Protein AF-A0A534ZPG2-F1 (afdb_monomer_lite)

Secondary structure (DSSP, 8-state):
-HHHHHHHHHHHTTT---------TTTT-SS--HHHHHHHHHTT--EEE--SB-TT-HHHHHHHHHTT-EEEEE--SPP-SS----SEEE-TT-TT---S-----HHHHHHHHHHHHHHHTT---TTHHHHHHHHHHHTT--SSHHHHHHHHHHHHHHTT---HHHHHHHHHH-S-TTS--HHHIIIIIHHHHHHHHHHS-THHHHHHHH---HHHHHHHHHHHHHHHHHHHHHHHHHHHHHHHHHTT--SSS-EEEE-TTS-HHHHHHHHHHHHHHHSS-EEEEEEETTEEEEEEE--TTB-HHHHHHHTGGG-SEEEE-SSEEEEEEEGGGHHHHHHHHHT--SSBSS--GGG---TT----SEEEEGGG-SHHHHHHHHTTPSPBTTBPPPEEEEETEEEEEEEEESTT--EEEEEEEEPP------PPP---------PPP--------TT-PPP----S-----PPPP-----------PPPPP----------------------------------------PPPPPPTTHHHHHHHHHHHHHHHHHHHTT-TTGGGTTTTT-EEE---PPPPPP----PPPPP------------------------------------

Structure (mmCIF, N/CA/C/O backbone):
data_AF-A0A534ZPG2-F1
#
_entry.id   AF-A0A534ZPG2-F1
#
loop_
_atom_site.group_PDB
_atom_site.id
_atom_site.type_symbol
_atom_site.label_atom_id
_atom_site.label_alt_id
_atom_site.label_comp_id
_atom_site.label_asym_id
_atom_site.label_entity_id
_atom_site.label_seq_id
_atom_site.pdbx_PDB_ins_code
_atom_site.Cartn_x
_atom_site.Cartn_y
_atom_site.Cartn_z
_atom_site.occupancy
_atom_site.B_iso_or_equiv
_atom_site.auth_seq_id
_atom_site.auth_comp_id
_atom_site.auth_asym_id
_atom_site.auth_atom_id
_atom_site.pdbx_PDB_model_num
ATOM 1 N N . ILE A 1 1 ? -1.906 -1.433 7.456 1.00 93.69 1 ILE A N 1
ATOM 2 C CA . ILE A 1 1 ? -1.401 -0.231 8.183 1.00 93.69 1 ILE A CA 1
ATOM 3 C C . ILE A 1 1 ? -2.391 0.930 8.070 1.00 93.69 1 ILE A C 1
ATOM 5 O O . ILE A 1 1 ? -3.123 1.125 9.028 1.00 93.69 1 ILE A O 1
ATOM 9 N N . SER A 1 2 ? -2.507 1.652 6.943 1.00 96.56 2 SER A N 1
ATOM 10 C CA . SER A 1 2 ? -3.367 2.856 6.864 1.00 96.56 2 SER A CA 1
ATOM 11 C C . SER A 1 2 ? -4.840 2.614 7.227 1.00 96.56 2 SER A C 1
ATOM 13 O O . SER A 1 2 ? -5.428 3.430 7.926 1.00 96.56 2 SER A O 1
ATOM 15 N N . ALA A 1 3 ? -5.417 1.471 6.837 1.00 97.44 3 ALA A N 1
ATOM 16 C CA . ALA A 1 3 ? -6.763 1.063 7.255 1.00 97.44 3 ALA A CA 1
ATOM 17 C C . ALA A 1 3 ? -6.914 0.964 8.790 1.00 97.44 3 ALA A C 1
ATOM 19 O O . ALA A 1 3 ? -7.888 1.457 9.351 1.00 97.44 3 ALA A O 1
ATOM 20 N N . ILE A 1 4 ? -5.909 0.405 9.474 1.00 96.62 4 ILE A N 1
ATOM 21 C CA . ILE A 1 4 ? -5.868 0.300 10.941 1.00 96.62 4 ILE A CA 1
ATOM 22 C C . ILE A 1 4 ? -5.745 1.698 11.558 1.00 96.62 4 ILE A C 1
ATOM 24 O O . ILE A 1 4 ? -6.474 2.015 12.486 1.00 96.62 4 ILE A O 1
ATOM 28 N N . ALA A 1 5 ? -4.893 2.571 11.009 1.00 96.94 5 ALA A N 1
ATOM 29 C CA . ALA A 1 5 ? -4.758 3.950 11.484 1.00 96.94 5 ALA A CA 1
ATOM 30 C C . ALA A 1 5 ? -6.076 4.747 11.370 1.00 96.94 5 ALA A C 1
ATOM 32 O O . ALA A 1 5 ? -6.434 5.466 12.300 1.00 96.94 5 ALA A O 1
ATOM 33 N N . VAL A 1 6 ? -6.835 4.569 10.281 1.00 98.06 6 VAL A N 1
ATOM 34 C CA . VAL A 1 6 ? -8.185 5.145 10.123 1.00 98.06 6 VAL A CA 1
ATOM 35 C C . VAL A 1 6 ? -9.146 4.623 11.197 1.00 98.06 6 VAL A C 1
ATOM 37 O O . VAL A 1 6 ? -9.846 5.422 11.821 1.00 98.06 6 VAL A O 1
ATOM 40 N N . TRP A 1 7 ? -9.157 3.313 11.465 1.00 97.75 7 TRP A N 1
ATOM 41 C CA . TRP A 1 7 ? -9.976 2.739 12.538 1.00 97.75 7 TRP A CA 1
ATOM 42 C C . TRP A 1 7 ? -9.555 3.219 13.932 1.00 97.75 7 TRP A C 1
ATOM 44 O O . TRP A 1 7 ? -10.423 3.556 14.729 1.00 97.75 7 TRP A O 1
ATOM 54 N N . VAL A 1 8 ? -8.256 3.331 14.219 1.00 96.69 8 VAL A N 1
ATOM 55 C CA . VAL A 1 8 ? -7.733 3.847 15.498 1.00 96.69 8 VAL A CA 1
ATOM 56 C C . VAL A 1 8 ? -8.167 5.296 15.723 1.00 96.69 8 VAL A C 1
ATOM 58 O O . VAL A 1 8 ? -8.682 5.615 16.791 1.00 96.69 8 VAL A O 1
ATOM 61 N N . ILE A 1 9 ? -8.025 6.173 14.722 1.00 95.62 9 ILE A N 1
ATOM 62 C CA . ILE A 1 9 ? -8.464 7.576 14.824 1.00 95.62 9 ILE A CA 1
ATOM 63 C C . ILE A 1 9 ? -9.993 7.646 14.997 1.00 95.62 9 ILE A C 1
ATOM 65 O O . ILE A 1 9 ? -10.483 8.375 15.861 1.00 95.62 9 ILE A O 1
ATOM 69 N N . GLY A 1 10 ? -10.752 6.851 14.233 1.00 96.62 10 GLY A N 1
ATOM 70 C CA . GLY A 1 10 ? -12.214 6.838 14.300 1.00 96.62 10 GLY A CA 1
ATOM 71 C C . GLY A 1 10 ? -12.787 6.268 15.603 1.00 96.62 10 GLY A C 1
ATOM 72 O O . GLY A 1 10 ? -13.759 6.806 16.127 1.00 96.62 10 GLY A O 1
ATOM 73 N N . LEU A 1 11 ? -12.182 5.219 16.164 1.00 96.12 11 LEU A N 1
ATOM 74 C CA . LEU A 1 11 ? -12.591 4.638 17.447 1.00 96.12 11 LEU A CA 1
ATOM 75 C C . LEU A 1 11 ? -12.190 5.541 18.622 1.00 96.12 11 LEU A C 1
ATOM 77 O O . LEU A 1 11 ? -13.009 5.759 19.517 1.00 96.12 11 LEU A O 1
ATOM 81 N N . ARG A 1 12 ? -11.017 6.189 18.570 1.00 95.31 12 ARG A N 1
ATOM 82 C CA . ARG A 1 12 ? -10.616 7.192 19.575 1.00 95.31 12 ARG A CA 1
ATOM 83 C C . ARG A 1 12 ? -11.566 8.390 19.600 1.00 95.31 12 ARG A C 1
ATOM 85 O O . ARG A 1 12 ? -11.920 8.859 20.677 1.00 95.31 12 ARG A O 1
ATOM 92 N N . ALA A 1 13 ? -12.071 8.825 18.443 1.00 94.25 13 ALA A N 1
ATOM 93 C CA . ALA A 1 13 ? -13.117 9.850 18.360 1.00 94.25 13 ALA A CA 1
ATOM 94 C C . ALA A 1 13 ? -14.479 9.411 18.950 1.00 94.25 13 ALA A C 1
ATOM 96 O O . ALA A 1 13 ? -15.313 10.264 19.248 1.00 94.25 13 ALA A O 1
ATOM 97 N N . LEU A 1 14 ? -14.700 8.106 19.157 1.00 94.69 14 LEU A N 1
ATOM 98 C CA . LEU A 1 14 ? -15.854 7.526 19.863 1.00 94.69 14 LEU A CA 1
ATOM 99 C C . LEU A 1 14 ? -15.582 7.263 21.359 1.00 94.69 14 LEU A C 1
ATOM 101 O O . LEU A 1 14 ? -16.461 6.739 22.040 1.00 94.69 14 LEU A O 1
ATOM 105 N N . GLY A 1 15 ? -14.395 7.610 21.872 1.00 95.06 15 GLY A N 1
ATOM 106 C CA . GLY A 1 15 ? -13.986 7.343 23.256 1.00 95.06 15 GLY A CA 1
ATOM 107 C C . GLY A 1 15 ? -13.446 5.929 23.506 1.00 95.06 15 GLY A C 1
ATOM 108 O O . GLY A 1 15 ? -13.372 5.509 24.656 1.00 95.06 15 GLY A O 1
ATOM 109 N N . VAL A 1 16 ? -13.074 5.190 22.455 1.00 94.50 16 VAL A N 1
ATOM 110 C CA . VAL A 1 16 ? -12.505 3.835 22.541 1.00 94.50 16 VAL A CA 1
ATOM 111 C C . VAL A 1 16 ? -11.058 3.866 22.055 1.00 94.50 16 VAL A C 1
ATOM 113 O O . VAL A 1 16 ? -10.821 4.224 20.904 1.00 94.50 16 VAL A O 1
ATOM 116 N N . ASP A 1 17 ? -10.088 3.457 22.876 1.00 92.62 17 ASP A N 1
ATOM 117 C CA . ASP A 1 17 ? -8.743 3.157 22.369 1.00 92.62 17 ASP A CA 1
ATOM 118 C C . ASP A 1 17 ? -8.656 1.667 21.995 1.00 92.62 17 ASP A C 1
ATOM 120 O O . ASP A 1 17 ? -8.783 0.823 22.883 1.00 92.62 17 ASP A O 1
ATOM 124 N N . PRO A 1 18 ? -8.528 1.305 20.704 1.00 94.75 18 PRO A N 1
ATOM 125 C CA . PRO A 1 18 ? -8.506 -0.092 20.299 1.00 94.75 18 PRO A CA 1
ATOM 126 C C . PRO A 1 18 ? -7.115 -0.720 20.437 1.00 94.75 18 PRO A C 1
ATOM 128 O O . PRO A 1 18 ? -6.093 -0.136 20.053 1.00 94.75 18 PRO A O 1
ATOM 131 N N . GLU A 1 19 ? -7.111 -1.981 20.869 1.00 93.75 19 GLU A N 1
ATOM 132 C CA . GLU A 1 19 ? -5.990 -2.894 20.660 1.00 93.75 19 GLU A CA 1
ATOM 133 C C . GLU A 1 19 ? -5.600 -2.949 19.176 1.00 93.75 19 GLU A C 1
ATOM 135 O O . GLU A 1 19 ? -6.444 -2.901 18.275 1.00 93.75 19 GLU A O 1
ATOM 140 N N . ARG A 1 20 ? -4.294 -3.047 18.922 1.00 91.69 20 ARG A N 1
ATOM 141 C CA . ARG A 1 20 ? -3.704 -3.051 17.580 1.00 91.69 20 ARG A CA 1
ATOM 142 C C . ARG A 1 20 ? -2.900 -4.322 17.379 1.00 91.69 20 ARG A C 1
ATOM 144 O O . ARG A 1 20 ? -2.123 -4.719 18.244 1.00 91.69 20 ARG A O 1
ATOM 151 N N . TYR A 1 21 ? -3.061 -4.922 16.206 1.00 90.25 21 TYR A N 1
ATOM 152 C CA . TYR A 1 21 ? -2.253 -6.049 15.770 1.00 90.25 21 TYR A CA 1
ATOM 153 C C . TYR A 1 21 ? -1.881 -5.880 14.300 1.00 90.25 21 TYR A C 1
ATOM 155 O O . TYR A 1 21 ? -2.739 -5.601 13.459 1.00 90.25 21 TYR A O 1
ATOM 163 N N . VAL A 1 22 ? -0.597 -6.046 13.986 1.00 88.62 22 VAL A N 1
ATOM 164 C CA . VAL A 1 22 ? -0.088 -6.058 12.614 1.00 88.62 22 VAL A CA 1
ATOM 165 C C . VAL A 1 22 ? 0.769 -7.314 12.466 1.00 88.62 22 VAL A C 1
ATOM 167 O O . VAL A 1 22 ? 1.882 -7.325 12.989 1.00 88.62 22 VAL A O 1
ATOM 170 N N . PRO A 1 23 ? 0.275 -8.375 11.799 1.00 82.88 23 PRO A N 1
ATOM 171 C CA . PRO A 1 23 ? 0.971 -9.654 11.765 1.00 82.88 23 PRO A CA 1
ATOM 172 C C . PRO A 1 23 ? 2.331 -9.531 11.076 1.00 82.88 23 PRO A C 1
ATOM 174 O O . PRO A 1 23 ? 2.500 -8.847 10.055 1.00 82.88 23 PRO A O 1
ATOM 177 N N . SER A 1 24 ? 3.309 -10.228 11.639 1.00 78.56 24 SER A N 1
ATOM 178 C CA . SER A 1 24 ? 4.664 -10.329 11.128 1.00 78.56 24 SER A CA 1
ATOM 179 C C . SER A 1 24 ? 4.665 -11.032 9.774 1.00 78.56 24 SER A C 1
ATOM 181 O O . SER A 1 24 ? 4.479 -12.246 9.668 1.00 78.56 24 SER A O 1
ATOM 183 N N . ARG A 1 25 ? 4.972 -10.278 8.711 1.00 72.88 25 ARG A N 1
ATOM 184 C CA . ARG A 1 25 ? 5.140 -10.834 7.354 1.00 72.88 25 ARG A CA 1
ATOM 185 C C . ARG A 1 25 ? 6.194 -11.941 7.286 1.00 72.88 25 ARG A C 1
ATOM 187 O O . ARG A 1 25 ? 6.144 -12.773 6.380 1.00 72.88 25 ARG A O 1
ATOM 194 N N . TRP A 1 26 ? 7.105 -11.959 8.254 1.00 68.69 26 TRP A N 1
ATOM 195 C CA . TRP A 1 26 ? 8.177 -12.928 8.426 1.00 68.69 26 TRP A CA 1
ATOM 196 C C . TRP A 1 26 ? 7.659 -14.256 8.976 1.00 68.69 26 TRP A C 1
ATOM 198 O O . TRP A 1 26 ? 7.634 -15.234 8.238 1.00 68.69 26 TRP A O 1
ATOM 208 N N . SER A 1 27 ? 7.215 -14.276 10.231 1.00 69.75 27 SER A N 1
ATOM 209 C CA . SER A 1 27 ? 6.874 -15.492 10.977 1.00 69.75 27 SER A CA 1
ATOM 210 C C . SER A 1 27 ? 5.432 -15.958 10.764 1.00 69.75 27 SER A C 1
ATOM 212 O O . SER A 1 27 ? 5.178 -17.156 10.738 1.00 69.75 27 SER A O 1
ATOM 214 N N . GLU A 1 28 ? 4.491 -15.033 10.575 1.00 73.81 28 GLU A N 1
ATOM 215 C CA . GLU A 1 28 ? 3.058 -15.339 10.461 1.00 73.81 28 GLU A CA 1
ATOM 216 C C . GLU A 1 28 ? 2.577 -15.310 9.004 1.00 73.81 28 GLU A C 1
ATOM 218 O O . GLU A 1 28 ? 1.763 -16.132 8.587 1.00 73.81 28 GLU A O 1
ATOM 223 N N . GLY A 1 29 ? 3.109 -14.381 8.202 1.00 70.88 29 GLY A N 1
ATOM 224 C CA . GLY A 1 29 ? 2.762 -14.219 6.792 1.00 70.88 29 GLY A CA 1
ATOM 225 C C . GLY A 1 29 ? 1.772 -13.082 6.534 1.00 70.88 29 GLY A C 1
ATOM 226 O O . GLY A 1 29 ? 2.047 -11.925 6.844 1.00 70.88 29 GLY A O 1
ATOM 227 N N . TYR A 1 30 ? 0.666 -13.372 5.855 1.00 73.62 30 TYR A N 1
ATOM 228 C CA . TYR A 1 30 ? -0.320 -12.368 5.453 1.00 73.62 30 TYR A CA 1
ATOM 229 C C . TYR A 1 30 ? -1.735 -12.941 5.556 1.00 73.62 30 TYR A C 1
ATOM 231 O O . TYR A 1 30 ? -1.943 -14.114 5.258 1.00 73.62 30 TYR A O 1
ATOM 239 N N . GLY A 1 31 ? -2.685 -12.099 5.966 1.00 83.94 31 GLY A N 1
ATOM 240 C CA . GLY A 1 31 ? -4.020 -12.511 6.394 1.00 83.94 31 GLY A CA 1
ATOM 241 C C . GLY A 1 31 ? -4.202 -12.347 7.902 1.00 83.94 31 GLY A C 1
ATOM 242 O O . GLY A 1 31 ? -3.427 -11.649 8.559 1.00 83.94 31 GLY A O 1
ATOM 243 N N . LEU A 1 32 ? -5.229 -12.997 8.443 1.00 86.94 32 LEU A N 1
ATOM 244 C CA . LEU A 1 32 ? -5.303 -13.316 9.870 1.00 86.94 32 LEU A CA 1
ATOM 245 C C . LEU A 1 32 ? -4.246 -14.371 10.238 1.00 86.94 32 LEU A C 1
ATOM 247 O O . LEU A 1 32 ? -3.867 -15.192 9.405 1.00 86.94 32 LEU A O 1
ATOM 251 N N . SER A 1 33 ? -3.812 -14.377 11.498 1.00 88.25 33 SER A N 1
ATOM 252 C CA . SER A 1 33 ? -2.949 -15.415 12.064 1.00 88.25 33 SER A CA 1
ATOM 253 C C . SER A 1 33 ? -3.600 -16.030 13.302 1.00 88.25 33 SER A C 1
ATOM 255 O O . SER A 1 33 ? -4.227 -15.333 14.102 1.00 88.25 33 SER A O 1
ATOM 257 N N . ARG A 1 34 ? -3.429 -17.346 13.482 1.00 90.12 34 ARG A N 1
ATOM 258 C CA . ARG A 1 34 ? -3.854 -18.061 14.696 1.00 90.12 34 ARG A CA 1
ATOM 259 C C . ARG A 1 34 ? -3.263 -17.400 15.948 1.00 90.12 34 ARG A C 1
ATOM 261 O O . ARG A 1 34 ? -4.007 -17.029 16.846 1.00 90.12 34 ARG A O 1
ATOM 268 N N . THR A 1 35 ? -1.948 -17.191 15.958 1.00 89.88 35 THR A N 1
ATOM 269 C CA . THR A 1 35 ? -1.212 -16.608 17.089 1.00 89.88 35 THR A CA 1
ATOM 270 C C . THR A 1 35 ? -1.695 -15.198 17.431 1.00 89.88 35 THR A C 1
ATOM 272 O O . THR A 1 35 ? -1.848 -14.878 18.605 1.00 89.88 35 THR A O 1
ATOM 275 N N . GLY A 1 36 ? -2.003 -14.364 16.432 1.00 91.12 36 GLY A N 1
ATOM 276 C CA . GLY A 1 36 ? -2.567 -13.035 16.665 1.00 91.12 36 GLY A CA 1
ATOM 277 C C . GLY A 1 36 ? -3.961 -13.078 17.286 1.00 91.12 36 GLY A C 1
ATOM 278 O O . GLY A 1 36 ? -4.241 -12.318 18.209 1.00 91.12 36 GLY A O 1
ATOM 279 N N . LEU A 1 37 ? -4.819 -13.999 16.841 1.00 94.88 37 LEU A N 1
ATOM 280 C CA . LEU A 1 37 ? -6.151 -14.204 17.420 1.00 94.88 37 LEU A CA 1
ATOM 281 C C . LEU A 1 37 ? -6.079 -14.738 18.858 1.00 94.88 37 LEU A C 1
ATOM 283 O O . LEU A 1 37 ? -6.793 -14.241 19.725 1.00 94.88 37 LEU A O 1
ATOM 287 N N . GLU A 1 38 ? -5.186 -15.692 19.127 1.00 94.62 38 GLU A N 1
ATOM 288 C CA . GLU A 1 38 ? -4.931 -16.235 20.468 1.00 94.62 38 GLU A CA 1
ATOM 289 C C . GLU A 1 38 ? -4.421 -15.135 21.423 1.00 94.62 38 GLU A C 1
ATOM 291 O O . GLU A 1 38 ? -4.944 -14.993 22.528 1.00 94.62 38 GLU A O 1
ATOM 296 N N . VAL A 1 39 ? -3.493 -14.279 20.975 1.00 93.62 39 VAL A N 1
ATOM 297 C CA . VAL A 1 39 ? -3.005 -13.116 21.743 1.00 93.62 39 VAL A CA 1
ATOM 298 C C . VAL A 1 39 ? -4.102 -12.068 21.975 1.00 93.62 39 VAL A C 1
ATOM 300 O O . VAL A 1 39 ? -4.203 -11.527 23.075 1.00 93.62 39 VAL A O 1
ATOM 303 N N . LEU A 1 40 ? -4.946 -11.773 20.981 1.00 94.81 40 LEU A N 1
ATOM 304 C CA . LEU A 1 40 ? -6.052 -10.817 21.133 1.00 94.81 40 LEU A CA 1
ATOM 305 C C . LEU A 1 40 ? -7.114 -11.330 22.121 1.00 94.81 40 LEU A C 1
ATOM 307 O O . LEU A 1 40 ? -7.566 -10.566 22.976 1.00 94.81 40 LEU A O 1
ATOM 311 N N . ALA A 1 41 ? -7.458 -12.621 22.067 1.00 95.56 41 ALA A N 1
ATOM 312 C CA . ALA A 1 41 ? -8.364 -13.251 23.029 1.00 95.56 41 ALA A CA 1
ATOM 313 C C . ALA A 1 41 ? -7.797 -13.215 24.461 1.00 95.56 41 ALA A C 1
ATOM 315 O O . ALA A 1 41 ? -8.507 -12.841 25.394 1.00 95.56 41 ALA A O 1
ATOM 316 N N . GLN A 1 42 ? -6.501 -13.502 24.640 1.00 95.75 42 GLN A N 1
ATOM 317 C CA . GLN A 1 42 ? -5.814 -13.395 25.938 1.00 95.75 42 GLN A CA 1
ATOM 318 C C . GLN A 1 42 ? -5.810 -11.964 26.507 1.00 95.75 42 GLN A C 1
ATOM 320 O O . GLN A 1 42 ? -5.840 -11.791 27.723 1.00 95.75 42 GLN A O 1
ATOM 325 N N . ARG A 1 43 ? -5.828 -10.932 25.650 1.00 95.12 43 ARG A N 1
ATOM 326 C CA . ARG A 1 43 ? -5.976 -9.516 26.049 1.00 95.12 43 ARG A CA 1
ATOM 327 C C . ARG A 1 43 ? -7.425 -9.100 26.348 1.00 95.12 43 ARG A C 1
ATOM 329 O O . ARG A 1 43 ? -7.675 -7.927 26.612 1.00 95.12 43 ARG A O 1
ATOM 336 N N . GLY A 1 44 ? -8.391 -10.020 26.293 1.00 95.06 44 GLY A N 1
ATOM 337 C CA . GLY A 1 44 ? -9.806 -9.723 26.540 1.00 95.06 44 GLY A CA 1
ATOM 338 C C . GLY A 1 44 ? -10.502 -8.960 25.405 1.00 95.06 44 GLY A C 1
ATOM 339 O O . GLY A 1 44 ? -11.579 -8.394 25.613 1.00 95.06 44 GLY A O 1
ATOM 340 N N . VAL A 1 45 ? -9.919 -8.936 24.199 1.00 96.62 45 VAL A N 1
ATOM 341 C CA . VAL A 1 45 ? -10.608 -8.425 23.006 1.00 96.62 45 VAL A CA 1
ATOM 342 C C . VAL A 1 45 ? -11.815 -9.319 22.719 1.00 96.62 45 VAL A C 1
ATOM 344 O O . VAL A 1 45 ? -11.726 -10.536 22.816 1.00 96.62 45 VAL A O 1
ATOM 347 N N . ARG A 1 46 ? -12.956 -8.714 22.365 1.00 96.31 46 ARG A N 1
ATOM 348 C CA . ARG A 1 46 ? -14.203 -9.437 22.034 1.00 96.31 46 ARG A CA 1
ATOM 349 C C . ARG A 1 46 ? -14.657 -9.267 20.585 1.00 96.31 46 ARG A C 1
ATOM 351 O O . ARG A 1 46 ? -15.472 -10.047 20.112 1.00 96.31 46 ARG A O 1
ATOM 358 N N . LEU A 1 47 ? -14.138 -8.254 19.891 1.00 97.44 47 LEU A N 1
ATOM 359 C CA . LEU A 1 47 ? -14.467 -7.935 18.505 1.00 97.44 47 LEU A CA 1
ATOM 360 C C . LEU A 1 47 ? -13.186 -7.603 17.738 1.00 97.44 47 LEU A C 1
ATOM 362 O O . LEU A 1 47 ? -12.492 -6.645 18.074 1.00 97.44 47 LEU A O 1
ATOM 366 N N . VAL A 1 48 ? -12.908 -8.368 16.687 1.00 97.56 48 VAL A N 1
ATOM 367 C CA . VAL A 1 48 ? -11.813 -8.131 15.744 1.00 97.56 48 VAL A CA 1
ATOM 368 C C . VAL A 1 48 ? -12.378 -7.499 14.475 1.00 97.56 48 VAL A C 1
ATOM 370 O O . VAL A 1 48 ? -13.262 -8.066 13.837 1.00 97.56 48 VAL A O 1
ATOM 373 N N . ILE A 1 49 ? -11.850 -6.342 14.074 1.00 97.56 49 ILE A N 1
ATOM 374 C CA . ILE A 1 49 ? -12.128 -5.744 12.761 1.00 97.56 49 ILE A CA 1
ATOM 375 C C . ILE A 1 49 ? -10.902 -5.990 11.881 1.00 97.56 49 ILE A C 1
ATOM 377 O O . ILE A 1 49 ? -9.850 -5.385 12.101 1.00 97.56 49 ILE A O 1
ATOM 381 N N . THR A 1 50 ? -11.009 -6.887 10.898 1.00 96.88 50 THR A N 1
ATOM 382 C CA . THR A 1 50 ? -9.912 -7.094 9.943 1.00 96.88 50 THR A CA 1
ATOM 383 C C . THR A 1 50 ? -9.763 -5.858 9.064 1.00 96.88 50 THR A C 1
ATOM 385 O O . THR A 1 50 ? -10.722 -5.122 8.821 1.00 96.88 50 THR A O 1
ATOM 388 N N . CYS A 1 51 ? -8.542 -5.603 8.613 1.00 95.19 51 CYS A N 1
ATOM 389 C CA . CYS A 1 51 ? -8.196 -4.398 7.881 1.00 95.19 51 CYS A CA 1
ATOM 390 C C . CYS A 1 51 ? -7.273 -4.780 6.732 1.00 95.19 51 CYS A C 1
ATOM 392 O O . CYS A 1 51 ? -6.123 -5.130 7.003 1.00 95.19 51 CYS A O 1
ATOM 394 N N . ASP A 1 52 ? -7.728 -4.627 5.483 1.00 93.81 52 ASP A N 1
ATOM 395 C CA . ASP A 1 52 ? -6.885 -4.890 4.298 1.00 93.81 52 ASP A CA 1
ATOM 396 C C . ASP A 1 52 ? -6.539 -6.396 4.157 1.00 93.81 52 ASP A C 1
ATOM 398 O O . ASP A 1 52 ? -5.486 -6.747 3.621 1.00 93.81 52 ASP A O 1
ATOM 402 N N . CYS A 1 53 ? -7.378 -7.276 4.732 1.00 91.75 53 CYS A N 1
ATOM 403 C CA . CYS A 1 53 ? -7.274 -8.741 4.702 1.00 91.75 53 CYS A CA 1
ATOM 404 C C . CYS A 1 53 ? -8.538 -9.430 5.264 1.00 91.75 53 CYS A C 1
ATOM 406 O O . CYS A 1 53 ? -9.361 -8.793 5.925 1.00 91.75 53 CYS A O 1
ATOM 408 N N . GLY A 1 54 ? -8.642 -10.754 5.098 1.00 91.50 54 GLY A N 1
ATOM 409 C CA . GLY A 1 54 ? -9.615 -11.616 5.779 1.00 91.50 54 GLY A CA 1
ATOM 410 C C . GLY A 1 54 ? -10.605 -12.360 4.874 1.00 91.50 54 GLY A C 1
ATOM 411 O O . GLY A 1 54 ? -11.135 -13.380 5.308 1.00 91.50 54 GLY A O 1
ATOM 412 N N . ILE A 1 55 ? -10.830 -11.937 3.623 1.00 92.81 55 ILE A N 1
ATOM 413 C CA . ILE A 1 55 ? -11.870 -12.521 2.745 1.00 92.81 55 ILE A CA 1
ATOM 414 C C . ILE A 1 55 ? -11.620 -13.993 2.376 1.00 92.81 55 ILE A C 1
ATOM 416 O O . ILE A 1 55 ? -12.560 -14.729 2.088 1.00 92.81 55 ILE A O 1
ATOM 420 N N . ALA A 1 56 ? -10.359 -14.432 2.423 1.00 88.19 56 ALA A N 1
ATOM 421 C CA . ALA A 1 56 ? -9.941 -15.816 2.191 1.00 88.19 56 ALA A CA 1
ATOM 422 C C . ALA A 1 56 ? -9.630 -16.599 3.487 1.00 88.19 56 ALA A C 1
ATOM 424 O O . ALA A 1 56 ? -9.418 -17.809 3.433 1.00 88.19 56 ALA A O 1
ATOM 425 N N . ASN A 1 57 ? -9.615 -15.942 4.655 1.00 91.25 57 ASN A N 1
ATOM 426 C CA . ASN A 1 57 ? -9.211 -16.528 5.941 1.00 91.25 57 ASN A CA 1
ATOM 427 C C . ASN A 1 57 ? -10.353 -17.310 6.621 1.00 91.25 57 ASN A C 1
ATOM 429 O O . ASN A 1 57 ? -10.723 -17.044 7.765 1.00 91.25 57 ASN A O 1
ATOM 433 N N . VAL A 1 58 ? -10.955 -18.264 5.904 1.00 93.06 58 VAL A N 1
ATOM 434 C CA . VAL A 1 58 ? -12.096 -19.054 6.406 1.00 93.06 58 VAL A CA 1
ATOM 435 C C . VAL A 1 58 ? -11.721 -19.810 7.687 1.00 93.06 58 VAL A C 1
ATOM 437 O O . VAL A 1 58 ? -12.445 -19.730 8.678 1.00 93.06 58 VAL A O 1
ATOM 440 N N . THR A 1 59 ? -10.566 -20.479 7.692 1.00 92.94 59 THR A N 1
ATOM 441 C CA . THR A 1 59 ? -10.072 -21.261 8.835 1.00 92.94 59 THR A CA 1
ATOM 442 C C . THR A 1 59 ? -9.771 -20.381 10.046 1.00 92.94 59 THR A C 1
ATOM 444 O O . THR A 1 59 ? -10.168 -20.709 11.161 1.00 92.94 59 THR A O 1
ATOM 447 N N . GLU A 1 60 ? -9.107 -19.239 9.851 1.00 94.56 60 GLU A N 1
ATOM 448 C CA . GLU A 1 60 ? -8.727 -18.358 10.959 1.00 94.56 60 GLU A CA 1
ATOM 449 C C . GLU A 1 60 ? -9.941 -17.637 11.557 1.00 94.56 60 GLU A C 1
ATOM 451 O O . GLU A 1 60 ? -9.970 -17.402 12.762 1.00 94.56 60 GLU A O 1
ATOM 456 N N . VAL A 1 61 ? -10.982 -17.348 10.767 1.00 96.38 61 VAL A N 1
ATOM 457 C CA . VAL A 1 61 ? -12.244 -16.809 11.303 1.00 96.38 61 VAL A CA 1
ATOM 458 C C . VAL A 1 61 ? -13.006 -17.853 12.126 1.00 96.38 61 VAL A C 1
ATOM 460 O O . VAL A 1 61 ? -13.567 -17.497 13.160 1.00 96.38 61 VAL A O 1
ATOM 463 N N . GLU A 1 62 ? -12.995 -19.136 11.755 1.00 95.88 62 GLU A N 1
ATOM 464 C CA . GLU A 1 62 ? -13.572 -20.188 12.613 1.00 95.88 62 GLU A CA 1
ATOM 465 C C . GLU A 1 62 ? -12.743 -20.398 13.897 1.00 95.88 62 GLU A C 1
ATOM 467 O O . GLU A 1 62 ? -13.318 -20.576 14.972 1.00 95.88 62 GLU A O 1
ATOM 472 N N . ILE A 1 63 ? -11.408 -20.276 13.833 1.00 95.69 63 ILE A N 1
ATOM 473 C CA . ILE A 1 63 ? -10.538 -20.255 15.028 1.00 95.69 63 ILE A CA 1
ATOM 474 C C . ILE A 1 63 ? -10.884 -19.063 15.932 1.00 95.69 63 ILE A C 1
ATOM 476 O O . ILE A 1 63 ? -11.034 -19.240 17.138 1.00 95.69 63 ILE A O 1
ATOM 480 N N . ALA A 1 64 ? -11.072 -17.864 15.371 1.00 96.38 64 ALA A N 1
ATOM 481 C CA . ALA A 1 64 ? -11.470 -16.680 16.132 1.00 96.38 64 ALA A CA 1
ATOM 482 C C . ALA A 1 64 ? -12.794 -16.908 16.884 1.00 96.38 64 ALA A C 1
ATOM 484 O O . ALA A 1 64 ? -12.886 -16.632 18.079 1.00 96.38 64 ALA A O 1
ATOM 485 N N . ARG A 1 65 ? -13.791 -17.494 16.211 1.00 95.25 65 ARG A N 1
ATOM 486 C CA . ARG A 1 65 ? -15.089 -17.844 16.811 1.00 95.25 65 ARG A CA 1
ATOM 487 C C . ARG A 1 65 ? -14.952 -18.877 17.930 1.00 95.25 65 ARG A C 1
ATOM 489 O O . ARG A 1 65 ? -15.605 -18.733 18.960 1.00 95.25 65 ARG A O 1
ATOM 496 N N . ALA A 1 66 ? -14.092 -19.883 17.761 1.00 96.38 66 ALA A N 1
ATOM 497 C CA . ALA A 1 66 ? -13.801 -20.878 18.797 1.00 96.38 66 ALA A CA 1
ATOM 498 C C . ALA A 1 66 ? -13.098 -20.273 20.031 1.00 96.38 66 ALA A C 1
ATOM 500 O O . ALA A 1 66 ? -13.282 -20.766 21.141 1.00 96.38 66 ALA A O 1
ATOM 501 N N . LEU A 1 67 ? -12.353 -19.176 19.853 1.00 96.75 67 LEU A N 1
ATOM 502 C CA . LEU A 1 67 ? -11.762 -18.363 20.926 1.00 96.75 67 LEU A CA 1
ATOM 503 C C . LEU A 1 67 ? -12.748 -17.347 21.544 1.00 96.75 67 LEU A C 1
ATOM 505 O O . LEU A 1 67 ? -12.352 -16.549 22.390 1.00 96.75 67 LEU A O 1
ATOM 509 N N . GLY A 1 68 ? -14.021 -17.343 21.128 1.00 96.12 68 GLY A N 1
ATOM 510 C CA . GLY A 1 68 ? -15.043 -16.412 21.622 1.00 96.12 68 GLY A CA 1
ATOM 511 C C . GLY A 1 68 ? -14.987 -15.004 21.014 1.00 96.12 68 GLY A C 1
ATOM 512 O O . GLY A 1 68 ? -15.642 -14.098 21.529 1.00 96.12 68 GLY A O 1
ATOM 513 N N . LEU A 1 69 ? -14.228 -14.802 19.932 1.00 97.81 69 LEU A N 1
ATOM 514 C CA . LEU A 1 69 ? -14.118 -13.518 19.239 1.00 97.81 69 LEU A CA 1
ATOM 515 C C . LEU A 1 69 ? -15.232 -13.353 18.197 1.00 97.81 69 LEU A C 1
ATOM 517 O O . LEU A 1 69 ? -15.393 -14.182 17.297 1.00 97.81 69 LEU A O 1
ATOM 521 N N . GLU A 1 70 ? -15.936 -12.223 18.240 1.00 98.19 70 GLU A N 1
ATOM 522 C CA . GLU A 1 70 ? -16.646 -11.722 17.065 1.00 98.19 70 GLU A CA 1
ATOM 523 C C . GLU A 1 70 ? -15.646 -11.200 16.025 1.00 98.19 70 GLU A C 1
ATOM 525 O O . GLU A 1 70 ? -14.609 -10.625 16.367 1.00 98.19 70 GLU A O 1
ATOM 530 N N . VAL A 1 71 ? -15.971 -11.350 14.738 1.00 98.06 71 VAL A N 1
ATOM 531 C CA . VAL A 1 71 ? -15.125 -10.865 13.638 1.00 98.06 71 VAL A CA 1
ATOM 532 C C . VAL A 1 71 ? -15.957 -10.067 12.644 1.00 98.06 71 VAL A C 1
ATOM 534 O O . VAL A 1 71 ? -16.978 -10.544 12.157 1.00 98.06 71 VAL A O 1
ATOM 537 N N . ILE A 1 72 ? -15.490 -8.876 12.282 1.00 98.19 72 ILE A N 1
ATOM 538 C CA . ILE A 1 72 ? -15.948 -8.131 11.109 1.00 98.19 72 ILE A CA 1
ATOM 539 C C . ILE A 1 72 ? -14.798 -8.132 10.106 1.00 98.19 72 ILE A C 1
ATOM 541 O O . ILE A 1 72 ? -13.751 -7.542 10.361 1.00 98.19 72 ILE A O 1
ATOM 545 N N . VAL A 1 73 ? -14.988 -8.789 8.963 1.00 97.88 73 VAL A N 1
ATOM 546 C CA . VAL A 1 73 ? -14.018 -8.748 7.866 1.00 97.88 73 VAL A CA 1
ATOM 547 C C . VAL A 1 73 ? -14.202 -7.446 7.084 1.00 97.88 73 VAL A C 1
ATOM 549 O O . VAL A 1 73 ? -15.320 -7.164 6.648 1.00 97.88 73 VAL A O 1
ATOM 552 N N . THR A 1 74 ? -13.134 -6.662 6.894 1.00 97.06 74 THR A N 1
ATOM 553 C CA . THR A 1 74 ? -13.114 -5.526 5.952 1.00 97.06 74 THR A CA 1
ATOM 554 C C . THR A 1 74 ? -11.933 -5.657 4.988 1.00 97.06 74 THR A C 1
ATOM 556 O O . THR A 1 74 ? -10.764 -5.562 5.376 1.00 97.06 74 THR A O 1
ATOM 559 N N . ASP A 1 75 ? -12.253 -5.945 3.726 1.00 95.12 75 ASP A N 1
ATOM 560 C CA . ASP A 1 75 ? -11.299 -6.400 2.711 1.00 95.12 75 ASP A CA 1
ATOM 561 C C . ASP A 1 75 ? -11.742 -5.975 1.294 1.00 95.12 75 ASP A C 1
ATOM 563 O O . ASP A 1 75 ? -12.829 -5.428 1.107 1.00 95.12 75 ASP A O 1
ATOM 567 N N . HIS A 1 76 ? -10.874 -6.160 0.306 1.00 93.75 76 HIS A N 1
ATOM 568 C CA . HIS A 1 76 ? -11.128 -5.856 -1.107 1.00 93.75 76 HIS A CA 1
ATOM 569 C C . HIS A 1 76 ? -10.387 -6.807 -2.064 1.00 93.75 76 HIS A C 1
ATOM 571 O O . HIS A 1 76 ? -10.166 -6.491 -3.235 1.00 93.75 76 HIS A O 1
ATOM 577 N N . HIS A 1 77 ? -9.959 -7.965 -1.568 1.00 90.44 77 HIS A N 1
ATOM 578 C CA . HIS A 1 77 ? -9.361 -9.002 -2.400 1.00 90.44 77 HIS A CA 1
ATOM 579 C C . HIS A 1 77 ? -10.456 -9.840 -3.075 1.00 90.44 77 HIS A C 1
ATOM 581 O O . HIS A 1 77 ? -11.623 -9.806 -2.694 1.00 90.44 77 HIS A O 1
ATOM 587 N N . LEU A 1 78 ? -10.101 -10.613 -4.104 1.00 86.19 78 LEU A N 1
ATOM 588 C CA . LEU A 1 78 ? -11.074 -11.502 -4.743 1.00 86.19 78 LEU A CA 1
ATOM 589 C C . LEU A 1 78 ? -11.521 -12.593 -3.747 1.00 86.19 78 LEU A C 1
ATOM 591 O O . LEU A 1 78 ? -10.657 -13.305 -3.227 1.00 86.19 78 LEU A O 1
ATOM 595 N N . PRO A 1 79 ? -12.834 -12.760 -3.483 1.00 88.69 79 PRO A N 1
ATOM 596 C CA . PRO A 1 79 ? -13.311 -13.771 -2.551 1.00 88.69 79 PRO A CA 1
ATOM 597 C C . PRO A 1 79 ? -12.995 -15.197 -3.008 1.00 88.69 79 PRO A C 1
ATOM 599 O O . PRO A 1 79 ? -13.011 -15.505 -4.201 1.00 88.69 79 PRO A O 1
ATOM 602 N N . GLY A 1 8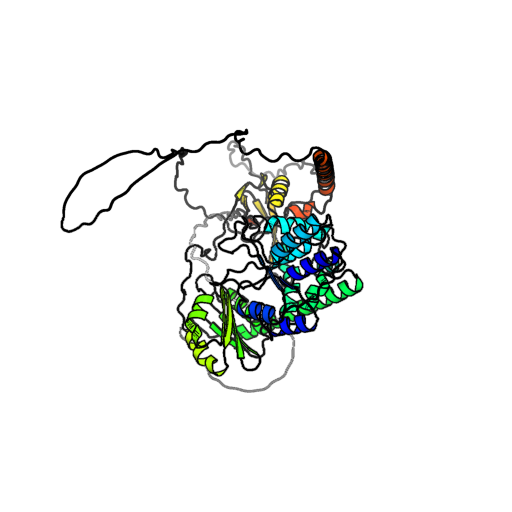0 ? -12.766 -16.084 -2.038 1.00 85.31 80 GLY A N 1
ATOM 603 C CA . GLY A 1 80 ? -12.685 -17.522 -2.286 1.00 85.31 80 GLY A CA 1
ATOM 604 C C . GLY A 1 80 ? -14.048 -18.146 -2.636 1.00 85.31 80 GLY A C 1
ATOM 605 O O . GLY A 1 80 ? -15.082 -17.479 -2.563 1.00 85.31 80 GLY A O 1
ATOM 606 N N . PRO A 1 81 ? -14.085 -19.455 -2.959 1.00 84.94 81 PRO A N 1
ATOM 607 C CA . PRO A 1 81 ? -15.332 -20.177 -3.243 1.00 84.94 81 PRO A CA 1
ATOM 608 C C . PRO A 1 81 ? -16.267 -20.288 -2.025 1.00 84.94 81 PRO A C 1
ATOM 610 O O . PRO A 1 81 ? -17.445 -20.596 -2.178 1.00 84.94 81 PRO A O 1
ATOM 613 N N . MET A 1 82 ? -15.753 -20.032 -0.818 1.00 89.62 82 MET A N 1
ATOM 614 C CA . MET A 1 82 ? -16.517 -19.901 0.420 1.00 89.62 82 MET A CA 1
ATOM 615 C C . MET A 1 82 ? -16.129 -18.592 1.108 1.00 89.62 82 MET A C 1
ATOM 617 O O . MET A 1 82 ? -14.948 -18.252 1.163 1.00 89.62 82 MET A O 1
ATOM 621 N N . LEU A 1 83 ? -17.116 -17.882 1.660 1.00 94.19 83 LEU A N 1
ATOM 622 C CA . LEU A 1 83 ? -16.882 -16.715 2.512 1.00 94.19 83 LEU A CA 1
ATOM 623 C C . LEU A 1 83 ? -16.632 -17.153 3.970 1.00 94.19 83 LEU A C 1
ATOM 625 O O . LEU A 1 83 ? -17.239 -18.129 4.420 1.00 94.19 83 LEU A O 1
ATOM 629 N N . PRO A 1 84 ? -15.793 -16.432 4.737 1.00 95.06 84 PRO A N 1
ATOM 630 C CA . PRO A 1 84 ? -15.590 -16.698 6.159 1.00 95.06 84 PRO A CA 1
ATOM 631 C C . PRO A 1 84 ? -16.877 -16.452 6.962 1.00 95.06 84 PRO A C 1
ATOM 633 O O . PRO A 1 84 ? -17.603 -15.490 6.700 1.00 95.06 84 PRO A O 1
ATOM 636 N N . ARG A 1 85 ? -17.139 -17.267 7.996 1.00 94.88 85 ARG A N 1
ATOM 637 C CA . ARG A 1 85 ? -18.335 -17.156 8.864 1.00 94.88 85 ARG A CA 1
ATOM 638 C C . ARG A 1 85 ? -18.249 -16.023 9.904 1.00 94.88 85 ARG A C 1
ATOM 640 O O . ARG A 1 85 ? -18.604 -16.190 11.071 1.00 94.88 85 ARG A O 1
ATOM 647 N N . ALA A 1 86 ? -17.754 -14.864 9.488 1.00 96.69 86 ALA A N 1
ATOM 648 C CA . ALA A 1 86 ? -17.635 -13.663 10.308 1.00 96.69 86 ALA A CA 1
ATOM 649 C C . ALA A 1 86 ? -19.018 -13.096 10.705 1.00 96.69 86 ALA A C 1
ATOM 651 O O . ALA A 1 86 ? -20.012 -13.338 10.021 1.00 96.69 86 ALA A O 1
ATOM 652 N N . THR A 1 87 ? -19.078 -12.293 11.774 1.00 97.81 87 THR A N 1
ATOM 653 C CA . THR A 1 87 ? -20.270 -11.514 12.170 1.00 97.81 87 THR A CA 1
ATOM 654 C C . THR A 1 87 ? -20.726 -10.587 11.036 1.00 97.81 87 THR A C 1
ATOM 656 O O . THR A 1 87 ? -21.921 -10.410 10.808 1.00 97.81 87 THR A O 1
ATOM 659 N N . ALA A 1 88 ? -19.774 -10.026 10.284 1.00 97.06 88 ALA A N 1
ATOM 660 C CA . ALA A 1 88 ? -20.028 -9.373 9.004 1.00 97.06 88 ALA A CA 1
ATOM 661 C C . ALA A 1 88 ? -18.828 -9.519 8.057 1.00 97.06 88 ALA A C 1
ATOM 663 O O . ALA A 1 88 ? -17.685 -9.616 8.499 1.00 97.06 88 ALA A O 1
ATOM 664 N N . VAL A 1 89 ? -19.090 -9.480 6.748 1.00 97.19 89 VAL A N 1
ATOM 665 C CA . VAL A 1 89 ? -18.066 -9.466 5.690 1.00 97.19 89 VAL A CA 1
ATOM 666 C C . VAL A 1 89 ? -18.328 -8.273 4.778 1.00 97.19 89 VAL A C 1
ATOM 668 O O . VAL A 1 89 ? -19.282 -8.289 3.997 1.00 97.19 89 VAL A O 1
ATOM 671 N N . VAL A 1 90 ? -17.514 -7.227 4.887 1.00 96.44 90 VAL A N 1
ATOM 672 C CA . VAL A 1 90 ? -17.597 -6.026 4.052 1.00 96.44 90 VAL A CA 1
ATOM 673 C C . VAL A 1 90 ? -16.490 -6.086 3.009 1.00 96.44 90 VAL A C 1
ATOM 675 O O . VAL A 1 90 ? -15.329 -5.847 3.323 1.00 96.44 90 VAL A O 1
ATOM 678 N N . ASP A 1 91 ? -16.871 -6.408 1.776 1.00 96.06 91 ASP A N 1
ATOM 679 C CA . ASP A 1 91 ? -15.961 -6.508 0.636 1.00 96.06 91 ASP A CA 1
ATOM 680 C C . ASP A 1 91 ? -16.703 -6.100 -0.659 1.00 96.06 91 ASP A C 1
ATOM 682 O O . ASP A 1 91 ? -17.829 -6.574 -0.880 1.00 96.06 91 ASP A O 1
ATOM 686 N N . PRO A 1 92 ? -16.150 -5.209 -1.511 1.00 94.50 92 PRO A N 1
ATOM 687 C CA . PRO A 1 92 ? -16.785 -4.813 -2.768 1.00 94.50 92 PRO A CA 1
ATOM 688 C C . PRO A 1 92 ? -16.940 -5.952 -3.783 1.00 94.50 92 PRO A C 1
ATOM 690 O O . PRO A 1 92 ? -17.882 -5.927 -4.572 1.00 94.50 92 PRO A O 1
ATOM 693 N N . HIS A 1 93 ? -16.054 -6.946 -3.798 1.00 93.62 93 HIS A N 1
ATOM 694 C CA . HIS A 1 93 ? -15.997 -8.015 -4.800 1.00 93.62 93 HIS A CA 1
ATOM 695 C C . HIS A 1 93 ? -16.894 -9.220 -4.484 1.00 93.62 93 HIS A C 1
ATOM 697 O O . HIS A 1 93 ? -17.027 -10.115 -5.319 1.00 93.62 93 HIS A O 1
ATOM 703 N N . ARG A 1 94 ? -17.579 -9.223 -3.332 1.00 94.12 94 ARG A N 1
ATOM 704 C CA . ARG A 1 94 ? -18.685 -10.152 -3.039 1.00 94.12 94 ARG A CA 1
ATOM 705 C C . ARG A 1 94 ? -19.699 -10.206 -4.192 1.00 94.12 94 ARG A C 1
ATOM 707 O O . ARG A 1 94 ? -20.185 -9.171 -4.656 1.00 94.12 94 ARG A O 1
ATOM 714 N N . ALA A 1 95 ? -20.068 -11.420 -4.603 1.00 91.25 95 ALA A N 1
ATOM 715 C CA . ALA A 1 95 ? -20.990 -11.660 -5.718 1.00 91.25 95 ALA A CA 1
ATOM 716 C C . ALA A 1 95 ? -22.406 -11.096 -5.481 1.00 91.25 95 ALA A C 1
ATOM 718 O O . ALA A 1 95 ? -23.066 -10.673 -6.426 1.00 91.25 95 ALA A O 1
ATOM 719 N N . ASP A 1 96 ? -22.852 -11.048 -4.224 1.00 92.81 96 ASP A N 1
ATOM 720 C CA . ASP A 1 96 ? -24.145 -10.498 -3.802 1.00 92.81 96 ASP A CA 1
ATOM 721 C C . ASP A 1 96 ? -24.088 -9.004 -3.427 1.00 92.81 96 ASP A C 1
ATOM 723 O O . ASP A 1 96 ? -25.107 -8.388 -3.112 1.00 92.81 96 ASP A O 1
ATOM 727 N N . CYS A 1 97 ? -22.904 -8.387 -3.471 1.00 93.81 97 CYS A N 1
ATOM 728 C CA . CYS A 1 97 ? -22.742 -6.975 -3.164 1.00 93.81 97 CYS A CA 1
ATOM 729 C C . CYS A 1 97 ? -23.315 -6.111 -4.297 1.00 93.81 97 CYS A C 1
ATOM 731 O O . CYS A 1 97 ? -22.887 -6.205 -5.447 1.00 93.81 97 CYS A O 1
ATOM 733 N N . ALA A 1 98 ? -24.248 -5.217 -3.964 1.00 94.12 98 ALA A N 1
ATOM 734 C CA . ALA A 1 98 ? -24.840 -4.250 -4.894 1.00 94.12 98 ALA A CA 1
ATOM 735 C C . ALA A 1 98 ? -24.074 -2.909 -4.962 1.00 94.12 98 ALA A C 1
ATOM 737 O O . ALA A 1 98 ? -24.551 -1.950 -5.570 1.00 94.12 98 ALA A O 1
ATOM 738 N N . TYR A 1 99 ? -22.906 -2.805 -4.317 1.00 93.69 99 TYR A N 1
ATOM 739 C CA . TYR A 1 99 ? -22.156 -1.552 -4.241 1.00 93.69 99 TYR A CA 1
ATOM 740 C C . TYR A 1 99 ? -21.573 -1.160 -5.621 1.00 93.69 99 TYR A C 1
ATOM 742 O O . TYR A 1 99 ? -21.068 -2.033 -6.340 1.00 93.69 99 TYR A O 1
ATOM 750 N N . PRO A 1 100 ? -21.667 0.122 -6.036 1.00 91.19 100 PRO A N 1
ATOM 751 C CA . PRO A 1 100 ? -21.379 0.521 -7.416 1.00 91.19 100 PRO A CA 1
ATOM 752 C C . PRO A 1 100 ? -19.890 0.726 -7.713 1.00 91.19 100 PRO A C 1
ATOM 754 O O . PRO A 1 100 ? -19.505 0.659 -8.876 1.00 91.19 100 PRO A O 1
ATOM 757 N N . ASP A 1 101 ? -19.064 0.986 -6.697 1.00 92.00 101 ASP A N 1
ATOM 758 C CA . ASP A 1 101 ? -17.625 1.207 -6.857 1.00 92.00 101 ASP A CA 1
ATOM 759 C C . ASP A 1 101 ? -16.848 0.008 -6.303 1.00 92.00 101 ASP A C 1
ATOM 761 O O . ASP A 1 101 ? -16.876 -0.263 -5.103 1.00 92.00 101 ASP A O 1
ATOM 765 N N . ARG A 1 102 ? -16.203 -0.747 -7.194 1.00 91.81 102 ARG A N 1
ATOM 766 C CA . ARG A 1 102 ? -15.439 -1.953 -6.843 1.00 91.81 102 ARG A CA 1
ATOM 767 C C . ARG A 1 102 ? -13.956 -1.654 -6.600 1.00 91.81 102 ARG A C 1
ATOM 769 O O . ARG A 1 102 ? -13.243 -2.549 -6.182 1.00 91.81 102 ARG A O 1
ATOM 776 N N . ASP A 1 103 ? -13.508 -0.415 -6.808 1.00 91.25 103 ASP A N 1
ATOM 777 C CA . ASP A 1 103 ? -12.090 -0.035 -6.828 1.00 91.25 103 ASP A CA 1
ATOM 778 C C . ASP A 1 103 ? -11.622 0.580 -5.486 1.00 91.25 103 ASP A C 1
ATOM 780 O O . ASP A 1 103 ? -10.631 1.318 -5.432 1.00 91.25 103 ASP A O 1
ATOM 784 N N . LEU A 1 104 ? -12.351 0.321 -4.390 1.00 95.00 104 LEU A N 1
ATOM 785 C CA . LEU A 1 104 ? -12.006 0.759 -3.033 1.00 95.00 104 LEU A CA 1
ATOM 786 C C . LEU A 1 104 ? -11.013 -0.204 -2.374 1.00 95.00 104 LEU A C 1
ATOM 788 O O . LEU A 1 104 ? -11.331 -1.365 -2.145 1.00 95.00 104 LEU A O 1
ATOM 792 N N . THR A 1 105 ? -9.852 0.314 -1.975 1.00 96.38 105 THR A N 1
ATOM 793 C CA . THR A 1 105 ? -8.850 -0.426 -1.183 1.00 96.38 105 THR A CA 1
ATOM 794 C C . THR A 1 105 ? -9.305 -0.608 0.266 1.00 96.38 105 THR A C 1
ATOM 796 O O . THR A 1 105 ? -10.193 0.119 0.721 1.00 96.38 105 THR A O 1
ATOM 799 N N . GLY A 1 106 ? -8.667 -1.481 1.053 1.00 96.56 106 GLY A N 1
ATOM 800 C CA . GLY A 1 106 ? -9.025 -1.671 2.468 1.00 96.56 106 GLY A CA 1
ATOM 801 C C . GLY A 1 106 ? -8.912 -0.384 3.300 1.00 96.56 106 GLY A C 1
ATOM 802 O O . GLY A 1 106 ? -9.717 -0.140 4.200 1.00 96.56 106 GLY A O 1
ATOM 803 N N . ALA A 1 107 ? -7.992 0.520 2.941 1.00 97.94 107 ALA A N 1
ATOM 804 C CA . ALA A 1 107 ? -7.915 1.868 3.517 1.00 97.94 107 ALA A CA 1
ATOM 805 C C . ALA A 1 107 ? -9.094 2.778 3.110 1.00 97.94 107 ALA A C 1
ATOM 807 O O . ALA A 1 107 ? -9.578 3.561 3.929 1.00 97.94 107 ALA A O 1
ATOM 808 N N . GLY A 1 108 ? -9.584 2.658 1.871 1.00 97.69 108 GLY A N 1
ATOM 809 C CA . GLY A 1 108 ? -10.802 3.329 1.411 1.00 97.69 108 GLY A CA 1
ATOM 810 C C . GLY A 1 108 ? -12.064 2.774 2.079 1.00 97.69 108 GLY A C 1
ATOM 811 O O . GLY A 1 108 ? -12.940 3.541 2.478 1.00 97.69 108 GLY A O 1
ATOM 812 N N . LEU A 1 109 ? -12.131 1.457 2.286 1.00 97.44 109 LEU A N 1
ATOM 813 C CA . LEU A 1 109 ? -13.215 0.784 3.001 1.00 97.44 109 LEU A CA 1
ATOM 814 C C . LEU A 1 109 ? -13.278 1.211 4.472 1.00 97.44 109 LEU A C 1
ATOM 816 O O . LEU A 1 109 ? -14.331 1.655 4.933 1.00 97.44 109 LEU A O 1
ATOM 820 N N . ALA A 1 110 ? -12.145 1.166 5.181 1.00 98.19 110 ALA A N 1
ATOM 821 C CA . ALA A 1 110 ? -12.031 1.658 6.553 1.00 98.19 110 ALA A CA 1
ATOM 822 C C . ALA A 1 110 ? -12.477 3.125 6.659 1.00 98.19 110 ALA A C 1
ATOM 824 O O . ALA A 1 110 ? -13.253 3.471 7.549 1.00 98.19 110 ALA A O 1
ATOM 825 N N . TYR A 1 111 ? -12.075 3.977 5.706 1.00 98.31 111 TYR A N 1
ATOM 826 C CA . TYR A 1 111 ? -12.522 5.370 5.645 1.00 98.31 111 TYR A CA 1
ATOM 827 C C . TYR A 1 111 ? -14.038 5.488 5.510 1.00 98.31 111 TYR A C 1
ATOM 829 O O . TYR A 1 111 ? -14.664 6.217 6.280 1.00 98.31 111 TYR A O 1
ATOM 837 N N . LYS A 1 112 ? -14.651 4.757 4.573 1.00 97.19 112 LYS A N 1
ATOM 838 C CA . LYS A 1 112 ? -16.103 4.779 4.345 1.00 97.19 112 LYS A CA 1
ATOM 839 C C . LYS A 1 112 ? -16.880 4.296 5.575 1.00 97.19 112 LYS A C 1
ATOM 841 O O . LYS A 1 112 ? -17.875 4.924 5.939 1.00 97.19 112 LYS A O 1
ATOM 846 N N . LEU A 1 113 ? -16.414 3.232 6.230 1.00 97.19 113 LEU A N 1
ATOM 847 C CA . LEU A 1 113 ? -17.045 2.646 7.416 1.00 97.19 113 LEU A CA 1
ATOM 848 C C . LEU A 1 113 ? -16.903 3.544 8.654 1.00 97.19 113 LEU A C 1
ATOM 850 O O . LEU A 1 113 ? -17.914 3.869 9.280 1.00 97.19 113 LEU A O 1
ATOM 854 N N . ALA A 1 114 ? -15.694 4.024 8.963 1.00 97.81 114 ALA A N 1
ATOM 855 C CA . ALA A 1 114 ? -15.457 4.960 10.064 1.00 97.81 114 ALA A CA 1
ATOM 856 C C . ALA A 1 114 ? -16.218 6.284 9.857 1.00 97.81 114 ALA A C 1
ATOM 858 O O . ALA A 1 114 ? -16.915 6.745 10.764 1.00 97.81 114 ALA A O 1
ATOM 859 N N . THR A 1 115 ? -16.194 6.842 8.639 1.00 97.56 115 THR A N 1
ATOM 860 C CA . THR A 1 115 ? -16.988 8.028 8.263 1.00 97.56 115 THR A CA 1
ATOM 861 C C . THR A 1 115 ? -18.479 7.810 8.517 1.00 97.56 115 THR A C 1
ATOM 863 O O . THR A 1 115 ? -19.136 8.683 9.086 1.00 97.56 115 THR A O 1
ATOM 866 N N . ALA A 1 116 ? -19.033 6.654 8.132 1.00 97.00 116 ALA A N 1
ATOM 867 C CA . ALA A 1 116 ? -20.446 6.346 8.345 1.00 97.00 116 ALA A CA 1
ATOM 868 C C . ALA A 1 116 ? -20.795 6.185 9.836 1.00 97.00 116 ALA A C 1
ATOM 870 O O . ALA A 1 116 ? -21.815 6.715 10.285 1.00 97.00 116 ALA A O 1
ATOM 871 N N . LEU A 1 117 ? -19.946 5.503 10.610 1.00 96.44 117 LEU A N 1
ATOM 872 C CA . LEU A 1 117 ? -20.125 5.283 12.047 1.00 96.44 117 LEU A CA 1
ATOM 873 C C . LEU A 1 117 ? -20.120 6.605 12.833 1.00 96.44 117 LEU A C 1
ATOM 875 O O . LEU A 1 117 ? -21.051 6.874 13.596 1.00 96.44 117 LEU A O 1
ATOM 879 N N . LEU A 1 118 ? -19.124 7.458 12.590 1.00 97.62 118 LEU A N 1
ATOM 880 C CA . LEU A 1 118 ? -18.994 8.781 13.209 1.00 97.62 118 LEU A CA 1
ATOM 881 C C . LEU A 1 118 ? -20.128 9.721 12.791 1.00 97.62 118 LEU A C 1
ATOM 883 O O . LEU A 1 118 ? -20.751 10.350 13.646 1.00 97.62 118 LEU A O 1
ATOM 887 N N . SER A 1 119 ? -20.481 9.748 11.499 1.00 96.94 119 SER A N 1
ATOM 888 C CA . SER A 1 119 ? -21.599 10.564 10.998 1.00 96.94 119 SER A CA 1
ATOM 889 C C . SER A 1 119 ? -22.932 10.186 11.652 1.00 96.94 119 SER A C 1
ATOM 891 O O . SER A 1 119 ? -23.732 11.066 11.963 1.00 96.94 119 SER A O 1
ATOM 893 N N . ARG A 1 120 ? -23.170 8.890 11.915 1.00 97.00 120 ARG A N 1
ATOM 894 C CA . ARG A 1 120 ? -24.358 8.406 12.647 1.00 97.00 120 ARG A CA 1
ATOM 895 C C . ARG A 1 120 ? -24.375 8.810 14.125 1.00 97.00 120 ARG A C 1
ATOM 897 O O . ARG A 1 120 ? -25.445 8.807 14.725 1.00 97.00 120 ARG A O 1
ATOM 904 N N . ARG A 1 121 ? -23.224 9.160 14.704 1.00 96.31 121 ARG A N 1
ATOM 905 C CA . ARG A 1 121 ? -23.084 9.704 16.067 1.00 96.31 121 ARG A CA 1
ATOM 906 C C . ARG A 1 121 ? -22.993 11.237 16.100 1.00 96.31 121 ARG A C 1
ATOM 908 O O . ARG A 1 121 ? -22.895 11.803 17.180 1.00 96.31 121 ARG A O 1
ATOM 915 N N . GLY A 1 122 ? -23.035 11.910 14.944 1.00 96.62 122 GLY A N 1
ATOM 916 C CA . GLY A 1 122 ? -22.882 13.367 14.838 1.00 96.62 122 GLY A CA 1
ATOM 917 C C . GLY A 1 122 ? -21.450 13.875 15.049 1.00 96.62 122 GLY A C 1
ATOM 918 O O . GLY A 1 122 ? -21.256 15.074 15.236 1.00 96.62 122 GLY A O 1
ATOM 919 N N . LEU A 1 123 ? -20.458 12.981 15.029 1.00 96.56 123 LEU A N 1
ATOM 920 C CA . LEU A 1 123 ? -19.055 13.284 15.309 1.00 96.56 123 LEU A CA 1
ATOM 921 C C . LEU A 1 123 ? -18.302 13.764 14.059 1.00 96.56 123 LEU A C 1
ATOM 923 O O . LEU A 1 123 ? -18.736 13.562 12.923 1.00 96.56 123 LEU A O 1
ATOM 927 N N . SER A 1 124 ? -17.150 14.403 14.282 1.00 92.81 124 SER A N 1
ATOM 928 C CA . SER A 1 124 ? -16.246 14.819 13.204 1.00 92.81 124 SER A CA 1
ATOM 929 C C . SER A 1 124 ? -15.652 13.609 12.479 1.00 92.81 124 SER A C 1
ATOM 931 O O . SER A 1 124 ? -15.370 12.588 13.098 1.00 92.81 124 SER A O 1
ATOM 933 N N . VAL A 1 125 ? -15.426 13.757 11.172 1.00 93.38 125 VAL A N 1
ATOM 934 C CA . VAL A 1 125 ? -14.767 12.766 10.294 1.00 93.38 125 VAL A CA 1
ATOM 935 C C . VAL A 1 125 ? -13.449 13.290 9.708 1.00 93.38 125 VAL A C 1
ATOM 937 O O . VAL A 1 125 ? -12.931 12.733 8.744 1.00 93.38 125 VAL A O 1
ATOM 940 N N . ALA A 1 126 ? -12.933 14.387 10.273 1.00 89.69 126 ALA A N 1
ATOM 941 C CA . ALA A 1 126 ? -11.621 14.933 9.940 1.00 89.69 126 ALA A CA 1
ATOM 942 C C . ALA A 1 126 ? -10.491 13.948 10.292 1.00 89.69 126 ALA A C 1
ATOM 944 O O . ALA A 1 126 ? -10.691 13.026 11.082 1.00 89.69 126 ALA A O 1
ATOM 945 N N . ASP A 1 127 ? -9.309 14.178 9.720 1.00 89.19 127 ASP A N 1
ATOM 946 C CA . ASP A 1 127 ? -8.079 13.378 9.858 1.00 89.19 127 ASP A CA 1
ATOM 947 C C . ASP A 1 127 ? -8.134 11.957 9.258 1.00 89.19 127 ASP A C 1
ATOM 949 O O . ASP A 1 127 ? -7.100 11.292 9.153 1.00 89.19 127 ASP A O 1
ATOM 953 N N . LEU A 1 128 ? -9.304 11.474 8.826 1.00 96.88 128 LEU A N 1
ATOM 954 C CA . LEU A 1 128 ? -9.450 10.139 8.240 1.00 96.88 128 LEU A CA 1
ATOM 955 C C . LEU A 1 128 ? -9.092 10.097 6.746 1.00 96.88 128 LEU A C 1
ATOM 957 O O . LEU A 1 128 ? -8.582 9.082 6.265 1.00 96.88 128 LEU A O 1
ATOM 961 N N . ALA A 1 129 ? -9.367 11.166 5.993 1.00 97.81 129 ALA A N 1
ATOM 962 C CA . ALA A 1 129 ? -9.229 11.174 4.536 1.00 97.81 129 ALA A CA 1
ATOM 963 C C . ALA A 1 129 ? -7.757 11.185 4.099 1.00 97.81 129 ALA A C 1
ATOM 965 O O . ALA A 1 129 ? -7.399 10.524 3.125 1.00 97.81 129 ALA A O 1
ATOM 966 N N . GLY A 1 130 ? -6.889 11.891 4.826 1.00 97.38 130 GLY A N 1
ATOM 967 C CA . GLY A 1 130 ? -5.452 11.950 4.570 1.00 97.38 130 GLY A CA 1
ATOM 968 C C . GLY A 1 130 ? -4.768 10.595 4.746 1.00 97.38 130 GLY A C 1
ATOM 969 O O . GLY A 1 130 ? -4.009 10.158 3.878 1.00 97.38 130 GLY A O 1
ATOM 970 N N . VAL A 1 131 ? -5.097 9.884 5.828 1.00 97.69 131 VAL A N 1
ATOM 971 C CA . VAL A 1 131 ? -4.586 8.528 6.092 1.00 97.69 131 VAL A CA 1
ATOM 972 C C . VAL A 1 131 ? -5.119 7.533 5.053 1.00 97.69 131 VAL A C 1
ATOM 974 O O . VAL A 1 131 ? -4.356 6.716 4.526 1.00 97.69 131 VAL A O 1
ATOM 977 N N . ALA A 1 132 ? -6.401 7.640 4.692 1.00 98.38 132 ALA A N 1
ATOM 978 C CA . ALA A 1 132 ? -7.014 6.828 3.645 1.00 98.38 132 ALA A CA 1
ATOM 979 C C . ALA A 1 132 ? -6.337 7.036 2.282 1.00 98.38 132 ALA A C 1
ATOM 981 O O . ALA A 1 132 ? -5.929 6.067 1.647 1.00 98.38 132 ALA A O 1
ATOM 982 N N . ALA A 1 133 ? -6.120 8.292 1.876 1.00 98.19 133 ALA A N 1
ATOM 983 C CA . ALA A 1 133 ? -5.458 8.653 0.624 1.00 98.19 133 ALA A CA 1
ATOM 984 C C . ALA A 1 133 ? -4.033 8.090 0.509 1.00 98.19 133 ALA A C 1
ATOM 986 O O . ALA A 1 133 ? -3.641 7.646 -0.572 1.00 98.19 133 ALA A O 1
ATOM 987 N N . ILE A 1 134 ? -3.271 8.063 1.611 1.00 97.81 134 ILE A N 1
ATOM 988 C CA . ILE A 1 134 ? -1.957 7.404 1.659 1.00 97.81 134 ILE A CA 1
ATOM 989 C C . ILE A 1 134 ? -2.098 5.913 1.328 1.00 97.81 134 ILE A C 1
ATOM 991 O O . ILE A 1 134 ? -1.334 5.411 0.509 1.00 97.81 134 ILE A O 1
ATOM 995 N N . GLY A 1 135 ? -3.080 5.217 1.914 1.00 96.94 135 GLY A N 1
ATOM 996 C CA . GLY A 1 135 ? -3.350 3.804 1.624 1.00 96.94 135 GLY A CA 1
ATOM 997 C C . GLY A 1 135 ? -3.801 3.560 0.180 1.00 96.94 135 GLY A C 1
ATOM 998 O O . GLY A 1 135 ? -3.199 2.759 -0.524 1.00 96.94 135 GLY A O 1
ATOM 999 N N . THR A 1 136 ? -4.804 4.302 -0.294 1.00 97.50 136 THR A N 1
ATOM 1000 C CA . THR A 1 136 ? -5.357 4.186 -1.656 1.00 97.50 136 THR A CA 1
ATOM 1001 C C . THR A 1 136 ? -4.317 4.466 -2.752 1.00 97.50 136 THR A C 1
ATOM 1003 O O . THR A 1 136 ? -4.354 3.836 -3.806 1.00 97.50 136 THR A O 1
ATOM 1006 N N . ILE A 1 137 ? -3.346 5.358 -2.512 1.00 96.31 137 ILE A N 1
ATOM 1007 C CA . ILE A 1 137 ? -2.205 5.561 -3.422 1.00 96.31 137 ILE A CA 1
ATOM 1008 C C . ILE A 1 137 ? -1.116 4.487 -3.255 1.00 96.31 137 ILE A C 1
ATOM 1010 O O . ILE A 1 137 ? -0.517 4.084 -4.253 1.00 96.31 137 ILE A O 1
ATOM 1014 N N . ALA A 1 138 ? -0.841 4.022 -2.031 1.00 93.75 138 ALA A N 1
ATOM 1015 C CA . ALA A 1 138 ? 0.157 2.978 -1.772 1.00 93.75 138 ALA A CA 1
ATOM 1016 C C . ALA A 1 138 ? -0.176 1.649 -2.467 1.00 93.75 138 ALA A C 1
ATOM 1018 O O . ALA A 1 138 ? 0.737 0.939 -2.889 1.00 93.75 138 ALA A O 1
ATOM 1019 N N . ASP A 1 139 ? -1.469 1.358 -2.584 1.00 91.81 139 ASP A N 1
ATOM 1020 C CA . ASP A 1 139 ? -2.040 0.142 -3.163 1.00 91.81 139 ASP A CA 1
ATOM 1021 C C . ASP A 1 139 ? -2.385 0.277 -4.666 1.00 91.81 139 ASP A C 1
ATOM 1023 O O . ASP A 1 139 ? -2.971 -0.605 -5.279 1.00 91.81 139 ASP A O 1
ATOM 1027 N N . LEU A 1 140 ? -1.974 1.384 -5.304 1.00 89.38 140 LEU A N 1
ATOM 1028 C CA . LEU A 1 140 ? -2.112 1.613 -6.752 1.00 89.38 140 LEU A CA 1
ATOM 1029 C C . LEU A 1 140 ? -3.563 1.555 -7.277 1.00 89.38 140 LEU A C 1
ATOM 1031 O O . LEU A 1 140 ? -3.796 1.178 -8.428 1.00 89.38 140 LEU A O 1
ATOM 1035 N N . ALA A 1 141 ? -4.531 1.987 -6.467 1.00 91.81 141 ALA A N 1
ATOM 1036 C CA . ALA A 1 141 ? -5.937 2.004 -6.856 1.00 91.81 141 ALA A CA 1
ATOM 1037 C C . ALA A 1 141 ? -6.195 2.836 -8.132 1.00 91.81 141 ALA A C 1
ATOM 1039 O O . ALA A 1 141 ? -5.537 3.865 -8.355 1.00 91.81 141 ALA A O 1
ATOM 1040 N N . PRO A 1 142 ? -7.202 2.466 -8.944 1.00 90.75 142 PRO A N 1
ATOM 1041 C CA . PRO A 1 142 ? -7.729 3.320 -9.999 1.00 90.75 142 PRO A CA 1
ATOM 1042 C C . PRO A 1 142 ? -8.094 4.725 -9.488 1.00 90.75 142 PRO A C 1
ATOM 1044 O O . PRO A 1 142 ? -8.901 4.908 -8.579 1.00 90.75 142 PRO A O 1
ATOM 1047 N N . MET A 1 143 ? -7.519 5.760 -10.107 1.00 95.25 143 MET A N 1
ATOM 1048 C CA . MET A 1 143 ? -7.816 7.182 -9.864 1.00 95.25 143 MET A CA 1
ATOM 1049 C C . MET A 1 143 ? -9.089 7.628 -10.608 1.00 95.25 143 MET A C 1
ATOM 1051 O O . MET A 1 143 ? -9.178 8.700 -11.226 1.00 95.25 143 MET A O 1
ATOM 1055 N N . THR A 1 144 ? -10.104 6.781 -10.476 1.00 93.88 144 THR A N 1
ATOM 1056 C CA . THR A 1 144 ? -11.497 6.893 -10.911 1.00 93.88 144 THR A CA 1
ATOM 1057 C C . THR A 1 144 ? -12.423 6.836 -9.686 1.00 93.88 144 THR A C 1
ATOM 1059 O O . THR A 1 144 ? -11.956 6.703 -8.554 1.00 93.88 144 THR A O 1
ATOM 1062 N N . GLY A 1 145 ? -13.731 7.017 -9.899 1.00 95.25 145 GLY A N 1
ATOM 1063 C CA . GLY A 1 145 ? -14.752 6.757 -8.876 1.00 95.25 145 GLY A CA 1
ATOM 1064 C C . GLY A 1 145 ? -14.528 7.443 -7.520 1.00 95.25 145 GLY A C 1
ATOM 1065 O O . GLY A 1 145 ? -14.138 8.614 -7.436 1.00 95.25 145 GLY A O 1
ATOM 1066 N N . GLU A 1 146 ? -14.797 6.696 -6.455 1.00 96.62 146 GLU A N 1
ATOM 1067 C CA . GLU A 1 146 ? -14.620 7.098 -5.065 1.00 96.62 146 GLU A CA 1
ATOM 1068 C C . GLU A 1 146 ? -13.154 7.098 -4.633 1.00 96.62 146 GLU A C 1
ATOM 1070 O O . GLU A 1 146 ? -12.760 8.014 -3.914 1.00 96.62 146 GLU A O 1
ATOM 1075 N N . SER A 1 147 ? -12.319 6.169 -5.110 1.00 96.62 147 SER A N 1
ATOM 1076 C CA . SER A 1 147 ? -10.880 6.148 -4.791 1.00 96.62 147 SER A CA 1
ATOM 1077 C C . SER A 1 147 ? -10.184 7.455 -5.194 1.00 96.62 147 SER A C 1
ATOM 1079 O O . SER A 1 147 ? -9.433 8.038 -4.407 1.00 96.62 147 SER A O 1
ATOM 1081 N N . ARG A 1 148 ? -10.540 8.034 -6.349 1.00 96.88 148 ARG A N 1
ATOM 1082 C CA . ARG A 1 148 ? -10.119 9.393 -6.736 1.00 96.88 148 ARG A CA 1
ATOM 1083 C C . ARG A 1 148 ? -10.629 10.480 -5.787 1.00 96.88 148 ARG A C 1
ATOM 1085 O O . ARG A 1 148 ? -9.913 11.445 -5.516 1.00 96.88 148 ARG A O 1
ATOM 1092 N N . ALA A 1 149 ? -11.879 10.374 -5.338 1.00 96.81 149 ALA A N 1
ATOM 1093 C CA . ALA A 1 149 ? -12.508 11.362 -4.465 1.00 96.81 149 ALA A CA 1
ATOM 1094 C C . ALA A 1 149 ? -11.888 11.349 -3.058 1.00 96.81 149 ALA A C 1
ATOM 1096 O O . ALA A 1 149 ? -11.603 12.419 -2.521 1.00 96.81 149 ALA A O 1
ATOM 1097 N N . ILE A 1 150 ? -11.609 10.158 -2.518 1.00 98.00 150 ILE A N 1
ATOM 1098 C CA . ILE A 1 150 ? -10.887 9.933 -1.259 1.00 98.00 150 ILE A CA 1
ATOM 1099 C C . ILE A 1 150 ? -9.479 10.517 -1.361 1.00 98.00 150 ILE A C 1
ATOM 1101 O O . ILE A 1 150 ? -9.120 11.353 -0.538 1.00 98.00 150 ILE A O 1
ATOM 1105 N N . VAL A 1 151 ? -8.709 10.173 -2.404 1.00 98.00 151 VAL A N 1
ATOM 1106 C CA . VAL A 1 151 ? -7.359 10.732 -2.585 1.00 98.00 151 VAL A CA 1
ATOM 1107 C C . VAL A 1 151 ? -7.396 12.251 -2.699 1.00 98.00 151 VAL A C 1
ATOM 1109 O O . VAL A 1 151 ? -6.591 12.928 -2.068 1.00 98.00 151 VAL A O 1
ATOM 1112 N N . ARG A 1 152 ? -8.340 12.819 -3.456 1.00 96.94 152 ARG A N 1
ATOM 1113 C CA . ARG A 1 152 ? -8.459 14.275 -3.561 1.00 96.94 152 ARG A CA 1
ATOM 1114 C C . ARG A 1 152 ? -8.767 14.927 -2.207 1.00 96.94 152 ARG A C 1
ATOM 1116 O O . ARG A 1 152 ? -8.089 15.886 -1.851 1.00 96.94 152 ARG A O 1
ATOM 1123 N N . ALA A 1 153 ? -9.759 14.425 -1.472 1.00 97.19 153 ALA A N 1
ATOM 1124 C CA . ALA A 1 153 ? -10.107 14.948 -0.152 1.00 97.19 153 ALA A CA 1
ATOM 1125 C C . ALA A 1 153 ? -8.935 14.810 0.832 1.00 97.19 153 ALA A C 1
ATOM 1127 O O . ALA A 1 153 ? -8.626 15.753 1.550 1.00 97.19 153 ALA A O 1
ATOM 1128 N N . GLY A 1 154 ? -8.226 13.680 0.800 1.00 97.69 154 GLY A N 1
ATOM 1129 C CA . GLY A 1 154 ? -7.057 13.439 1.636 1.00 97.69 154 GLY A CA 1
ATOM 1130 C C . GLY A 1 154 ? -5.838 14.289 1.286 1.00 97.69 154 GLY A C 1
ATOM 1131 O O . GLY A 1 154 ? -5.090 14.637 2.187 1.00 97.69 154 GLY A O 1
ATOM 1132 N N . LEU A 1 155 ? -5.638 14.692 0.026 1.00 96.69 155 LEU A N 1
ATOM 1133 C CA . LEU A 1 155 ? -4.609 15.685 -0.323 1.00 96.69 155 LEU A CA 1
ATOM 1134 C C . LEU A 1 155 ? -4.980 17.088 0.189 1.00 96.69 155 LEU A C 1
ATOM 1136 O O . LEU A 1 155 ? -4.114 17.792 0.704 1.00 96.69 155 LEU A O 1
ATOM 1140 N N . GLU A 1 156 ? -6.258 17.475 0.080 1.00 95.31 156 GLU A N 1
ATOM 1141 C CA . GLU A 1 156 ? -6.779 18.728 0.651 1.00 95.31 156 GLU A CA 1
ATOM 1142 C C . GLU A 1 156 ? -6.683 18.723 2.200 1.00 95.31 156 GLU A C 1
ATOM 1144 O O . GLU A 1 156 ? -6.381 19.756 2.794 1.00 95.31 156 GLU A O 1
ATOM 1149 N N . GLU A 1 157 ? -6.855 17.564 2.851 1.00 96.75 157 GLU A N 1
ATOM 1150 C CA . GLU A 1 157 ? -6.729 17.382 4.307 1.00 96.75 157 GLU A CA 1
ATOM 1151 C C . GLU A 1 157 ? -5.268 17.303 4.790 1.00 96.75 157 GLU A C 1
ATOM 1153 O O . GLU A 1 157 ? -4.911 17.984 5.747 1.00 96.75 157 GLU A O 1
ATOM 1158 N N . LEU A 1 158 ? -4.389 16.548 4.117 1.00 96.81 158 LEU A N 1
ATOM 1159 C CA . LEU A 1 158 ? -2.960 16.438 4.463 1.00 96.81 158 LEU A CA 1
ATOM 1160 C C . LEU A 1 158 ? -2.248 17.794 4.420 1.00 96.81 158 LEU A C 1
ATOM 1162 O O . LEU A 1 158 ? -1.412 18.067 5.276 1.00 96.81 158 LEU A O 1
ATOM 1166 N N . ALA A 1 159 ? -2.606 18.655 3.463 1.00 95.06 159 ALA A N 1
ATOM 1167 C CA . ALA A 1 159 ? -2.094 20.023 3.365 1.00 95.06 159 ALA A CA 1
ATOM 1168 C C . ALA A 1 159 ? -2.496 20.922 4.556 1.00 95.06 159 ALA A C 1
ATOM 1170 O O . ALA A 1 159 ? -1.847 21.936 4.810 1.00 95.06 159 ALA A O 1
ATOM 1171 N N . ALA A 1 160 ? -3.571 20.569 5.270 1.00 95.00 160 ALA A N 1
ATOM 1172 C CA . ALA A 1 160 ? -4.153 21.346 6.364 1.00 95.00 160 ALA A CA 1
ATOM 1173 C C . ALA A 1 160 ? -4.050 20.663 7.745 1.00 95.00 160 ALA A C 1
ATOM 1175 O O . ALA A 1 160 ? -4.439 21.269 8.744 1.00 95.00 160 ALA A O 1
ATOM 1176 N N . SER A 1 161 ? -3.567 19.418 7.818 1.00 92.25 161 SER A N 1
ATOM 1177 C CA . SER A 1 161 ? -3.630 18.612 9.041 1.00 92.25 161 SER A CA 1
ATOM 1178 C C . SER A 1 161 ? -2.674 19.122 10.121 1.00 92.25 161 SER A C 1
ATOM 1180 O O . SER A 1 161 ? -1.495 19.393 9.883 1.00 92.25 161 SER A O 1
ATOM 1182 N N . SER A 1 162 ? -3.191 19.216 11.346 1.00 90.50 162 SER A N 1
ATOM 1183 C CA . SER A 1 162 ? -2.431 19.570 12.544 1.00 90.50 162 SER A CA 1
ATOM 1184 C C . SER A 1 162 ? -1.726 18.372 13.190 1.00 90.50 162 SER A C 1
ATOM 1186 O O . SER A 1 162 ? -0.834 18.594 14.013 1.00 90.50 162 SER A O 1
ATOM 1188 N N . ARG A 1 163 ? -2.081 17.125 12.823 1.00 93.62 163 ARG A N 1
ATOM 1189 C CA . ARG A 1 163 ? -1.554 15.897 13.447 1.00 93.62 163 ARG A CA 1
ATOM 1190 C C . ARG A 1 163 ? -0.034 15.863 13.416 1.00 93.62 163 ARG A C 1
ATOM 1192 O O . ARG A 1 163 ? 0.563 15.933 12.341 1.00 93.62 163 ARG A O 1
ATOM 1199 N N . ALA A 1 164 ? 0.577 15.668 14.581 1.00 97.06 164 ALA A N 1
ATOM 1200 C CA . ALA A 1 164 ? 2.020 15.514 14.716 1.00 97.06 164 ALA A CA 1
ATOM 1201 C C . ALA A 1 164 ? 2.571 14.437 13.770 1.00 97.06 164 ALA A C 1
ATOM 1203 O O . ALA A 1 164 ? 3.438 14.729 12.946 1.00 97.06 164 ALA A O 1
ATOM 1204 N N . GLY A 1 165 ? 1.972 13.242 13.806 1.00 96.94 165 GLY A N 1
ATOM 1205 C CA . GLY A 1 165 ? 2.327 12.105 12.964 1.00 96.94 165 GLY A CA 1
ATOM 1206 C C . GLY A 1 165 ? 2.387 12.399 11.464 1.00 96.94 165 GLY A C 1
ATOM 1207 O O . GLY A 1 165 ? 3.415 12.205 10.809 1.00 96.94 165 GLY A O 1
ATOM 1208 N N . LEU A 1 166 ? 1.293 12.934 10.910 1.00 96.19 166 LEU A N 1
ATOM 1209 C CA . LEU A 1 166 ? 1.210 13.265 9.484 1.00 96.19 166 LEU A CA 1
ATOM 1210 C C . LEU A 1 166 ? 2.154 14.414 9.109 1.00 96.19 166 LEU A C 1
ATOM 1212 O O . LEU A 1 166 ? 2.791 14.351 8.059 1.00 96.19 166 LEU A O 1
ATOM 1216 N N . ARG A 1 167 ? 2.301 15.432 9.967 1.00 96.94 167 ARG A N 1
ATOM 1217 C CA . ARG A 1 167 ? 3.216 16.559 9.729 1.00 96.94 167 ARG A CA 1
ATOM 1218 C C . ARG A 1 167 ? 4.682 16.123 9.718 1.00 96.94 167 ARG A C 1
ATOM 1220 O O . ARG A 1 167 ? 5.409 16.527 8.812 1.00 96.94 167 ARG A O 1
ATOM 1227 N N . ALA A 1 168 ? 5.108 15.284 10.662 1.00 97.56 168 ALA A N 1
ATOM 1228 C CA . ALA A 1 168 ? 6.469 14.747 10.713 1.00 97.56 168 ALA A CA 1
ATOM 1229 C C . ALA A 1 168 ? 6.766 13.855 9.493 1.00 97.56 168 ALA A C 1
ATOM 1231 O O . ALA A 1 168 ? 7.767 14.049 8.796 1.00 97.56 168 ALA A O 1
ATOM 1232 N N . LEU A 1 169 ? 5.836 12.957 9.149 1.00 96.75 169 LEU A N 1
ATOM 1233 C CA . LEU A 1 169 ? 5.922 12.111 7.958 1.00 96.75 169 LEU A CA 1
ATOM 1234 C C . LEU A 1 169 ? 6.016 12.935 6.660 1.00 96.75 169 LEU A C 1
ATOM 1236 O O . LEU A 1 169 ? 6.838 12.621 5.796 1.00 96.75 169 LEU A O 1
ATOM 1240 N N . LEU A 1 170 ? 5.219 14.000 6.519 1.00 96.12 170 LEU A N 1
ATOM 1241 C CA . LEU A 1 170 ? 5.273 14.921 5.377 1.00 96.12 170 LEU A CA 1
ATOM 1242 C C . LEU A 1 170 ? 6.593 15.703 5.324 1.00 96.12 170 LEU A C 1
ATOM 1244 O O . LEU A 1 170 ? 7.165 15.834 4.239 1.00 96.12 170 LEU A O 1
ATOM 1248 N N . ALA A 1 171 ? 7.101 16.173 6.467 1.00 95.44 171 ALA A N 1
ATOM 1249 C CA . ALA A 1 171 ? 8.367 16.900 6.568 1.00 95.44 171 ALA A CA 1
ATOM 1250 C C . ALA A 1 171 ? 9.579 16.039 6.167 1.00 95.44 171 ALA A C 1
ATOM 1252 O O . ALA A 1 171 ? 10.414 16.495 5.390 1.00 95.44 171 ALA A O 1
ATOM 1253 N N . ARG A 1 172 ? 9.646 14.773 6.610 1.00 94.44 172 ARG A N 1
ATOM 1254 C CA . ARG A 1 172 ? 10.702 13.827 6.187 1.00 94.44 172 ARG A CA 1
ATOM 1255 C C . ARG A 1 172 ? 10.532 13.321 4.752 1.00 94.44 172 ARG A C 1
ATOM 1257 O O . ARG A 1 172 ? 11.510 12.954 4.100 1.00 94.44 172 ARG A O 1
ATOM 1264 N N . SER A 1 173 ? 9.302 13.284 4.235 1.00 92.06 173 SER A N 1
ATOM 1265 C CA . SER A 1 173 ? 9.021 12.669 2.930 1.00 92.06 173 SER A CA 1
ATOM 1266 C C . SER A 1 173 ? 8.983 13.628 1.744 1.00 92.06 173 SER A C 1
ATOM 1268 O O . SER A 1 173 ? 9.137 13.166 0.611 1.00 92.06 173 SER A O 1
ATOM 1270 N N . THR A 1 174 ? 8.737 14.923 1.940 1.00 89.81 174 THR A N 1
ATOM 1271 C CA . THR A 1 174 ? 8.371 15.831 0.839 1.00 89.81 174 THR A CA 1
ATOM 1272 C C . THR A 1 174 ? 9.201 17.114 0.844 1.00 89.81 174 THR A C 1
ATOM 1274 O O . THR A 1 174 ? 9.560 17.632 1.894 1.00 89.81 174 THR A O 1
ATOM 1277 N N . SER A 1 175 ? 9.484 17.669 -0.339 1.00 88.25 175 SER A N 1
ATOM 1278 C CA . SER A 1 175 ? 10.177 18.964 -0.452 1.00 88.25 175 SER A CA 1
ATOM 1279 C C . SER A 1 175 ? 9.239 20.177 -0.340 1.00 88.25 175 SER A C 1
ATOM 1281 O O . SER A 1 175 ? 9.671 21.298 -0.595 1.00 88.25 175 SER A O 1
ATOM 1283 N N . ASP A 1 176 ? 7.951 19.951 -0.068 1.00 90.94 176 ASP A N 1
ATOM 1284 C CA . ASP A 1 176 ? 6.910 20.974 0.107 1.00 90.94 176 ASP A CA 1
ATOM 1285 C C . ASP A 1 176 ? 5.744 20.390 0.941 1.00 90.94 176 ASP A C 1
ATOM 1287 O O . ASP A 1 176 ? 4.710 20.016 0.379 1.00 90.94 176 ASP A O 1
ATOM 1291 N N . PRO A 1 177 ? 5.899 20.272 2.277 1.00 91.00 177 PRO A N 1
ATOM 1292 C CA . PRO A 1 177 ? 4.900 19.641 3.149 1.00 91.00 177 PRO A CA 1
ATOM 1293 C C . PRO A 1 177 ? 3.528 20.326 3.158 1.00 91.00 177 PRO A C 1
ATOM 1295 O O . PRO A 1 177 ? 2.543 19.703 3.538 1.00 91.00 177 PRO A O 1
ATOM 1298 N N . ALA A 1 178 ? 3.453 21.591 2.734 1.00 91.81 178 ALA A N 1
ATOM 1299 C CA . ALA A 1 178 ? 2.207 22.352 2.648 1.00 91.81 178 ALA A CA 1
ATOM 1300 C C . ALA A 1 178 ? 1.386 22.038 1.381 1.00 91.81 178 ALA A C 1
ATOM 1302 O O . ALA A 1 178 ? 0.223 22.425 1.295 1.00 91.81 178 ALA A O 1
ATOM 1303 N N . HIS A 1 179 ? 1.970 21.353 0.389 1.00 91.44 179 HIS A N 1
ATOM 1304 C CA . HIS A 1 179 ? 1.310 21.044 -0.886 1.00 91.44 179 HIS A CA 1
ATOM 1305 C C . HIS A 1 179 ? 1.609 19.605 -1.356 1.00 91.44 179 HIS A C 1
ATOM 1307 O O . HIS A 1 179 ? 2.126 19.421 -2.467 1.00 91.44 179 HIS A O 1
ATOM 1313 N N . PRO A 1 180 ? 1.304 18.574 -0.542 1.00 93.69 180 PRO A N 1
ATOM 1314 C CA . PRO A 1 180 ? 1.519 17.183 -0.922 1.00 93.69 180 PRO A CA 1
ATOM 1315 C C . PRO A 1 180 ? 0.757 16.832 -2.201 1.00 93.69 180 PRO A C 1
ATOM 1317 O O . PRO A 1 180 ? -0.383 17.247 -2.409 1.00 93.69 180 PRO A O 1
ATOM 1320 N N . THR A 1 181 ? 1.371 16.019 -3.060 1.00 92.25 181 THR A N 1
ATOM 1321 C CA . THR A 1 181 ? 0.727 15.498 -4.271 1.00 92.25 181 THR A CA 1
ATOM 1322 C C . THR A 1 181 ? 0.616 13.976 -4.226 1.00 92.25 181 THR A C 1
ATOM 1324 O O . THR A 1 181 ? 1.389 13.300 -3.547 1.00 92.25 181 THR A O 1
ATOM 1327 N N . ALA A 1 182 ? -0.282 13.397 -5.030 1.00 92.31 182 ALA A N 1
ATOM 1328 C CA . ALA A 1 182 ? -0.374 11.941 -5.208 1.00 92.31 182 ALA A CA 1
ATOM 1329 C C . ALA A 1 182 ? 0.972 11.294 -5.614 1.00 92.31 182 ALA A C 1
ATOM 1331 O O . ALA A 1 182 ? 1.227 10.131 -5.303 1.00 92.31 182 ALA A O 1
ATOM 1332 N N . ARG A 1 183 ? 1.876 12.057 -6.253 1.00 90.56 183 ARG A N 1
ATOM 1333 C CA . ARG A 1 183 ? 3.241 11.611 -6.552 1.00 90.56 183 ARG A CA 1
ATOM 1334 C C . ARG A 1 183 ? 4.080 11.456 -5.282 1.00 90.56 183 ARG A C 1
ATOM 1336 O O . ARG A 1 183 ? 4.827 10.490 -5.174 1.00 90.56 183 ARG A O 1
ATOM 1343 N N . ASP A 1 184 ? 3.982 12.386 -4.343 1.00 93.75 184 ASP A N 1
ATOM 1344 C CA . ASP A 1 184 ? 4.754 12.347 -3.099 1.00 93.75 184 ASP A CA 1
ATOM 1345 C C . ASP A 1 184 ? 4.249 11.222 -2.190 1.00 93.75 184 ASP A C 1
ATOM 1347 O O . ASP A 1 184 ? 5.053 10.476 -1.626 1.00 93.75 184 ASP A O 1
ATOM 1351 N N . LEU A 1 185 ? 2.925 11.014 -2.164 1.00 95.44 185 LEU A N 1
ATOM 1352 C CA . LEU A 1 185 ? 2.298 9.849 -1.541 1.00 95.44 185 LEU A CA 1
ATOM 1353 C C . LEU A 1 185 ? 2.861 8.542 -2.131 1.00 95.44 185 LEU A C 1
ATOM 1355 O O . LEU A 1 185 ? 3.429 7.742 -1.392 1.00 95.44 185 LEU A O 1
ATOM 1359 N N . GLY A 1 186 ? 2.785 8.346 -3.452 1.00 92.44 186 GLY A N 1
ATOM 1360 C CA . GLY A 1 186 ? 3.165 7.078 -4.094 1.00 92.44 186 GLY A CA 1
ATOM 1361 C C . GLY A 1 186 ? 4.671 6.802 -4.176 1.00 92.44 186 GLY A C 1
ATOM 1362 O O . GLY A 1 186 ? 5.092 5.652 -4.070 1.00 92.44 186 GLY A O 1
ATOM 1363 N N . PHE A 1 187 ? 5.506 7.834 -4.341 1.00 89.69 187 PHE A N 1
ATOM 1364 C CA . PHE A 1 187 ? 6.949 7.673 -4.576 1.00 89.69 187 PHE A CA 1
ATOM 1365 C C . PHE A 1 187 ? 7.841 8.040 -3.378 1.00 89.69 187 PHE A C 1
ATOM 1367 O O . PHE A 1 187 ? 9.040 7.755 -3.433 1.00 89.69 187 PHE A O 1
ATOM 1374 N N . SER A 1 188 ? 7.295 8.624 -2.302 1.00 92.94 188 SER A N 1
ATOM 1375 C CA . SER A 1 188 ? 8.080 9.040 -1.127 1.00 92.94 188 SER A CA 1
ATOM 1376 C C . SER A 1 188 ? 7.492 8.588 0.218 1.00 92.94 188 SER A C 1
ATOM 1378 O O . SER A 1 188 ? 8.234 8.048 1.038 1.00 92.94 188 SER A O 1
ATOM 1380 N N . ILE A 1 189 ? 6.179 8.736 0.439 1.00 95.38 189 ILE A N 1
ATOM 1381 C CA . ILE A 1 189 ? 5.520 8.368 1.709 1.00 95.38 189 ILE A CA 1
ATOM 1382 C C . ILE A 1 189 ? 5.235 6.860 1.774 1.00 95.38 189 ILE A C 1
ATOM 1384 O O . ILE A 1 189 ? 5.730 6.167 2.662 1.00 95.38 189 ILE A O 1
ATOM 1388 N N . ALA A 1 190 ? 4.492 6.316 0.807 1.00 94.50 190 ALA A N 1
ATOM 1389 C CA . ALA A 1 190 ? 4.163 4.892 0.764 1.00 94.50 190 ALA A CA 1
ATOM 1390 C C . ALA A 1 190 ? 5.419 3.992 0.751 1.00 94.50 190 ALA A C 1
ATOM 1392 O O . ALA A 1 190 ? 5.443 3.006 1.485 1.00 94.50 190 ALA A O 1
ATOM 1393 N N . PRO A 1 191 ? 6.522 4.326 0.044 1.00 91.31 191 PRO A N 1
ATOM 1394 C CA . PRO A 1 191 ? 7.771 3.569 0.131 1.00 91.31 191 PRO A CA 1
ATOM 1395 C C . PRO A 1 191 ? 8.490 3.614 1.492 1.00 91.31 191 PRO A C 1
ATOM 1397 O O . PRO A 1 191 ? 9.389 2.790 1.693 1.00 91.31 191 PRO A O 1
ATOM 1400 N N . ARG A 1 192 ? 8.152 4.547 2.394 1.00 93.69 192 ARG A N 1
ATOM 1401 C CA . ARG A 1 192 ? 8.638 4.590 3.788 1.00 93.69 192 ARG A CA 1
ATOM 1402 C C . ARG A 1 192 ? 7.806 3.690 4.689 1.00 93.69 192 ARG A C 1
ATOM 1404 O O . ARG A 1 192 ? 8.353 2.762 5.269 1.00 93.69 192 ARG A O 1
ATOM 1411 N N . ILE A 1 193 ? 6.483 3.859 4.679 1.00 92.44 193 ILE A N 1
ATOM 1412 C CA . ILE A 1 193 ? 5.534 2.972 5.381 1.00 92.44 193 ILE A CA 1
ATOM 1413 C C . ILE A 1 193 ? 5.764 1.503 4.976 1.00 92.44 193 ILE A C 1
ATOM 1415 O O . ILE A 1 193 ? 5.890 0.623 5.823 1.00 92.44 193 ILE A O 1
ATOM 1419 N N . ASN A 1 194 ? 5.941 1.245 3.677 1.00 89.12 194 ASN A N 1
ATOM 1420 C CA . ASN A 1 194 ? 6.245 -0.083 3.141 1.00 89.12 194 ASN A CA 1
ATOM 1421 C C . ASN A 1 194 ? 7.705 -0.535 3.347 1.00 89.12 194 ASN A C 1
ATOM 1423 O O . ASN A 1 194 ? 8.048 -1.620 2.885 1.00 89.12 194 ASN A O 1
ATOM 1427 N N . ALA A 1 195 ? 8.584 0.264 3.966 1.00 86.44 195 ALA A N 1
ATOM 1428 C CA . ALA A 1 195 ? 9.920 -0.175 4.383 1.00 86.44 195 ALA A CA 1
ATOM 1429 C C . ALA A 1 195 ? 9.907 -0.790 5.791 1.00 86.44 195 ALA A C 1
ATOM 1431 O O . ALA A 1 195 ? 10.596 -1.788 5.989 1.00 86.44 195 ALA A O 1
ATOM 1432 N N . ALA A 1 196 ? 9.083 -0.258 6.706 1.00 84.50 196 ALA A N 1
ATOM 1433 C CA . ALA A 1 196 ? 8.862 -0.820 8.042 1.00 84.50 196 ALA A CA 1
ATOM 1434 C C . ALA A 1 196 ? 8.481 -2.304 7.952 1.00 84.50 196 ALA A C 1
ATOM 1436 O O . ALA A 1 196 ? 9.308 -3.166 8.226 1.00 84.50 196 ALA A O 1
ATOM 1437 N N . GLY A 1 197 ? 7.319 -2.619 7.367 1.00 76.38 197 GLY A N 1
ATOM 1438 C CA . GLY A 1 197 ? 6.881 -3.996 7.080 1.00 76.38 197 GLY A CA 1
ATOM 1439 C C . GLY A 1 197 ? 7.669 -4.741 5.982 1.00 76.38 197 GLY A C 1
ATOM 1440 O O . GLY A 1 197 ? 7.085 -5.562 5.270 1.00 76.38 197 GLY A O 1
ATOM 1441 N N . ARG A 1 198 ? 8.957 -4.418 5.783 1.00 77.25 198 ARG A N 1
ATOM 1442 C CA . ARG A 1 198 ? 9.899 -5.083 4.863 1.00 77.25 198 ARG A CA 1
ATOM 1443 C C . ARG A 1 198 ? 11.305 -5.312 5.413 1.00 77.25 198 ARG A C 1
ATOM 1445 O O . ARG A 1 198 ? 11.979 -6.148 4.825 1.00 77.25 198 ARG A O 1
ATOM 1452 N N . ILE A 1 199 ? 11.763 -4.600 6.448 1.00 74.50 199 ILE A N 1
ATOM 1453 C CA . ILE A 1 199 ? 13.026 -4.909 7.162 1.00 74.50 199 ILE A CA 1
ATOM 1454 C C . ILE A 1 199 ? 12.979 -4.615 8.680 1.00 74.50 199 ILE A C 1
ATOM 1456 O O . ILE A 1 199 ? 14.006 -4.721 9.337 1.00 74.50 199 ILE A O 1
ATOM 1460 N N . ALA A 1 200 ? 11.833 -4.202 9.226 1.00 74.69 200 ALA A N 1
ATOM 1461 C CA . ALA A 1 200 ? 11.667 -3.791 10.621 1.00 74.69 200 ALA A CA 1
ATOM 1462 C C . ALA A 1 200 ? 10.262 -4.180 11.132 1.00 74.69 200 ALA A C 1
ATOM 1464 O O . ALA A 1 200 ? 9.544 -4.954 10.486 1.00 74.69 200 ALA A O 1
ATOM 1465 N N . GLU A 1 201 ? 9.854 -3.640 12.279 1.00 79.12 201 GLU A N 1
ATOM 1466 C CA . GLU A 1 201 ? 8.500 -3.810 12.803 1.00 79.12 201 GLU A CA 1
ATOM 1467 C C . GLU A 1 201 ? 7.490 -2.929 12.059 1.00 79.12 201 GLU A C 1
ATOM 1469 O O . GLU A 1 201 ? 7.720 -1.748 11.800 1.00 79.12 201 GLU A O 1
ATOM 1474 N N . ALA A 1 202 ? 6.333 -3.498 11.714 1.00 79.81 202 ALA A N 1
ATOM 1475 C CA . ALA A 1 202 ? 5.289 -2.776 10.989 1.00 79.81 202 ALA A CA 1
ATOM 1476 C C . ALA A 1 202 ? 4.521 -1.764 11.868 1.00 79.81 202 ALA A C 1
ATOM 1478 O O . ALA A 1 202 ? 3.911 -0.836 11.328 1.00 79.81 202 ALA A O 1
ATOM 1479 N N . GLU A 1 203 ? 4.578 -1.917 13.196 1.00 86.75 203 GLU A N 1
ATOM 1480 C CA . GLU A 1 203 ? 3.913 -1.040 14.168 1.00 86.75 203 GLU A CA 1
ATOM 1481 C C . GLU A 1 203 ? 4.526 0.371 14.195 1.00 86.75 203 GLU A C 1
ATOM 1483 O O . GLU A 1 203 ? 3.780 1.334 14.337 1.00 86.75 203 GLU A O 1
ATOM 1488 N N . LEU A 1 204 ? 5.831 0.530 13.920 1.00 91.81 204 LEU A N 1
ATOM 1489 C CA . LEU A 1 204 ? 6.517 1.831 13.783 1.00 91.81 204 LEU A CA 1
ATOM 1490 C C . LEU A 1 204 ? 5.752 2.801 12.860 1.00 91.81 204 LEU A C 1
ATOM 1492 O O . LEU A 1 204 ? 5.516 3.967 13.182 1.00 91.81 204 LEU A O 1
ATOM 1496 N N . ALA A 1 205 ? 5.312 2.298 11.703 1.00 93.75 205 ALA A N 1
ATOM 1497 C CA . ALA A 1 205 ? 4.565 3.088 10.731 1.00 93.75 205 ALA A CA 1
ATOM 1498 C C . ALA A 1 205 ? 3.079 3.268 11.101 1.00 93.75 205 ALA A C 1
ATOM 1500 O O . ALA A 1 205 ? 2.441 4.181 10.577 1.00 93.75 205 ALA A O 1
ATOM 1501 N N . LEU A 1 206 ? 2.516 2.429 11.981 1.00 94.81 206 LEU A N 1
ATOM 1502 C CA . LEU A 1 206 ? 1.172 2.630 12.532 1.00 94.81 206 LEU A CA 1
ATOM 1503 C C . LEU A 1 206 ? 1.194 3.700 13.631 1.00 94.81 206 LEU A C 1
ATOM 1505 O O . LEU A 1 206 ? 0.433 4.662 13.533 1.00 94.81 206 LEU A O 1
ATOM 1509 N N . GLN A 1 207 ? 2.108 3.581 14.600 1.00 94.94 207 GLN A N 1
ATOM 1510 C CA . GLN A 1 207 ? 2.364 4.565 15.658 1.00 94.94 207 GLN A CA 1
ATOM 1511 C C . GLN A 1 207 ? 2.548 5.966 15.069 1.00 94.94 207 GLN A C 1
ATOM 1513 O O . GLN A 1 207 ? 1.821 6.886 15.445 1.00 94.94 207 GLN A O 1
ATOM 1518 N N . LEU A 1 208 ? 3.413 6.111 14.055 1.00 96.69 208 LEU A N 1
ATOM 1519 C CA . LEU A 1 208 ? 3.629 7.398 13.390 1.00 96.69 208 LEU A CA 1
ATOM 1520 C C . LEU A 1 208 ? 2.343 7.983 12.788 1.00 96.69 208 LEU A C 1
ATOM 1522 O O . LEU A 1 208 ? 2.137 9.186 12.871 1.00 96.69 208 LEU A O 1
ATOM 1526 N N . LEU A 1 209 ? 1.463 7.182 12.180 1.00 96.00 209 LEU A N 1
ATOM 1527 C CA . LEU A 1 209 ? 0.227 7.705 11.580 1.00 96.00 209 LEU A CA 1
ATOM 1528 C C . LEU A 1 209 ? -0.816 8.128 12.628 1.00 96.00 209 LEU A C 1
ATOM 1530 O O . LEU A 1 209 ? -1.615 9.030 12.359 1.00 96.00 209 LEU A O 1
ATOM 1534 N N . VAL A 1 210 ? -0.826 7.496 13.807 1.00 95.25 210 VAL A N 1
ATOM 1535 C CA . VAL A 1 210 ? -1.825 7.762 14.857 1.00 95.25 210 VAL A CA 1
ATOM 1536 C C . VAL A 1 210 ? -1.348 8.740 15.934 1.00 95.25 210 VAL A C 1
ATOM 1538 O O . VAL A 1 210 ? -2.202 9.296 16.627 1.00 95.25 210 VAL A O 1
ATOM 1541 N N . SER A 1 211 ? -0.041 8.997 16.057 1.00 95.62 211 SER A N 1
ATOM 1542 C CA . SER A 1 211 ? 0.522 9.873 17.093 1.00 95.62 211 SER A CA 1
ATOM 1543 C C . SER A 1 211 ? 0.050 11.332 16.995 1.00 95.62 211 SER A C 1
ATOM 1545 O O . SER A 1 211 ? -0.084 11.918 15.912 1.00 95.62 211 SER A O 1
ATOM 1547 N N . ASN A 1 212 ? -0.187 11.911 18.175 1.00 94.00 212 ASN A N 1
ATOM 1548 C CA . ASN A 1 212 ? -0.542 13.314 18.389 1.00 94.00 212 ASN A CA 1
ATOM 1549 C C . ASN A 1 212 ? 0.614 14.132 19.002 1.00 94.00 212 ASN A C 1
ATOM 1551 O O . ASN A 1 212 ? 0.511 15.357 19.018 1.00 94.00 212 ASN A O 1
ATOM 1555 N N . ASP A 1 213 ? 1.680 13.490 19.492 1.00 97.25 213 ASP A N 1
ATOM 1556 C CA . ASP A 1 213 ? 2.827 14.154 20.124 1.00 97.25 213 ASP A CA 1
ATOM 1557 C C . ASP A 1 213 ? 3.864 14.579 19.061 1.00 97.25 213 ASP A C 1
ATOM 1559 O O . ASP A 1 213 ? 4.340 13.723 18.311 1.00 97.25 213 ASP A O 1
ATOM 1563 N N . PRO A 1 214 ? 4.224 15.876 18.954 1.00 97.38 214 PRO A N 1
ATOM 1564 C CA . PRO A 1 214 ? 5.276 16.353 18.058 1.00 97.38 214 PRO A CA 1
ATOM 1565 C C . PRO A 1 214 ? 6.643 15.681 18.242 1.00 97.38 214 PRO A C 1
ATOM 1567 O O . PRO A 1 214 ? 7.332 15.476 17.241 1.00 97.38 214 PRO A O 1
ATOM 1570 N N . GLU A 1 215 ? 7.043 15.352 19.473 1.00 97.62 215 GLU A N 1
ATOM 1571 C CA . GLU A 1 215 ? 8.378 14.813 19.758 1.00 97.62 215 GLU A CA 1
ATOM 1572 C C . GLU A 1 215 ? 8.456 13.326 19.402 1.00 97.62 215 GLU A C 1
ATOM 1574 O O . GLU A 1 215 ? 9.313 12.924 18.605 1.00 97.62 215 GLU A O 1
ATOM 1579 N N . GLU A 1 216 ? 7.497 12.521 19.878 1.00 97.44 216 GLU A N 1
ATOM 1580 C CA . GLU A 1 216 ? 7.327 11.134 19.444 1.00 97.44 216 GLU A CA 1
ATOM 1581 C C . GLU A 1 216 ? 7.198 11.033 17.915 1.00 97.44 216 GLU A C 1
ATOM 1583 O O . GLU A 1 216 ? 7.921 10.258 17.287 1.00 97.44 216 GLU A O 1
ATOM 1588 N N . ALA A 1 217 ? 6.341 11.845 17.287 1.00 97.88 217 ALA A N 1
ATOM 1589 C CA . ALA A 1 217 ? 6.148 11.808 15.840 1.00 97.88 217 ALA A CA 1
ATOM 1590 C C . ALA A 1 217 ? 7.418 12.165 15.052 1.00 97.88 217 ALA A C 1
ATOM 1592 O O . ALA A 1 217 ? 7.660 11.565 14.004 1.00 97.88 217 ALA A O 1
ATOM 1593 N N . SER A 1 218 ? 8.240 13.108 15.532 1.00 97.81 218 SER A N 1
ATOM 1594 C CA . SER A 1 218 ? 9.523 13.416 14.887 1.00 97.81 218 SER A CA 1
ATOM 1595 C C . SER A 1 218 ? 10.475 12.223 14.974 1.00 97.81 218 SER A C 1
ATOM 1597 O O . SER A 1 218 ? 11.008 11.796 13.950 1.00 97.81 218 SER A O 1
ATOM 1599 N N . ARG A 1 219 ? 10.619 11.625 16.166 1.00 97.69 219 ARG A N 1
ATOM 1600 C CA . ARG A 1 219 ? 11.452 10.432 16.396 1.00 97.69 219 ARG A CA 1
ATOM 1601 C C . ARG A 1 219 ? 11.026 9.259 15.506 1.00 97.69 219 ARG A C 1
ATOM 1603 O O . ARG A 1 219 ? 11.859 8.697 14.799 1.00 97.69 219 ARG A O 1
ATOM 1610 N N . LEU A 1 220 ? 9.732 8.936 15.482 1.00 97.12 220 LEU A N 1
ATOM 1611 C CA . LEU A 1 220 ? 9.174 7.853 14.662 1.00 97.12 220 LEU A CA 1
ATOM 1612 C C . LEU A 1 220 ? 9.327 8.128 13.151 1.00 97.12 220 LEU A C 1
ATOM 1614 O O . LEU A 1 220 ? 9.522 7.196 12.370 1.00 97.12 220 LEU A O 1
ATOM 1618 N N . ALA A 1 221 ? 9.254 9.391 12.710 1.00 96.81 221 ALA A N 1
ATOM 1619 C CA . ALA A 1 221 ? 9.453 9.759 11.306 1.00 96.81 221 ALA A CA 1
ATOM 1620 C C . ALA A 1 221 ? 10.925 9.676 10.872 1.00 96.81 221 ALA A C 1
ATOM 1622 O O . ALA A 1 221 ? 11.199 9.261 9.742 1.00 96.81 221 ALA A O 1
ATOM 1623 N N . ASP A 1 222 ? 11.856 10.041 11.754 1.00 96.50 222 ASP A N 1
ATOM 1624 C CA . ASP A 1 222 ? 13.298 9.917 11.529 1.00 96.50 222 ASP A CA 1
ATOM 1625 C C . ASP A 1 222 ? 13.722 8.442 11.472 1.00 96.50 222 ASP A C 1
ATOM 1627 O O . ASP A 1 222 ? 14.435 8.038 10.551 1.00 96.50 222 ASP A O 1
ATOM 1631 N N . GLU A 1 223 ? 13.214 7.618 12.390 1.00 95.62 223 GLU A N 1
ATOM 1632 C CA . GLU A 1 223 ? 13.433 6.168 12.418 1.00 95.62 223 GLU A CA 1
ATOM 1633 C C . GLU A 1 223 ? 12.875 5.483 11.158 1.00 95.62 223 GLU A C 1
ATOM 1635 O O . GLU A 1 223 ? 13.580 4.722 10.489 1.00 95.62 223 GLU A O 1
ATOM 1640 N N . LEU A 1 224 ? 11.643 5.819 10.752 1.00 95.12 224 LEU A N 1
ATOM 1641 C CA . LEU A 1 224 ? 11.027 5.293 9.530 1.00 95.12 224 LEU A CA 1
ATOM 1642 C C . LEU A 1 224 ? 11.788 5.708 8.253 1.00 95.12 224 LEU A C 1
ATOM 1644 O O . LEU A 1 224 ? 11.824 4.955 7.273 1.00 95.12 224 LEU A O 1
ATOM 1648 N N . ASP A 1 225 ? 12.413 6.889 8.247 1.00 95.19 225 ASP A N 1
ATOM 1649 C CA . ASP A 1 225 ? 13.287 7.343 7.163 1.00 95.19 225 ASP A CA 1
ATOM 1650 C C . ASP A 1 225 ? 14.627 6.585 7.156 1.00 95.19 225 ASP A C 1
ATOM 1652 O O . ASP A 1 225 ? 15.063 6.135 6.095 1.00 95.19 225 ASP A O 1
ATOM 1656 N N . ALA A 1 226 ? 15.233 6.338 8.322 1.00 94.44 226 ALA A N 1
ATOM 1657 C CA . ALA A 1 226 ? 16.434 5.508 8.462 1.00 94.44 226 ALA A CA 1
ATOM 1658 C C . ALA A 1 226 ? 16.194 4.066 7.975 1.00 94.44 226 ALA A C 1
ATOM 1660 O O . ALA A 1 226 ? 16.944 3.559 7.137 1.00 94.44 226 ALA A O 1
ATOM 1661 N N . VAL A 1 227 ? 15.094 3.435 8.402 1.00 92.69 227 VAL A N 1
ATOM 1662 C CA . VAL A 1 227 ? 14.633 2.123 7.911 1.00 92.69 227 VAL A CA 1
ATOM 1663 C C . VAL A 1 227 ? 14.451 2.139 6.387 1.00 92.69 227 VAL A C 1
ATOM 1665 O O . VAL A 1 227 ? 14.845 1.208 5.682 1.00 92.69 227 VAL A O 1
ATOM 1668 N N . HIS A 1 228 ? 13.900 3.218 5.833 1.00 93.00 228 HIS A N 1
ATOM 1669 C CA . HIS A 1 228 ? 13.718 3.372 4.392 1.00 93.00 228 HIS A CA 1
ATOM 1670 C C . HIS A 1 228 ? 15.032 3.528 3.608 1.00 93.00 228 HIS A C 1
ATOM 1672 O O . HIS A 1 228 ? 15.159 2.944 2.524 1.00 93.00 228 HIS A O 1
ATOM 1678 N N . VAL A 1 229 ? 16.008 4.271 4.140 1.00 92.88 229 VAL A N 1
ATOM 1679 C CA . VAL A 1 229 ? 17.361 4.390 3.572 1.00 92.88 229 VAL A CA 1
ATOM 1680 C C . VAL A 1 229 ? 18.077 3.043 3.638 1.00 92.88 229 VAL A C 1
ATOM 1682 O O . VAL A 1 229 ? 18.471 2.524 2.592 1.00 92.88 229 VAL A O 1
ATOM 1685 N N . ARG A 1 230 ? 18.127 2.400 4.811 1.00 92.12 230 ARG A N 1
ATOM 1686 C CA . ARG A 1 230 ? 18.782 1.097 4.990 1.00 92.12 230 ARG A CA 1
ATOM 1687 C C . ARG A 1 230 ? 18.196 0.024 4.073 1.00 92.12 230 ARG A C 1
ATOM 1689 O O . ARG A 1 230 ? 18.923 -0.726 3.425 1.00 92.12 230 ARG A O 1
ATOM 1696 N N . ARG A 1 231 ? 16.870 0.001 3.920 1.00 92.56 231 ARG A N 1
ATOM 1697 C CA . ARG A 1 231 ? 16.187 -0.887 2.969 1.00 92.56 231 ARG A CA 1
ATOM 1698 C C . ARG A 1 231 ? 16.617 -0.617 1.525 1.00 92.56 231 ARG A C 1
ATOM 1700 O O . ARG A 1 231 ? 16.760 -1.565 0.754 1.00 92.56 231 ARG A O 1
ATOM 1707 N N . ARG A 1 232 ? 16.811 0.647 1.123 1.00 90.62 232 ARG A N 1
ATOM 1708 C CA . ARG A 1 232 ? 17.289 1.005 -0.228 1.00 90.62 232 ARG A CA 1
ATOM 1709 C C . ARG A 1 232 ? 18.723 0.542 -0.480 1.00 90.62 232 ARG A C 1
ATOM 1711 O O . ARG A 1 232 ? 18.956 0.033 -1.572 1.00 90.62 232 ARG A O 1
ATOM 1718 N N . GLU A 1 233 ? 19.619 0.681 0.498 1.00 93.06 233 GLU A N 1
ATOM 1719 C CA . GLU A 1 233 ? 21.004 0.181 0.438 1.00 93.06 233 GLU A CA 1
ATOM 1720 C C . GLU A 1 233 ? 21.031 -1.331 0.211 1.00 93.06 233 GLU A C 1
ATOM 1722 O O . GLU A 1 233 ? 21.582 -1.791 -0.784 1.00 93.06 233 GLU A O 1
ATOM 1727 N N . LEU A 1 234 ? 20.341 -2.093 1.068 1.00 91.62 234 LEU A N 1
ATOM 1728 C CA . LEU A 1 234 ? 20.278 -3.556 0.983 1.00 91.62 234 LEU A CA 1
ATOM 1729 C C . LEU A 1 234 ? 19.656 -4.032 -0.343 1.00 91.62 234 LEU A C 1
ATOM 1731 O O . LEU A 1 234 ? 20.150 -4.972 -0.954 1.00 91.62 234 LEU A O 1
ATOM 1735 N N . THR A 1 235 ? 18.623 -3.340 -0.850 1.00 91.50 235 THR A N 1
ATOM 1736 C CA . THR A 1 235 ? 18.056 -3.620 -2.193 1.00 91.50 235 THR A CA 1
ATOM 1737 C C . THR A 1 235 ? 18.995 -3.188 -3.338 1.00 91.50 235 THR A C 1
ATOM 1739 O O . THR A 1 235 ? 18.733 -3.494 -4.500 1.00 91.50 235 THR A O 1
ATOM 1742 N N . GLY A 1 236 ? 20.027 -2.392 -3.056 1.00 92.31 236 GLY A N 1
ATOM 1743 C CA . GLY A 1 236 ? 21.093 -2.034 -3.990 1.00 92.31 236 GLY A CA 1
ATOM 1744 C C . GLY A 1 236 ? 22.109 -3.164 -4.093 1.00 92.31 236 GLY A C 1
ATOM 1745 O O . GLY A 1 236 ? 22.227 -3.763 -5.156 1.00 92.31 236 GLY A O 1
ATOM 1746 N N . THR A 1 237 ? 22.760 -3.509 -2.979 1.00 94.25 237 THR A N 1
ATOM 1747 C CA . THR A 1 237 ? 23.770 -4.580 -2.916 1.00 94.25 237 THR A CA 1
ATOM 1748 C C . THR A 1 237 ? 23.221 -5.908 -3.443 1.00 94.25 237 THR A C 1
ATOM 1750 O O . THR A 1 237 ? 23.770 -6.462 -4.392 1.00 94.25 237 THR A O 1
ATOM 1753 N N . ALA A 1 238 ? 22.053 -6.336 -2.947 1.00 93.75 238 ALA A N 1
ATOM 1754 C CA . ALA A 1 238 ? 21.402 -7.574 -3.380 1.00 93.75 238 ALA A CA 1
ATOM 1755 C C . ALA A 1 238 ? 21.018 -7.590 -4.874 1.00 93.75 238 ALA A C 1
ATOM 1757 O O . ALA A 1 238 ? 20.838 -8.655 -5.452 1.00 93.75 238 ALA A O 1
ATOM 1758 N N . LEU A 1 239 ? 20.878 -6.429 -5.531 1.00 93.75 239 LEU A N 1
ATOM 1759 C CA . LEU A 1 239 ? 20.604 -6.372 -6.971 1.00 93.75 239 LEU A CA 1
ATOM 1760 C C . LEU A 1 239 ? 21.872 -6.560 -7.810 1.00 93.75 239 LEU A C 1
ATOM 1762 O O . LEU A 1 239 ? 21.798 -7.177 -8.868 1.00 93.75 239 LEU A O 1
ATOM 1766 N N . GLU A 1 240 ? 23.013 -6.039 -7.361 1.00 93.75 240 GLU A N 1
ATOM 1767 C CA . GLU A 1 240 ? 24.293 -6.253 -8.047 1.00 93.75 240 GLU A CA 1
ATOM 1768 C C . GLU A 1 240 ? 24.781 -7.699 -7.849 1.00 93.75 240 GLU A C 1
ATOM 1770 O O . GLU A 1 240 ? 25.207 -8.341 -8.806 1.00 93.75 240 GLU A O 1
ATOM 1775 N N . GLU A 1 241 ? 24.582 -8.266 -6.655 1.00 94.50 241 GLU A N 1
ATOM 1776 C CA . GLU A 1 241 ? 24.755 -9.703 -6.395 1.00 94.50 241 GLU A CA 1
ATOM 1777 C C . GLU A 1 241 ? 23.821 -10.559 -7.275 1.00 94.50 241 GLU A C 1
ATOM 1779 O O . GLU A 1 241 ? 24.271 -11.499 -7.927 1.00 94.50 241 GLU A O 1
ATOM 1784 N N . ALA A 1 242 ? 22.530 -10.210 -7.375 1.00 94.00 242 ALA A N 1
ATOM 1785 C CA . ALA A 1 242 ? 21.583 -10.920 -8.242 1.00 94.00 242 ALA A CA 1
ATOM 1786 C C . ALA A 1 242 ? 21.935 -10.836 -9.733 1.00 94.00 242 ALA A C 1
ATOM 1788 O O . ALA A 1 242 ? 21.650 -11.774 -10.473 1.00 94.00 242 ALA A O 1
ATOM 1789 N N . ARG A 1 243 ? 22.554 -9.737 -10.185 1.00 92.44 243 ARG A N 1
ATOM 1790 C CA . ARG A 1 243 ? 23.082 -9.620 -11.552 1.00 92.44 243 ARG A CA 1
ATOM 1791 C C . ARG A 1 243 ? 24.263 -10.556 -11.773 1.00 92.44 243 ARG A C 1
ATOM 1793 O O . ARG A 1 243 ? 24.271 -11.238 -12.786 1.00 92.44 243 ARG A O 1
ATOM 1800 N N . ALA A 1 244 ? 25.203 -10.633 -10.831 1.00 92.25 244 ALA A N 1
ATOM 1801 C CA . ALA A 1 244 ? 26.332 -11.560 -10.922 1.00 92.25 244 ALA A CA 1
ATOM 1802 C C . ALA A 1 244 ? 25.877 -13.033 -10.941 1.00 92.25 244 ALA A C 1
ATOM 1804 O O . ALA A 1 244 ? 26.419 -13.829 -11.698 1.00 92.25 244 ALA A O 1
ATOM 1805 N N . LEU A 1 245 ? 24.836 -13.384 -10.173 1.00 91.25 245 LEU A N 1
ATOM 1806 C CA . LEU A 1 245 ? 24.222 -14.720 -10.203 1.00 91.25 245 LEU A CA 1
ATOM 1807 C C . LEU A 1 245 ? 23.408 -14.999 -11.482 1.00 91.25 245 LEU A C 1
ATOM 1809 O O . LEU A 1 245 ? 23.198 -16.160 -11.827 1.00 91.25 245 LEU A O 1
ATOM 1813 N N . ALA A 1 246 ? 22.923 -13.959 -12.165 1.00 90.62 246 ALA A N 1
ATOM 1814 C CA . ALA A 1 246 ? 22.174 -14.063 -13.418 1.00 90.62 246 ALA A CA 1
ATOM 1815 C C . ALA A 1 246 ? 23.062 -14.021 -14.674 1.00 90.62 246 ALA A C 1
ATOM 1817 O O . ALA A 1 246 ? 22.580 -14.341 -15.763 1.00 90.62 246 ALA A O 1
ATOM 1818 N N . ASP A 1 247 ? 24.325 -13.608 -14.551 1.00 86.88 247 ASP A N 1
ATOM 1819 C CA . ASP A 1 247 ? 25.246 -13.543 -15.683 1.00 86.88 247 ASP A CA 1
ATOM 1820 C C . ASP A 1 247 ? 25.538 -14.952 -16.230 1.00 86.88 247 ASP A C 1
ATOM 1822 O O . ASP A 1 247 ? 25.492 -15.952 -15.512 1.00 86.88 247 ASP A O 1
ATOM 1826 N N . GLY A 1 248 ? 25.734 -15.054 -17.542 1.00 76.75 248 GLY A N 1
ATOM 1827 C CA . GLY A 1 248 ? 25.803 -16.329 -18.264 1.00 76.75 248 GLY A CA 1
ATOM 1828 C C . GLY A 1 248 ? 24.489 -17.133 -18.363 1.00 76.75 248 GLY A C 1
ATOM 1829 O O . GLY A 1 248 ? 24.412 -18.035 -19.199 1.00 76.75 248 GLY A O 1
ATOM 1830 N N . GLN A 1 249 ? 23.430 -16.824 -17.597 1.00 81.94 249 GLN A N 1
ATOM 1831 C CA . GLN A 1 249 ? 22.163 -17.578 -17.629 1.00 81.94 249 GLN A CA 1
ATOM 1832 C C . GLN A 1 249 ? 21.264 -17.192 -18.820 1.00 81.94 249 GLN A C 1
ATOM 1834 O O . GLN A 1 249 ? 20.301 -16.429 -18.696 1.00 81.94 249 GLN A O 1
ATOM 1839 N N . ALA A 1 250 ? 21.570 -17.746 -19.993 1.00 73.44 250 ALA A N 1
ATOM 1840 C CA . ALA A 1 250 ? 20.844 -17.515 -21.244 1.00 73.44 250 ALA A CA 1
ATOM 1841 C C . ALA A 1 250 ? 19.355 -17.955 -21.229 1.00 73.44 250 ALA A C 1
ATOM 1843 O O . ALA A 1 250 ? 18.889 -18.669 -20.338 1.00 73.44 250 ALA A O 1
ATOM 1844 N N . GLY A 1 251 ? 18.610 -17.541 -22.263 1.00 80.00 251 GLY A N 1
ATOM 1845 C CA . GLY A 1 251 ? 17.217 -17.935 -22.521 1.00 80.00 251 GLY A CA 1
ATOM 1846 C C . GLY A 1 251 ? 16.151 -16.955 -22.010 1.00 80.00 251 GLY A C 1
ATOM 1847 O O . GLY A 1 251 ? 16.430 -16.065 -21.210 1.00 80.00 251 GLY A O 1
ATOM 1848 N N . ASP A 1 252 ? 14.910 -17.136 -22.476 1.00 79.12 252 ASP A N 1
ATOM 1849 C CA . ASP A 1 252 ? 13.791 -16.205 -22.227 1.00 79.12 252 ASP A CA 1
ATOM 1850 C C . ASP A 1 252 ? 12.788 -16.675 -21.155 1.00 79.12 252 ASP A C 1
ATOM 1852 O O . ASP A 1 252 ? 11.937 -15.888 -20.726 1.00 79.12 252 ASP A O 1
ATOM 1856 N N . GLY A 1 253 ? 12.868 -17.946 -20.738 1.00 85.94 253 GLY A N 1
ATOM 1857 C CA . GLY A 1 253 ? 12.019 -18.560 -19.705 1.00 85.94 253 GLY A CA 1
ATOM 1858 C C . GLY A 1 253 ? 12.350 -18.089 -18.280 1.00 85.94 253 GLY A C 1
ATOM 1859 O O . GLY A 1 253 ? 13.186 -17.195 -18.105 1.00 85.94 253 GLY A O 1
ATOM 1860 N N . PRO A 1 254 ? 11.720 -18.653 -17.236 1.00 94.12 254 PRO A N 1
ATOM 1861 C CA . PRO A 1 254 ? 11.933 -18.199 -15.865 1.00 94.12 254 PRO A CA 1
ATOM 1862 C C . PRO A 1 254 ? 13.374 -18.362 -15.371 1.00 94.12 254 PRO A C 1
ATOM 1864 O O . PRO A 1 254 ? 13.964 -19.434 -15.452 1.00 94.12 254 PRO A O 1
ATOM 1867 N N . LEU A 1 255 ? 13.933 -17.281 -14.831 1.00 94.75 255 LEU A N 1
ATOM 1868 C CA . LEU A 1 255 ? 15.203 -17.278 -14.112 1.00 94.75 255 LEU A CA 1
ATOM 1869 C C . LEU A 1 255 ? 14.937 -17.531 -12.623 1.00 94.75 255 LEU A C 1
ATOM 1871 O O . LEU A 1 255 ? 14.178 -16.782 -12.008 1.00 94.75 255 LEU A O 1
ATOM 1875 N N . MET A 1 256 ? 15.578 -18.542 -12.037 1.00 95.00 256 MET A N 1
ATOM 1876 C CA . MET A 1 256 ? 15.464 -18.858 -10.611 1.00 95.00 256 MET A CA 1
ATOM 1877 C C . MET A 1 256 ? 16.788 -18.598 -9.892 1.00 95.00 256 MET A C 1
ATOM 1879 O O . MET A 1 256 ? 17.786 -19.256 -10.166 1.00 95.00 256 MET A O 1
ATOM 1883 N N . LEU A 1 257 ? 16.786 -17.650 -8.953 1.00 94.88 257 LEU A N 1
ATOM 1884 C CA . LEU A 1 257 ? 17.937 -17.318 -8.109 1.00 94.88 257 LEU A CA 1
ATOM 1885 C C . LEU A 1 257 ? 17.658 -17.690 -6.648 1.00 94.88 257 LEU A C 1
ATOM 1887 O O . LEU A 1 257 ? 16.559 -17.446 -6.145 1.00 94.88 257 LEU A O 1
ATOM 1891 N N . ARG A 1 258 ? 18.671 -18.203 -5.946 1.00 94.31 258 ARG A N 1
ATOM 1892 C CA . ARG A 1 258 ? 18.660 -18.386 -4.488 1.00 94.31 258 ARG A CA 1
ATOM 1893 C C . ARG A 1 258 ? 19.832 -17.640 -3.862 1.00 94.31 258 ARG A C 1
ATOM 1895 O O . ARG A 1 258 ? 20.942 -17.703 -4.382 1.00 94.31 258 ARG A O 1
ATOM 1902 N N . GLN A 1 259 ? 19.572 -16.952 -2.757 1.00 93.56 259 GLN A N 1
ATOM 1903 C CA . GLN A 1 259 ? 20.594 -16.365 -1.896 1.00 93.56 259 GLN A CA 1
ATOM 1904 C C . GLN A 1 259 ? 20.019 -16.216 -0.484 1.00 93.56 259 GLN A C 1
ATOM 1906 O O . GLN A 1 259 ? 19.179 -15.355 -0.223 1.00 93.56 259 GLN A O 1
ATOM 1911 N N . ASP A 1 260 ? 20.478 -17.068 0.428 1.00 91.56 260 ASP A N 1
ATOM 1912 C CA . ASP A 1 260 ? 19.913 -17.188 1.775 1.00 91.56 260 ASP A CA 1
ATOM 1913 C C . ASP A 1 260 ? 20.324 -16.031 2.701 1.00 91.56 260 ASP A C 1
ATOM 1915 O O . ASP A 1 260 ? 19.655 -15.772 3.697 1.00 91.56 260 ASP A O 1
ATOM 1919 N N . ALA A 1 261 ? 21.350 -15.256 2.329 1.00 88.31 261 ALA A N 1
ATOM 1920 C CA . ALA A 1 261 ? 21.706 -14.008 3.007 1.00 88.31 261 ALA A CA 1
ATOM 1921 C C . ALA A 1 261 ? 20.701 -12.853 2.773 1.00 88.31 261 ALA A C 1
ATOM 1923 O O . ALA A 1 261 ? 20.796 -11.810 3.426 1.00 88.31 261 ALA A O 1
ATOM 1924 N N . TRP A 1 262 ? 19.746 -12.983 1.842 1.00 90.12 262 TRP A N 1
ATOM 1925 C CA . TRP A 1 262 ? 18.758 -11.934 1.566 1.00 90.12 262 TRP A CA 1
ATOM 1926 C C . TRP A 1 262 ? 17.501 -12.083 2.420 1.00 90.12 262 TRP A C 1
ATOM 1928 O O . TRP A 1 262 ? 16.792 -13.079 2.346 1.00 90.12 262 TRP A O 1
ATOM 1938 N N . ALA A 1 263 ? 17.137 -11.025 3.148 1.00 84.88 263 ALA A N 1
ATOM 1939 C CA . ALA A 1 263 ? 15.885 -11.005 3.896 1.00 84.88 263 ALA A CA 1
ATOM 1940 C C . ALA A 1 263 ? 14.651 -11.158 2.962 1.00 84.88 263 ALA A C 1
ATOM 1942 O O . ALA A 1 263 ? 14.538 -10.412 1.980 1.00 84.88 263 ALA A O 1
ATOM 1943 N N . PRO A 1 264 ? 13.654 -12.006 3.292 1.00 83.56 264 PRO A N 1
ATOM 1944 C CA . PRO A 1 264 ? 12.418 -12.200 2.511 1.00 83.56 264 PRO A CA 1
ATOM 1945 C C . PRO A 1 264 ? 11.618 -10.939 2.118 1.00 83.56 264 PRO A C 1
ATOM 1947 O O . PRO A 1 264 ? 10.850 -10.954 1.157 1.00 83.56 264 PRO A O 1
ATOM 1950 N N . GLY A 1 265 ? 11.779 -9.810 2.816 1.00 84.31 265 GLY A N 1
ATOM 1951 C CA . GLY A 1 265 ? 11.166 -8.530 2.439 1.00 84.31 265 GLY A CA 1
ATOM 1952 C C . GLY A 1 265 ? 11.840 -7.838 1.242 1.00 84.31 265 GLY A C 1
ATOM 1953 O O . GLY A 1 265 ? 11.238 -6.943 0.628 1.00 84.31 265 GLY A O 1
ATOM 1954 N N . LEU A 1 266 ? 13.058 -8.270 0.890 1.00 89.31 266 LEU A N 1
ATOM 1955 C CA . LEU A 1 266 ? 13.886 -7.777 -0.213 1.00 89.31 266 LEU A CA 1
ATOM 1956 C C . LEU A 1 266 ? 13.752 -8.627 -1.484 1.00 89.31 266 LEU A C 1
ATOM 1958 O O . LEU A 1 266 ? 13.740 -8.044 -2.568 1.00 89.31 266 LEU A O 1
ATOM 1962 N N . ILE A 1 267 ? 13.590 -9.956 -1.387 1.00 91.88 267 ILE A N 1
ATOM 1963 C CA . ILE A 1 267 ? 13.604 -10.861 -2.559 1.00 91.88 267 ILE A CA 1
ATOM 1964 C C . ILE A 1 267 ? 12.609 -10.436 -3.650 1.00 91.88 267 ILE A C 1
ATOM 1966 O O . ILE A 1 267 ? 12.962 -10.354 -4.822 1.00 91.88 267 ILE A O 1
ATOM 1970 N N . GLY A 1 268 ? 11.392 -10.026 -3.271 1.00 91.38 268 GLY A N 1
ATOM 1971 C CA . GLY A 1 268 ? 10.375 -9.540 -4.214 1.00 91.38 268 GLY A CA 1
ATOM 1972 C C . GLY A 1 268 ? 10.651 -8.150 -4.816 1.00 91.38 268 GLY A C 1
ATOM 1973 O O . GLY A 1 268 ? 9.993 -7.772 -5.783 1.00 91.38 268 GLY A O 1
ATOM 1974 N N . LEU A 1 269 ? 11.594 -7.379 -4.258 1.00 91.38 269 LEU A N 1
ATOM 1975 C CA . LEU A 1 269 ? 12.104 -6.133 -4.850 1.00 91.38 269 LEU A CA 1
ATOM 1976 C C . LEU A 1 269 ? 13.254 -6.411 -5.827 1.00 91.38 269 LEU A C 1
ATOM 1978 O O . LEU A 1 269 ? 13.318 -5.771 -6.876 1.00 91.38 269 LEU A O 1
ATOM 1982 N N . VAL A 1 270 ? 14.133 -7.361 -5.490 1.00 95.00 270 VAL A N 1
ATOM 1983 C CA . VAL A 1 270 ? 15.221 -7.833 -6.360 1.00 95.00 270 VAL A CA 1
ATOM 1984 C C . VAL A 1 270 ? 14.633 -8.508 -7.601 1.00 95.00 270 VAL A C 1
ATOM 1986 O O . VAL A 1 270 ? 14.902 -8.056 -8.712 1.00 95.00 270 VAL A O 1
ATOM 1989 N N . ALA A 1 271 ? 13.728 -9.477 -7.416 1.00 94.88 271 ALA A N 1
ATOM 1990 C CA . ALA A 1 271 ? 13.006 -10.162 -8.491 1.00 94.88 271 ALA A CA 1
ATOM 1991 C C . ALA A 1 271 ? 12.316 -9.180 -9.450 1.00 94.88 271 ALA A C 1
ATOM 1993 O O . ALA A 1 271 ? 12.461 -9.297 -10.661 1.00 94.88 271 ALA A O 1
ATOM 1994 N N . GLY A 1 272 ? 11.612 -8.170 -8.920 1.00 93.25 272 GLY A N 1
ATOM 1995 C CA . GLY A 1 272 ? 10.938 -7.156 -9.739 1.00 93.25 272 GLY A CA 1
ATOM 1996 C C . GLY A 1 272 ? 11.908 -6.314 -10.557 1.00 93.25 272 GLY A C 1
ATOM 1997 O O . GLY A 1 272 ? 11.766 -6.222 -11.771 1.00 93.25 272 GLY A O 1
ATOM 1998 N N . ARG A 1 273 ? 12.944 -5.762 -9.915 1.00 93.06 273 ARG A N 1
ATOM 1999 C CA . ARG A 1 273 ? 13.957 -4.960 -10.613 1.00 93.06 273 ARG A CA 1
ATOM 2000 C C . ARG A 1 273 ? 14.716 -5.758 -11.668 1.00 93.06 273 ARG A C 1
ATOM 2002 O O . ARG A 1 273 ? 15.105 -5.163 -12.669 1.00 93.06 273 ARG A O 1
ATOM 2009 N N . LEU A 1 274 ? 14.970 -7.046 -11.438 1.00 93.25 274 LEU A N 1
ATOM 2010 C CA . LEU A 1 274 ? 15.684 -7.894 -12.388 1.00 93.25 274 LEU A CA 1
ATOM 2011 C C . LEU A 1 274 ? 14.766 -8.342 -13.537 1.00 93.25 274 LEU A C 1
ATOM 2013 O O . LEU A 1 274 ? 15.190 -8.285 -14.687 1.00 93.25 274 LEU A O 1
ATOM 2017 N N . ALA A 1 275 ? 13.494 -8.658 -13.266 1.00 92.31 275 ALA A N 1
ATOM 2018 C CA . ALA A 1 275 ? 12.487 -8.922 -14.299 1.00 92.31 275 ALA A CA 1
ATOM 2019 C C . ALA A 1 275 ? 12.246 -7.701 -15.207 1.00 92.31 275 ALA A C 1
ATOM 2021 O O . ALA A 1 275 ? 12.186 -7.853 -16.425 1.00 92.31 275 ALA A O 1
ATOM 2022 N N . ASP A 1 276 ? 12.202 -6.486 -14.643 1.00 89.44 276 ASP A N 1
ATOM 2023 C CA . ASP A 1 276 ? 12.112 -5.225 -15.400 1.00 89.44 276 ASP A CA 1
ATOM 2024 C C . ASP A 1 276 ? 13.340 -4.980 -16.304 1.00 89.44 276 ASP A C 1
ATOM 2026 O O . ASP A 1 276 ? 13.226 -4.336 -17.346 1.00 89.44 276 ASP A O 1
ATOM 2030 N N . GLN A 1 277 ? 14.527 -5.454 -15.900 1.00 88.62 277 GLN A N 1
ATOM 2031 C CA . GLN A 1 277 ? 15.795 -5.230 -16.613 1.00 88.62 277 GLN A CA 1
ATOM 2032 C C . GLN A 1 277 ? 16.080 -6.286 -17.683 1.00 88.62 277 GLN A C 1
ATOM 2034 O O . GLN A 1 277 ? 16.510 -5.938 -18.779 1.00 88.62 277 GLN A O 1
ATOM 2039 N N . LEU A 1 278 ? 15.839 -7.559 -17.364 1.00 88.69 278 LEU A N 1
ATOM 2040 C CA . LEU A 1 278 ? 16.023 -8.692 -18.273 1.00 88.69 278 LEU A CA 1
ATOM 2041 C C . LEU A 1 278 ? 14.790 -8.945 -19.157 1.00 88.69 278 LEU A C 1
ATOM 2043 O O . LEU A 1 278 ? 14.842 -9.784 -20.049 1.00 88.69 278 LEU A O 1
ATOM 2047 N N . ALA A 1 279 ? 13.672 -8.260 -18.890 1.00 89.38 279 ALA A N 1
ATOM 2048 C CA . ALA A 1 279 ? 12.385 -8.438 -19.562 1.00 89.38 279 ALA A CA 1
ATOM 2049 C C . ALA A 1 279 ? 11.909 -9.908 -19.623 1.00 89.38 279 ALA A C 1
ATOM 2051 O O . ALA A 1 279 ? 11.257 -10.304 -20.592 1.00 89.38 279 ALA A O 1
ATOM 2052 N N . ARG A 1 280 ? 12.217 -10.712 -18.592 1.00 90.94 280 ARG A N 1
ATOM 2053 C CA . ARG A 1 280 ? 11.846 -12.136 -18.439 1.00 90.94 280 ARG A CA 1
ATOM 2054 C C . ARG A 1 280 ? 11.331 -12.439 -17.025 1.00 90.94 280 ARG A C 1
ATOM 2056 O O . ARG A 1 280 ? 11.546 -11.619 -16.132 1.00 90.94 280 ARG A O 1
ATOM 2063 N N . PRO A 1 281 ? 10.638 -13.570 -16.792 1.00 94.38 281 PRO A N 1
ATOM 2064 C CA . PRO A 1 281 ? 10.209 -13.955 -15.451 1.00 94.38 281 PRO A CA 1
ATOM 2065 C C . PRO A 1 281 ? 11.423 -14.210 -14.550 1.00 94.38 281 PRO A C 1
ATOM 2067 O O . PRO A 1 281 ? 12.369 -14.877 -14.965 1.00 94.38 281 PRO A O 1
ATOM 2070 N N . VAL A 1 282 ? 11.395 -13.700 -13.319 1.00 96.69 282 VAL A N 1
ATOM 2071 C CA . VAL A 1 282 ? 12.445 -13.906 -12.311 1.00 96.69 282 VAL A CA 1
ATOM 2072 C C . VAL A 1 282 ? 11.810 -14.316 -10.988 1.00 96.69 282 VAL A C 1
ATOM 2074 O O . VAL A 1 282 ? 10.987 -13.581 -10.437 1.00 96.69 282 VAL A O 1
ATOM 2077 N N . GLY A 1 283 ? 12.216 -15.467 -10.460 1.00 96.62 283 GLY A N 1
ATOM 2078 C CA . GLY A 1 283 ? 11.987 -15.884 -9.081 1.00 96.62 283 GLY A CA 1
ATOM 2079 C C . GLY A 1 283 ? 13.252 -15.731 -8.243 1.00 96.62 283 GLY A C 1
ATOM 2080 O O . GLY A 1 283 ? 14.338 -16.109 -8.675 1.00 96.62 283 GLY A O 1
ATOM 2081 N N . VAL A 1 284 ? 13.109 -15.183 -7.037 1.00 96.75 284 VAL A N 1
ATOM 2082 C CA . VAL A 1 284 ? 14.192 -15.080 -6.048 1.00 96.75 284 VAL A CA 1
ATOM 2083 C C . VAL A 1 284 ? 13.770 -15.771 -4.756 1.00 96.75 284 VAL A C 1
ATOM 2085 O O . VAL A 1 284 ? 12.629 -15.587 -4.325 1.00 96.75 284 VAL A O 1
ATOM 2088 N N . VAL A 1 285 ? 14.679 -16.544 -4.156 1.00 95.81 285 VAL A N 1
ATOM 2089 C CA . VAL A 1 285 ? 14.443 -17.420 -2.996 1.00 95.81 285 VAL A CA 1
ATOM 2090 C C . VAL A 1 285 ? 15.517 -17.236 -1.915 1.00 95.81 285 VAL A C 1
ATOM 2092 O O . VAL A 1 285 ? 16.674 -16.965 -2.230 1.00 95.81 285 VAL A O 1
ATOM 2095 N N . CYS A 1 286 ? 15.124 -17.389 -0.651 1.00 94.44 286 CYS A N 1
ATOM 2096 C CA . CYS A 1 286 ? 15.989 -17.366 0.535 1.00 94.44 286 CYS A CA 1
ATOM 2097 C C . CYS A 1 286 ? 15.428 -18.280 1.644 1.00 94.44 286 CYS A C 1
ATOM 2099 O O . CYS A 1 286 ? 14.208 -18.458 1.728 1.00 94.44 286 CYS A O 1
ATOM 2101 N N . ALA A 1 287 ? 16.284 -18.804 2.521 1.00 91.88 287 ALA A N 1
ATOM 2102 C CA . ALA A 1 287 ? 15.883 -19.577 3.702 1.00 91.88 287 ALA A CA 1
ATOM 2103 C C . ALA A 1 287 ? 15.121 -18.758 4.770 1.00 91.88 287 ALA A C 1
ATOM 2105 O O . ALA A 1 287 ? 15.393 -17.575 4.990 1.00 91.88 287 ALA A O 1
ATOM 2106 N N . VAL A 1 288 ? 14.159 -19.400 5.445 1.00 87.25 288 VAL A N 1
ATOM 2107 C CA . VAL A 1 288 ? 13.329 -18.859 6.537 1.00 87.25 288 VAL A CA 1
ATOM 2108 C C . VAL A 1 288 ? 13.009 -19.980 7.535 1.00 87.25 288 VAL A C 1
ATOM 2110 O O . VAL A 1 288 ? 11.955 -20.611 7.465 1.00 87.25 288 VAL A O 1
ATOM 2113 N N . GLY A 1 289 ? 13.925 -20.234 8.472 1.00 85.56 289 GLY A N 1
ATOM 2114 C CA . GLY A 1 289 ? 13.860 -21.439 9.305 1.00 85.56 289 GLY A CA 1
ATOM 2115 C C . GLY A 1 289 ? 14.043 -22.684 8.434 1.00 85.56 289 GLY A C 1
ATOM 2116 O O . GLY A 1 289 ? 14.930 -22.700 7.584 1.00 85.56 289 GLY A O 1
ATOM 2117 N N . ASP A 1 290 ? 13.178 -23.682 8.608 1.00 85.62 290 ASP A N 1
ATOM 2118 C CA . ASP A 1 290 ? 13.242 -24.962 7.884 1.00 85.62 290 ASP A CA 1
ATOM 2119 C C . ASP A 1 290 ? 12.594 -24.923 6.476 1.00 85.62 290 ASP A C 1
ATOM 2121 O O . ASP A 1 290 ? 12.648 -25.903 5.729 1.00 85.62 290 ASP A O 1
ATOM 2125 N N . GLU A 1 291 ? 11.976 -23.796 6.089 1.00 91.88 291 GLU A N 1
ATOM 2126 C CA . GLU A 1 291 ? 11.439 -23.564 4.739 1.00 91.88 291 GLU A CA 1
ATOM 2127 C C . GLU A 1 291 ? 12.337 -22.630 3.915 1.00 91.88 291 GLU A C 1
ATOM 2129 O O . GLU A 1 291 ? 12.883 -21.645 4.413 1.00 91.88 291 GLU A O 1
ATOM 2134 N N . LEU A 1 292 ? 12.376 -22.848 2.601 1.00 94.31 292 LEU A N 1
ATOM 2135 C CA . LEU A 1 292 ? 12.709 -21.798 1.646 1.00 94.31 292 LEU A CA 1
ATOM 2136 C C . LEU A 1 292 ? 11.476 -20.957 1.333 1.00 94.31 292 LEU A C 1
ATOM 2138 O O . LEU A 1 292 ? 10.374 -21.477 1.149 1.00 94.31 292 LEU A O 1
ATOM 2142 N N . ARG A 1 293 ? 11.681 -19.651 1.162 1.00 93.06 293 ARG A N 1
ATOM 2143 C CA . ARG A 1 293 ? 10.633 -18.704 0.785 1.00 93.06 293 ARG A CA 1
ATOM 2144 C C . ARG A 1 293 ? 11.021 -17.925 -0.457 1.00 93.06 293 ARG A C 1
ATOM 2146 O O . ARG A 1 293 ? 12.105 -17.350 -0.532 1.00 93.06 293 ARG A O 1
ATOM 2153 N N . GLY A 1 294 ? 10.117 -17.891 -1.427 1.00 94.38 294 GLY A N 1
ATOM 2154 C CA . GLY A 1 294 ? 10.359 -17.319 -2.742 1.00 94.38 294 GLY A CA 1
ATOM 2155 C C . GLY A 1 294 ? 9.355 -16.255 -3.158 1.00 94.38 294 GLY A C 1
ATOM 2156 O O . GLY A 1 294 ? 8.219 -16.198 -2.682 1.00 94.38 294 GLY A O 1
ATOM 2157 N N . SER A 1 295 ? 9.764 -15.399 -4.094 1.00 95.50 295 SER A N 1
ATOM 2158 C CA . SER A 1 295 ? 8.863 -14.466 -4.766 1.00 95.50 295 SER A CA 1
ATOM 2159 C C . SER A 1 295 ? 9.223 -14.294 -6.238 1.00 95.50 295 SER A C 1
ATOM 2161 O O . SER A 1 295 ? 10.379 -14.056 -6.579 1.00 95.50 295 SER A O 1
ATOM 2163 N N . VAL A 1 296 ? 8.210 -14.388 -7.104 1.00 96.00 296 VAL A N 1
ATOM 2164 C CA . VAL A 1 296 ? 8.342 -14.294 -8.567 1.00 96.00 296 VAL A CA 1
ATOM 2165 C C . VAL A 1 296 ? 7.765 -12.977 -9.069 1.00 96.00 296 VAL A C 1
ATOM 2167 O O . VAL A 1 296 ? 6.723 -12.524 -8.582 1.00 96.00 296 VAL A O 1
ATOM 2170 N N . ARG A 1 297 ? 8.412 -12.360 -10.057 1.00 95.56 297 ARG A N 1
ATOM 2171 C CA . ARG A 1 297 ? 7.871 -11.263 -10.875 1.00 95.56 297 ARG A CA 1
ATOM 2172 C C . ARG A 1 297 ? 8.048 -11.600 -12.347 1.00 95.56 297 ARG A C 1
ATOM 2174 O O . ARG A 1 297 ? 9.053 -12.202 -12.708 1.00 95.56 297 ARG A O 1
ATOM 2181 N N . ALA A 1 298 ? 7.086 -11.228 -13.184 1.00 91.81 298 ALA A N 1
ATOM 2182 C CA . ALA A 1 298 ? 7.163 -11.498 -14.614 1.00 91.81 298 ALA A CA 1
ATOM 2183 C C . ALA A 1 298 ? 6.482 -10.413 -15.465 1.00 91.81 298 ALA A C 1
ATOM 2185 O O . ALA A 1 298 ? 5.619 -9.692 -14.953 1.00 91.81 298 ALA A O 1
ATOM 2186 N N . PRO A 1 299 ? 6.844 -10.298 -16.757 1.00 89.00 299 PRO A N 1
ATOM 2187 C CA . PRO A 1 299 ? 6.131 -9.449 -17.704 1.00 89.00 299 PRO A CA 1
ATOM 2188 C C . PRO A 1 299 ? 4.721 -9.992 -18.012 1.00 89.00 299 PRO A C 1
ATOM 2190 O O . PRO A 1 299 ? 4.351 -11.100 -17.629 1.00 89.00 299 PRO A O 1
ATOM 2193 N N . ALA A 1 300 ? 3.913 -9.201 -18.725 1.00 85.69 300 ALA A N 1
ATOM 2194 C CA . ALA A 1 300 ? 2.492 -9.483 -18.980 1.00 85.69 300 ALA A CA 1
ATOM 2195 C C . ALA A 1 300 ? 2.204 -10.727 -19.858 1.00 85.69 300 ALA A C 1
ATOM 2197 O O . ALA A 1 300 ? 1.043 -11.076 -20.076 1.00 85.69 300 ALA A O 1
ATOM 2198 N N . ASP A 1 301 ? 3.246 -11.380 -20.369 1.00 87.62 301 ASP A N 1
ATOM 2199 C CA . ASP A 1 301 ? 3.210 -12.584 -21.198 1.00 87.62 301 ASP A CA 1
ATOM 2200 C C . ASP A 1 301 ? 3.414 -13.887 -20.395 1.00 87.62 301 ASP A C 1
ATOM 2202 O O . ASP A 1 301 ? 3.420 -14.971 -20.974 1.00 87.62 301 ASP A O 1
ATOM 2206 N N . PHE A 1 302 ? 3.550 -13.816 -19.067 1.00 90.94 302 PHE A N 1
ATOM 2207 C CA . PHE A 1 302 ? 3.767 -14.981 -18.205 1.00 90.94 302 PHE A CA 1
ATOM 2208 C C . PHE A 1 302 ? 2.905 -14.902 -16.935 1.00 90.94 302 PHE A C 1
ATOM 2210 O O . PHE A 1 302 ? 3.158 -14.081 -16.054 1.00 90.94 302 PHE A O 1
ATOM 2217 N N . HIS A 1 303 ? 1.878 -15.753 -16.821 1.00 90.50 303 HIS A N 1
ATOM 2218 C CA . HIS A 1 303 ? 0.913 -15.691 -15.715 1.00 90.50 303 HIS A CA 1
ATOM 2219 C C . HIS A 1 303 ? 1.426 -16.374 -14.427 1.00 90.50 303 HIS A C 1
ATOM 2221 O O . HIS A 1 303 ? 1.163 -17.553 -14.176 1.00 90.50 303 HIS A O 1
ATOM 2227 N N . VAL A 1 304 ? 2.125 -15.615 -13.576 1.00 92.31 304 VAL A N 1
ATOM 2228 C CA . VAL A 1 304 ? 2.869 -16.100 -12.395 1.00 92.31 304 VAL A CA 1
ATOM 2229 C C . VAL A 1 304 ? 2.050 -16.995 -11.461 1.00 92.31 304 VAL A C 1
ATOM 2231 O O . VAL A 1 304 ? 2.531 -18.058 -11.076 1.00 92.31 304 VAL A O 1
ATOM 2234 N N . ALA A 1 305 ? 0.821 -16.614 -11.102 1.00 86.50 305 ALA A N 1
ATOM 2235 C CA . ALA A 1 305 ? -0.010 -17.437 -10.217 1.00 86.50 305 ALA A CA 1
ATOM 2236 C C . ALA A 1 305 ? -0.336 -18.825 -10.804 1.00 86.50 305 ALA A C 1
ATOM 2238 O O . ALA A 1 305 ? -0.387 -19.797 -10.061 1.00 86.50 305 ALA A O 1
ATOM 2239 N N . ALA A 1 306 ? -0.490 -18.936 -12.129 1.00 87.25 306 ALA A N 1
ATOM 2240 C CA . ALA A 1 306 ? -0.759 -20.219 -12.788 1.00 87.25 306 ALA A CA 1
ATOM 2241 C C . ALA A 1 306 ? 0.517 -21.063 -12.921 1.00 87.25 306 ALA A C 1
ATOM 2243 O O . ALA A 1 306 ? 0.471 -22.276 -12.749 1.00 87.25 306 ALA A O 1
ATOM 2244 N N . ALA A 1 307 ? 1.666 -20.418 -13.146 1.00 93.75 307 ALA A N 1
ATOM 2245 C CA . ALA A 1 307 ? 2.969 -21.077 -13.132 1.00 93.75 307 ALA A CA 1
ATOM 2246 C C . ALA A 1 307 ? 3.302 -21.674 -11.748 1.00 93.75 307 ALA A C 1
ATOM 2248 O O . ALA A 1 307 ? 3.821 -22.782 -11.661 1.00 93.75 307 ALA A O 1
ATOM 2249 N N . LEU A 1 308 ? 2.965 -20.971 -10.657 1.00 94.56 308 LEU A N 1
ATOM 2250 C CA . LEU A 1 308 ? 3.105 -21.504 -9.295 1.00 94.56 308 LEU A CA 1
ATOM 2251 C C . LEU A 1 308 ? 2.098 -22.629 -9.001 1.00 94.56 308 LEU A C 1
ATOM 2253 O O . LEU A 1 308 ? 2.435 -23.562 -8.276 1.00 94.56 308 LEU A O 1
ATOM 2257 N N . GLU A 1 309 ? 0.893 -22.571 -9.575 1.00 90.31 309 GLU A N 1
ATOM 2258 C CA . GLU A 1 309 ? -0.111 -23.637 -9.453 1.00 90.31 309 GLU A CA 1
ATOM 2259 C C . GLU A 1 309 ? 0.307 -24.919 -10.191 1.00 90.31 309 GLU A C 1
ATOM 2261 O O . GLU A 1 309 ? 0.128 -26.013 -9.667 1.00 90.31 309 GLU A O 1
ATOM 2266 N N . ALA A 1 310 ? 0.961 -24.813 -11.351 1.00 92.19 310 ALA A N 1
ATOM 2267 C CA . ALA A 1 310 ? 1.525 -25.973 -12.049 1.00 92.19 310 ALA A CA 1
ATOM 2268 C C . ALA A 1 310 ? 2.622 -26.694 -11.238 1.00 92.19 310 ALA A C 1
ATOM 2270 O O . ALA A 1 310 ? 2.816 -27.898 -11.390 1.00 92.19 310 ALA A O 1
ATOM 2271 N N . CYS A 1 311 ? 3.300 -25.983 -10.332 1.00 95.06 311 CYS A N 1
ATOM 2272 C CA . CYS A 1 311 ? 4.271 -26.547 -9.392 1.00 95.06 311 CYS A CA 1
ATOM 2273 C C . CYS A 1 311 ? 3.675 -26.866 -8.002 1.00 95.06 311 CYS A C 1
ATOM 2275 O O . CYS A 1 311 ? 4.432 -27.109 -7.062 1.00 95.06 311 CYS A O 1
ATOM 2277 N N . ALA A 1 312 ? 2.341 -26.876 -7.853 1.00 92.44 312 ALA A N 1
ATOM 2278 C CA . ALA A 1 312 ? 1.631 -26.980 -6.574 1.00 92.44 312 ALA A CA 1
ATOM 2279 C C . ALA A 1 312 ? 2.153 -28.067 -5.621 1.00 92.44 312 ALA A C 1
ATOM 2281 O O . ALA A 1 312 ? 2.309 -27.795 -4.433 1.00 92.44 312 ALA A O 1
ATOM 2282 N N . GLY A 1 313 ? 2.434 -29.272 -6.129 1.00 94.06 313 GLY A N 1
ATOM 2283 C CA . GLY A 1 313 ? 2.863 -30.423 -5.321 1.00 94.06 313 GLY A CA 1
ATOM 2284 C C . GLY A 1 313 ? 4.253 -30.297 -4.684 1.00 94.06 313 GLY A C 1
ATOM 2285 O O . GLY A 1 313 ? 4.590 -31.094 -3.816 1.00 94.06 313 GLY A O 1
ATOM 2286 N N . LEU A 1 314 ? 5.052 -29.301 -5.083 1.00 96.06 314 LEU A N 1
ATOM 2287 C CA . LEU A 1 314 ? 6.372 -29.021 -4.506 1.00 96.06 314 LEU A CA 1
ATOM 2288 C C . LEU A 1 314 ? 6.338 -27.891 -3.462 1.00 96.06 314 LEU A C 1
ATOM 2290 O O . LEU A 1 314 ? 7.337 -27.669 -2.777 1.00 96.06 314 LEU A O 1
ATOM 2294 N N . LEU A 1 315 ? 5.215 -27.173 -3.344 1.00 95.44 315 LEU A N 1
ATOM 2295 C CA . LEU A 1 315 ? 5.085 -25.932 -2.580 1.00 95.44 315 LEU A CA 1
ATOM 2296 C C . LEU A 1 315 ? 4.189 -26.122 -1.351 1.00 95.44 315 LEU A C 1
ATOM 2298 O O . LEU A 1 315 ? 3.015 -26.465 -1.481 1.00 95.44 315 LEU A O 1
ATOM 2302 N N . THR A 1 316 ? 4.707 -25.813 -0.162 1.00 89.00 316 THR A N 1
ATOM 2303 C CA . THR A 1 316 ? 3.939 -25.857 1.096 1.00 89.00 316 THR A CA 1
ATOM 2304 C C . THR A 1 316 ? 2.915 -24.723 1.174 1.00 89.00 316 THR A C 1
ATOM 2306 O O . THR A 1 316 ? 1.825 -24.899 1.716 1.00 89.00 316 THR A O 1
ATOM 2309 N N . LYS A 1 317 ? 3.240 -23.554 0.600 1.00 86.00 317 LYS A N 1
ATOM 2310 C CA . LYS A 1 317 ? 2.347 -22.390 0.459 1.00 86.00 317 LYS A CA 1
ATOM 2311 C C . LYS A 1 317 ? 2.600 -21.711 -0.884 1.00 86.00 317 LYS A C 1
ATOM 2313 O O . LYS A 1 317 ? 3.740 -21.638 -1.336 1.00 86.00 317 LYS A O 1
ATOM 2318 N N . ARG A 1 318 ? 1.562 -21.160 -1.515 1.00 88.38 318 ARG A N 1
ATOM 2319 C CA . ARG A 1 318 ? 1.665 -20.378 -2.761 1.00 88.38 318 ARG A CA 1
ATOM 2320 C C . ARG A 1 318 ? 0.517 -19.380 -2.881 1.00 88.38 318 ARG A C 1
ATOM 2322 O O . ARG A 1 318 ? -0.555 -19.608 -2.332 1.00 88.38 318 ARG A O 1
ATOM 2329 N N . GLY A 1 319 ? 0.738 -18.287 -3.604 1.00 75.88 319 GLY A N 1
ATOM 2330 C CA . GLY A 1 319 ? -0.300 -17.305 -3.914 1.00 75.88 319 GLY A CA 1
ATOM 2331 C C . GLY A 1 319 ? 0.219 -16.153 -4.771 1.00 75.88 319 GLY A C 1
ATOM 2332 O O . GLY A 1 319 ? 1.425 -15.896 -4.833 1.00 75.88 319 GLY A O 1
ATOM 2333 N N . GLY A 1 320 ? -0.683 -15.445 -5.449 1.00 81.38 320 GLY A N 1
ATOM 2334 C CA . GLY A 1 320 ? -0.311 -14.320 -6.300 1.00 81.38 320 GLY A CA 1
ATOM 2335 C C . GLY A 1 320 ? -1.360 -13.940 -7.336 1.00 81.38 320 GLY A C 1
ATOM 2336 O O . GLY A 1 320 ? -2.514 -14.347 -7.274 1.00 81.38 320 GLY A O 1
ATOM 2337 N N . HIS A 1 321 ? -0.901 -13.172 -8.317 1.00 79.44 321 HIS A N 1
ATOM 2338 C CA . HIS A 1 321 ? -1.663 -12.623 -9.432 1.00 79.44 321 HIS A CA 1
ATOM 2339 C C . HIS A 1 321 ? -0.883 -12.845 -10.744 1.00 79.44 321 HIS A C 1
ATOM 2341 O O . HIS A 1 321 ? 0.172 -13.482 -10.751 1.00 79.44 321 HIS A O 1
ATOM 2347 N N . ALA A 1 322 ? -1.358 -12.291 -11.863 1.00 81.94 322 ALA A N 1
ATOM 2348 C CA . ALA A 1 322 ? -0.726 -12.476 -13.173 1.00 81.94 322 ALA A CA 1
ATOM 2349 C C . ALA A 1 322 ? 0.765 -12.074 -13.220 1.00 81.94 322 ALA A C 1
ATOM 2351 O O . ALA A 1 322 ? 1.575 -12.838 -13.724 1.00 81.94 322 ALA A O 1
ATOM 2352 N N . ALA A 1 323 ? 1.143 -10.914 -12.670 1.00 84.56 323 ALA A N 1
ATOM 2353 C CA . ALA A 1 323 ? 2.510 -10.374 -12.778 1.00 84.56 323 ALA A CA 1
ATOM 2354 C C . ALA A 1 323 ? 3.428 -10.677 -11.571 1.00 84.56 323 ALA A C 1
ATOM 2356 O O . ALA A 1 323 ? 4.613 -10.332 -11.583 1.00 84.56 323 ALA A O 1
ATOM 2357 N N . ALA A 1 324 ? 2.892 -11.251 -10.488 1.00 89.69 324 ALA A N 1
ATOM 2358 C CA . ALA A 1 324 ? 3.600 -11.357 -9.213 1.00 89.69 324 ALA A CA 1
ATOM 2359 C C . ALA A 1 324 ? 3.063 -12.481 -8.323 1.00 89.69 324 ALA A C 1
ATOM 2361 O O . ALA A 1 324 ? 1.852 -12.627 -8.186 1.00 89.69 324 ALA A O 1
ATOM 2362 N N . GLY A 1 325 ? 3.953 -13.195 -7.633 1.00 89.25 325 GLY A N 1
ATOM 2363 C CA . GLY A 1 325 ? 3.577 -14.235 -6.674 1.00 89.25 325 GLY A CA 1
ATOM 2364 C C . GLY A 1 325 ? 4.595 -14.440 -5.556 1.00 89.25 325 GLY A C 1
ATOM 2365 O O . GLY A 1 325 ? 5.701 -13.887 -5.580 1.00 89.25 325 GLY A O 1
ATOM 2366 N N . GLY A 1 326 ? 4.205 -15.229 -4.563 1.00 91.88 326 GLY A N 1
ATOM 2367 C CA . GLY A 1 326 ? 5.036 -15.682 -3.452 1.00 91.88 326 GLY A CA 1
ATOM 2368 C C . GLY A 1 326 ? 4.756 -17.147 -3.132 1.00 91.88 326 GLY A C 1
ATOM 2369 O O . GLY A 1 326 ? 3.653 -17.636 -3.378 1.00 91.88 326 GLY A O 1
ATOM 2370 N N . PHE A 1 327 ? 5.761 -17.845 -2.613 1.00 93.31 327 PHE A N 1
ATOM 2371 C CA . PHE A 1 327 ? 5.675 -19.266 -2.287 1.00 93.31 327 PHE A CA 1
ATOM 2372 C C . PHE A 1 327 ? 6.593 -19.649 -1.117 1.00 93.31 327 PHE A C 1
ATOM 2374 O O . PHE A 1 327 ? 7.552 -18.934 -0.822 1.00 93.31 327 PHE A O 1
ATOM 2381 N N . SER A 1 328 ? 6.291 -20.780 -0.483 1.00 93.12 328 SER A N 1
ATOM 2382 C CA . SER A 1 328 ? 7.165 -21.521 0.433 1.00 93.12 328 SER A CA 1
ATOM 2383 C C . SER A 1 328 ? 7.334 -22.956 -0.071 1.00 93.12 328 SER A C 1
ATOM 2385 O O . SER A 1 328 ? 6.431 -23.496 -0.718 1.00 93.12 328 SER A O 1
ATOM 2387 N N . LEU A 1 329 ? 8.464 -23.577 0.256 1.00 95.38 329 LEU A N 1
ATOM 2388 C CA . LEU A 1 329 ? 8.728 -25.003 0.070 1.00 95.38 329 LEU A CA 1
ATOM 2389 C C . LEU A 1 329 ? 9.732 -25.513 1.108 1.00 95.38 329 LEU A C 1
ATOM 2391 O O . LEU A 1 329 ? 10.508 -24.736 1.656 1.00 95.38 329 LEU A O 1
ATOM 2395 N N . LEU A 1 330 ? 9.758 -26.826 1.326 1.00 96.00 330 LEU A N 1
ATOM 2396 C CA . LEU A 1 330 ? 10.836 -27.476 2.073 1.00 96.00 330 LEU A CA 1
ATOM 2397 C C . LEU A 1 330 ? 12.144 -27.427 1.269 1.00 96.00 330 LEU A C 1
ATOM 2399 O O . LEU A 1 330 ? 12.116 -27.557 0.043 1.00 96.00 330 LEU A O 1
ATOM 2403 N N . GLU A 1 331 ? 13.283 -27.320 1.956 1.00 94.50 331 GLU A N 1
ATOM 2404 C CA . GLU A 1 331 ? 14.627 -27.289 1.349 1.00 94.50 331 GLU A CA 1
ATOM 2405 C C . GLU A 1 331 ? 14.855 -28.437 0.345 1.00 94.50 331 GLU A C 1
ATOM 2407 O O . GLU A 1 331 ? 15.319 -28.219 -0.774 1.00 94.50 331 GLU A O 1
ATOM 2412 N N . ALA A 1 332 ? 14.428 -29.655 0.697 1.00 95.94 332 ALA A N 1
ATOM 2413 C CA . ALA A 1 332 ? 14.555 -30.846 -0.148 1.00 95.94 332 ALA A CA 1
ATOM 2414 C C . ALA A 1 332 ? 13.830 -30.738 -1.508 1.00 95.94 332 ALA A C 1
ATOM 2416 O O . ALA A 1 332 ? 14.245 -31.371 -2.479 1.00 95.94 332 ALA A O 1
ATOM 2417 N N . ASN A 1 333 ? 12.780 -29.914 -1.611 1.00 96.44 333 ASN A N 1
ATOM 2418 C CA . ASN A 1 333 ? 12.032 -29.720 -2.856 1.00 96.44 333 ASN A CA 1
ATOM 2419 C C . ASN A 1 333 ? 12.706 -28.711 -3.805 1.00 96.44 333 ASN A C 1
ATOM 2421 O O . ASN A 1 333 ? 12.285 -28.594 -4.959 1.00 96.44 333 ASN A O 1
ATOM 2425 N N . TRP A 1 334 ? 13.732 -27.974 -3.357 1.00 95.50 334 TRP A N 1
ATOM 2426 C CA . TRP A 1 334 ? 14.341 -26.886 -4.131 1.00 95.50 334 TRP A CA 1
ATOM 2427 C C . TRP A 1 334 ? 14.886 -27.302 -5.506 1.00 95.50 334 TRP A C 1
ATOM 2429 O O . TRP A 1 334 ? 14.526 -26.634 -6.478 1.00 95.50 334 TRP A O 1
ATOM 2439 N N . PRO A 1 335 ? 15.669 -28.392 -5.661 1.00 96.06 335 PRO A N 1
ATOM 2440 C CA . PRO A 1 335 ? 16.200 -28.773 -6.971 1.00 96.06 335 PRO A CA 1
ATOM 2441 C C . PRO A 1 335 ? 15.088 -29.132 -7.966 1.00 96.06 335 PRO A C 1
ATOM 2443 O O . PRO A 1 335 ? 15.116 -28.698 -9.118 1.00 96.06 335 PRO A O 1
ATOM 2446 N N . ALA A 1 336 ? 14.069 -29.863 -7.500 1.00 96.69 336 ALA A N 1
ATOM 2447 C CA . ALA A 1 336 ? 12.909 -30.235 -8.305 1.00 96.69 336 ALA A CA 1
ATOM 2448 C C . ALA A 1 336 ? 12.082 -29.006 -8.712 1.00 96.69 336 ALA A C 1
ATOM 2450 O O . ALA A 1 336 ? 11.695 -28.881 -9.874 1.00 96.69 336 ALA A O 1
ATOM 2451 N N . PHE A 1 337 ? 11.850 -28.069 -7.785 1.00 97.00 337 PHE A N 1
ATOM 2452 C CA . PHE A 1 337 ? 11.100 -26.846 -8.069 1.00 97.00 337 PHE A CA 1
ATOM 2453 C C . PHE A 1 337 ? 11.853 -25.919 -9.029 1.00 97.00 337 PHE A C 1
ATOM 2455 O O . PHE A 1 337 ? 11.254 -25.415 -9.976 1.00 97.00 337 PHE A O 1
ATOM 2462 N N . ALA A 1 338 ? 13.158 -25.717 -8.830 1.00 94.62 338 ALA A N 1
ATOM 2463 C CA . ALA A 1 338 ? 13.969 -24.871 -9.701 1.00 94.62 338 ALA A CA 1
ATOM 2464 C C . ALA A 1 338 ? 13.997 -25.404 -11.146 1.00 94.62 338 ALA A C 1
ATOM 2466 O O . ALA A 1 338 ? 13.824 -24.626 -12.085 1.00 94.62 338 ALA A O 1
ATOM 2467 N N . ALA A 1 339 ? 14.129 -26.724 -11.324 1.00 92.69 339 ALA A N 1
ATOM 2468 C CA . ALA A 1 339 ? 14.063 -27.368 -12.636 1.00 92.69 339 ALA A CA 1
ATOM 2469 C C . ALA A 1 339 ? 12.660 -27.274 -13.267 1.00 92.69 339 ALA A C 1
ATOM 2471 O O . ALA A 1 339 ? 12.531 -26.855 -14.419 1.00 92.69 339 ALA A O 1
ATOM 2472 N N . ALA A 1 340 ? 11.604 -27.612 -12.519 1.00 94.19 340 ALA A N 1
ATOM 2473 C CA . ALA A 1 340 ? 10.227 -27.585 -13.017 1.00 94.19 340 ALA A CA 1
ATOM 2474 C C . ALA A 1 340 ? 9.750 -26.164 -13.365 1.00 94.19 340 ALA A C 1
ATOM 2476 O O . ALA A 1 340 ? 9.108 -25.970 -14.393 1.00 94.19 340 ALA A O 1
ATOM 2477 N N . PHE A 1 341 ? 10.086 -25.162 -12.546 1.00 94.88 341 PHE A N 1
ATOM 2478 C CA . PHE A 1 341 ? 9.690 -23.771 -12.776 1.00 94.88 341 PHE A CA 1
ATOM 2479 C C . PHE A 1 341 ? 10.558 -23.083 -13.842 1.00 94.88 341 PHE A C 1
ATOM 2481 O O . PHE A 1 341 ? 10.041 -22.331 -14.665 1.00 94.88 341 PHE A O 1
ATOM 2488 N N . GLY A 1 342 ? 11.869 -23.356 -13.869 1.00 91.94 342 GLY A N 1
ATOM 2489 C CA . GLY A 1 342 ? 12.799 -22.789 -14.855 1.00 91.94 342 GLY A CA 1
ATOM 2490 C C . GLY A 1 342 ? 12.561 -23.267 -16.292 1.00 91.94 342 GLY A C 1
ATOM 2491 O O . GLY A 1 342 ? 12.877 -22.552 -17.240 1.00 91.94 342 GLY A O 1
ATOM 2492 N N . THR A 1 343 ? 11.957 -24.446 -16.464 1.00 90.75 343 THR A N 1
ATOM 2493 C CA . THR A 1 343 ? 11.616 -25.017 -17.780 1.00 90.75 343 THR A CA 1
ATOM 2494 C C . THR A 1 343 ? 10.220 -24.640 -18.286 1.00 90.75 343 THR A C 1
ATOM 2496 O O . THR A 1 343 ? 9.861 -25.019 -19.403 1.00 90.75 343 THR A O 1
ATOM 2499 N N . LEU A 1 344 ? 9.429 -23.871 -17.524 1.00 92.75 344 LEU A N 1
ATOM 2500 C CA . LEU A 1 344 ? 8.096 -23.456 -17.970 1.00 92.75 344 LEU A CA 1
ATOM 2501 C C . LEU A 1 344 ? 8.182 -22.584 -19.238 1.00 92.75 344 LEU A C 1
ATOM 2503 O O . LEU A 1 344 ? 8.985 -21.645 -19.290 1.00 92.75 344 LEU A O 1
ATOM 2507 N N . PRO A 1 345 ? 7.345 -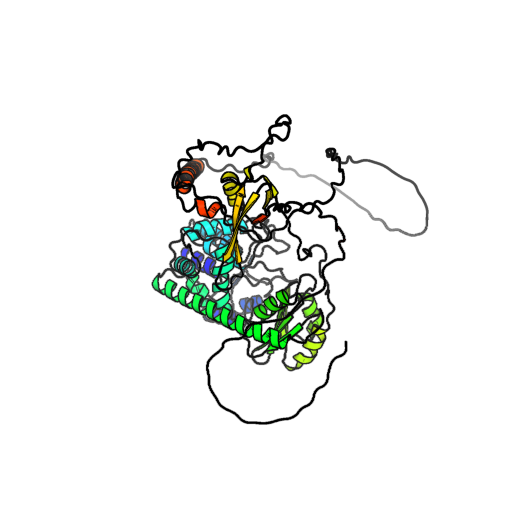22.849 -20.260 1.00 89.81 345 PRO A N 1
ATOM 2508 C CA . PRO A 1 345 ? 7.407 -22.133 -21.525 1.00 89.81 345 PRO A CA 1
ATOM 2509 C C . PRO A 1 345 ? 7.036 -20.662 -21.353 1.00 89.81 345 PRO A C 1
ATOM 2511 O O . PRO A 1 345 ? 6.230 -20.289 -20.500 1.00 89.81 345 PRO A O 1
ATOM 2514 N N . ARG A 1 346 ? 7.575 -19.823 -22.235 1.00 87.12 346 ARG A N 1
ATOM 2515 C CA . ARG A 1 346 ? 7.169 -18.428 -22.379 1.00 87.12 346 ARG A CA 1
ATOM 2516 C C . ARG A 1 346 ? 6.674 -18.196 -23.813 1.00 87.12 346 ARG A C 1
ATOM 2518 O O . ARG A 1 346 ? 7.386 -18.574 -24.741 1.00 87.12 346 ARG A O 1
ATOM 2525 N N . PRO A 1 347 ? 5.500 -17.574 -24.020 1.00 88.19 347 PRO A N 1
ATOM 2526 C CA . PRO A 1 347 ? 4.587 -17.026 -23.012 1.00 88.19 347 PRO A CA 1
ATOM 2527 C C . PRO A 1 347 ? 3.811 -18.114 -22.239 1.00 88.19 347 PRO A C 1
ATOM 2529 O O . PRO A 1 347 ? 3.514 -19.171 -22.791 1.00 88.19 347 PRO A O 1
ATOM 2532 N N . TYR A 1 348 ? 3.466 -17.854 -20.971 1.00 86.00 348 TYR A N 1
ATOM 2533 C CA . TYR A 1 348 ? 2.843 -18.848 -20.079 1.00 86.00 348 TYR A CA 1
ATOM 2534 C C . TYR A 1 348 ? 1.354 -18.558 -19.813 1.00 86.00 348 TYR A C 1
ATOM 2536 O O . TYR A 1 348 ? 1.031 -17.486 -19.285 1.00 86.00 348 TYR A O 1
ATOM 2544 N N . PRO A 1 349 ? 0.429 -19.475 -20.161 1.00 80.44 349 PRO A N 1
ATOM 2545 C CA . PRO A 1 349 ? -1.010 -19.254 -20.036 1.00 80.44 349 PRO A CA 1
ATOM 2546 C C . PRO A 1 349 ? -1.523 -19.305 -18.581 1.00 80.44 349 PRO A C 1
ATOM 2548 O O . PRO A 1 349 ? -0.927 -19.972 -17.741 1.00 80.44 349 PRO A O 1
ATOM 2551 N N . PRO A 1 350 ? -2.659 -18.648 -18.266 1.00 72.19 350 PRO A N 1
ATOM 2552 C CA . PRO A 1 350 ? -3.468 -17.793 -19.136 1.00 72.19 350 PRO A CA 1
ATOM 2553 C C . PRO A 1 350 ? -2.950 -16.341 -19.160 1.00 72.19 350 PRO A C 1
ATOM 2555 O O . PRO A 1 350 ? -3.241 -15.538 -18.274 1.00 72.19 350 PRO A O 1
ATOM 2558 N N . TRP A 1 351 ? -2.222 -15.968 -20.214 1.00 66.44 351 TRP A N 1
ATOM 2559 C CA . TRP A 1 351 ? -1.782 -14.593 -20.470 1.00 66.44 351 TRP A CA 1
ATOM 2560 C C . TRP A 1 351 ? -2.721 -13.921 -21.486 1.00 66.44 351 TRP A C 1
ATOM 2562 O O . TRP A 1 351 ? -3.303 -14.584 -22.346 1.00 66.44 351 TRP A O 1
ATOM 2572 N N . ARG A 1 352 ? -2.910 -12.597 -21.392 1.00 58.22 352 ARG A N 1
ATOM 2573 C CA . ARG A 1 352 ? -3.834 -11.848 -22.267 1.00 58.22 352 ARG A CA 1
ATOM 2574 C C . ARG A 1 352 ? -3.069 -10.998 -23.280 1.00 58.22 352 ARG A C 1
ATOM 2576 O O . ARG A 1 352 ? -2.658 -9.884 -22.972 1.00 58.22 352 ARG A O 1
ATOM 2583 N N . ALA A 1 353 ? -2.982 -11.479 -24.520 1.00 50.00 353 ALA A N 1
ATOM 2584 C CA . ALA A 1 353 ? -2.290 -10.799 -25.623 1.00 50.00 353 ALA A CA 1
ATOM 2585 C C . ALA A 1 353 ? -2.813 -9.383 -25.968 1.00 50.00 353 ALA A C 1
ATOM 2587 O O . ALA A 1 353 ? -2.115 -8.612 -26.622 1.00 50.00 353 ALA A O 1
ATOM 2588 N N . ALA A 1 354 ? -4.026 -9.023 -25.533 1.00 45.81 354 ALA A N 1
ATOM 2589 C CA . ALA A 1 354 ? -4.733 -7.809 -25.952 1.00 45.81 354 ALA A CA 1
ATOM 2590 C C . ALA A 1 354 ? -4.064 -6.471 -25.568 1.00 45.81 354 ALA A C 1
ATOM 2592 O O . ALA A 1 354 ? -4.342 -5.461 -26.213 1.00 45.81 354 ALA A O 1
ATOM 2593 N N . HIS A 1 355 ? -3.204 -6.438 -24.540 1.00 42.69 355 HIS A N 1
ATOM 2594 C CA . HIS A 1 355 ? -2.617 -5.193 -24.012 1.00 42.69 355 HIS A CA 1
ATOM 2595 C C . HIS A 1 355 ? -1.104 -5.266 -23.757 1.00 42.69 355 HIS A C 1
ATOM 2597 O O . HIS A 1 355 ? -0.589 -4.687 -22.802 1.00 42.69 355 HIS A O 1
ATOM 2603 N N . ALA A 1 356 ? -0.364 -5.920 -24.654 1.00 45.75 356 ALA A N 1
ATOM 2604 C CA . ALA A 1 356 ? 1.067 -5.663 -24.770 1.00 45.75 356 ALA A CA 1
ATOM 2605 C C . ALA A 1 356 ? 1.292 -4.251 -25.356 1.00 45.75 356 ALA A C 1
ATOM 2607 O O . ALA A 1 356 ? 1.334 -4.082 -26.577 1.00 45.75 356 ALA A O 1
ATOM 2608 N N . GLU A 1 357 ? 1.431 -3.226 -24.500 1.00 46.25 357 GLU A N 1
ATOM 2609 C CA . GLU A 1 357 ? 1.967 -1.923 -24.923 1.00 46.25 357 GLU A CA 1
ATOM 2610 C C . GLU A 1 357 ? 3.336 -2.154 -25.576 1.00 46.25 357 GLU A C 1
ATOM 2612 O O . GLU A 1 357 ? 4.308 -2.521 -24.913 1.00 46.25 357 GLU A O 1
ATOM 2617 N N . ARG A 1 358 ? 3.423 -1.968 -26.897 1.00 46.31 358 ARG A N 1
ATOM 2618 C CA . ARG A 1 358 ? 4.647 -2.253 -27.649 1.00 46.31 358 ARG A CA 1
ATOM 2619 C C . ARG A 1 358 ? 5.776 -1.352 -27.167 1.00 46.31 358 ARG A C 1
ATOM 2621 O O . ARG A 1 358 ? 5.723 -0.128 -27.320 1.00 46.31 358 ARG A O 1
ATOM 2628 N N . ALA A 1 359 ? 6.817 -1.968 -26.611 1.00 46.25 359 ALA A N 1
ATOM 2629 C CA . ALA A 1 359 ? 7.934 -1.282 -25.976 1.00 46.25 359 ALA A CA 1
ATOM 2630 C C . ALA A 1 359 ? 8.623 -0.285 -26.932 1.00 46.25 359 ALA A C 1
ATOM 2632 O O . ALA A 1 359 ? 9.464 -0.646 -27.751 1.00 46.25 359 ALA A O 1
ATOM 2633 N N . GLY A 1 360 ? 8.272 1.001 -26.818 1.00 52.72 360 GLY A N 1
ATOM 2634 C CA . GLY A 1 360 ? 8.811 2.071 -27.665 1.00 52.72 360 GLY A CA 1
ATOM 2635 C C . GLY A 1 360 ? 7.770 2.941 -28.372 1.00 52.72 360 GLY A C 1
ATOM 2636 O O . GLY A 1 360 ? 8.139 4.023 -28.845 1.00 52.72 360 GLY A O 1
ATOM 2637 N N . GLU A 1 361 ? 6.500 2.530 -28.409 1.00 67.06 361 GLU A N 1
ATOM 2638 C CA . GLU A 1 361 ? 5.392 3.397 -28.822 1.00 67.06 361 GLU A CA 1
ATOM 2639 C C . GLU A 1 361 ? 5.154 4.516 -27.776 1.00 67.06 361 GLU A C 1
ATOM 2641 O O . GLU A 1 361 ? 5.662 4.483 -26.650 1.00 67.06 361 GLU A O 1
ATOM 2646 N N . LEU A 1 362 ? 4.476 5.593 -28.186 1.00 74.75 362 LEU A N 1
ATOM 2647 C CA . LEU A 1 362 ? 4.166 6.743 -27.331 1.00 74.75 362 LEU A CA 1
ATOM 2648 C C . LEU A 1 362 ? 2.799 7.298 -27.728 1.00 74.75 362 LEU A C 1
ATOM 2650 O O . LEU A 1 362 ? 2.688 8.004 -28.731 1.00 74.75 362 LEU A O 1
ATOM 2654 N N . VAL A 1 363 ? 1.786 6.989 -26.923 1.00 79.19 363 VAL A N 1
ATOM 2655 C CA . VAL A 1 363 ? 0.449 7.578 -27.047 1.00 79.19 363 VAL A CA 1
ATOM 2656 C C . VAL A 1 363 ? 0.531 9.086 -26.775 1.00 79.19 363 VAL A C 1
ATOM 2658 O O . VAL A 1 363 ? 1.298 9.536 -25.919 1.00 79.19 363 VAL A O 1
ATOM 2661 N N . ILE A 1 364 ? -0.232 9.863 -27.545 1.00 86.62 364 ILE A N 1
ATOM 2662 C CA . ILE A 1 364 ? -0.370 11.317 -27.430 1.00 86.62 364 ILE A CA 1
ATOM 2663 C C . ILE A 1 364 ? -1.860 11.615 -27.283 1.00 86.62 364 ILE A C 1
ATOM 2665 O O . ILE A 1 364 ? -2.620 11.373 -28.217 1.00 86.62 364 ILE A O 1
ATOM 2669 N N . ASP A 1 365 ? -2.270 12.162 -26.141 1.00 87.44 365 ASP A N 1
ATOM 2670 C CA . ASP A 1 365 ? -3.683 12.438 -25.849 1.00 87.44 365 ASP A CA 1
ATOM 2671 C C . ASP A 1 365 ? -4.209 13.655 -26.624 1.00 87.44 365 ASP A C 1
ATOM 2673 O O . ASP A 1 365 ? -5.388 13.735 -26.964 1.00 87.44 365 ASP A O 1
ATOM 2677 N N . LEU A 1 366 ? -3.333 14.630 -26.904 1.00 89.19 366 LEU A N 1
ATOM 2678 C CA . LEU A 1 366 ? -3.688 15.847 -27.631 1.00 89.19 366 LEU A CA 1
ATOM 2679 C C . LEU A 1 366 ? -2.484 16.460 -28.363 1.00 89.19 366 LEU A C 1
ATOM 2681 O O . LEU A 1 366 ? -1.399 16.641 -27.802 1.00 89.19 366 LEU A O 1
ATOM 2685 N N . VAL A 1 367 ? -2.714 16.855 -29.616 1.00 90.62 367 VAL A N 1
ATOM 2686 C CA . VAL A 1 367 ? -1.802 17.683 -30.417 1.00 90.62 367 VAL A CA 1
ATOM 2687 C C . VAL A 1 367 ? -2.300 19.129 -30.397 1.00 90.62 367 VAL A C 1
ATOM 2689 O O . VAL A 1 367 ? -3.467 19.383 -30.689 1.00 90.62 367 VAL A O 1
ATOM 2692 N N . LEU A 1 368 ? -1.430 20.093 -30.085 1.00 89.56 368 LEU A N 1
ATOM 2693 C CA . LEU A 1 368 ? -1.776 21.519 -30.060 1.00 89.56 368 LEU A CA 1
ATOM 2694 C C . LEU A 1 368 ? -0.674 22.421 -30.650 1.00 89.56 368 LEU A C 1
ATOM 2696 O O . LEU A 1 368 ? 0.511 22.112 -30.533 1.00 89.56 368 LEU A O 1
ATOM 2700 N N . PRO A 1 369 ? -1.022 23.572 -31.254 1.00 89.38 369 PRO A N 1
ATOM 2701 C CA . PRO A 1 369 ? -0.039 24.577 -31.645 1.00 89.38 369 PRO A CA 1
ATOM 2702 C C . PRO A 1 369 ? 0.521 25.304 -30.419 1.00 89.38 369 PRO A C 1
ATOM 2704 O O . PRO A 1 369 ? -0.190 25.540 -29.442 1.00 89.38 369 PRO A O 1
ATOM 2707 N N . SER A 1 370 ? 1.782 25.740 -30.484 1.00 86.44 370 SER A N 1
ATOM 2708 C CA . SER A 1 370 ? 2.458 26.415 -29.363 1.00 86.44 370 SER A CA 1
ATOM 2709 C C . SER A 1 370 ? 1.748 27.668 -28.836 1.00 86.44 370 SER A C 1
ATOM 2711 O O . SER A 1 370 ? 1.962 28.041 -27.683 1.00 86.44 370 SER A O 1
ATOM 2713 N N . SER A 1 371 ? 0.873 28.288 -29.636 1.00 86.12 371 SER A N 1
ATOM 2714 C CA . SER A 1 371 ? -0.008 29.389 -29.235 1.00 86.12 371 SER A CA 1
ATOM 2715 C C . SER A 1 371 ? -0.938 29.027 -28.069 1.00 86.12 371 SER A C 1
ATOM 2717 O O . SER A 1 371 ? -1.110 29.860 -27.181 1.00 86.12 371 SER A O 1
ATOM 2719 N N . ARG A 1 372 ? -1.449 27.785 -28.034 1.00 87.88 372 ARG A N 1
ATOM 2720 C CA . ARG A 1 372 ? -2.326 27.217 -26.986 1.00 87.88 372 ARG A CA 1
ATOM 2721 C C . ARG A 1 372 ? -1.595 26.803 -25.702 1.00 87.88 372 ARG A C 1
ATOM 2723 O O . ARG A 1 372 ? -2.242 26.405 -24.740 1.00 87.88 372 ARG A O 1
ATOM 2730 N N . LEU A 1 373 ? -0.261 26.854 -25.673 1.00 85.69 373 LEU A N 1
ATOM 2731 C CA . LEU A 1 373 ? 0.511 26.556 -24.464 1.00 85.69 373 LEU A CA 1
ATOM 2732 C C . LEU A 1 373 ? 0.501 27.785 -23.541 1.00 85.69 373 LEU A C 1
ATOM 2734 O O . LEU A 1 373 ? 1.409 28.620 -23.607 1.00 85.69 373 LEU A O 1
ATOM 2738 N N . ASP A 1 374 ? -0.559 27.910 -22.743 1.00 84.50 374 ASP A N 1
ATOM 2739 C CA . ASP A 1 374 ? -0.849 29.033 -21.845 1.00 84.50 374 ASP A CA 1
ATOM 2740 C C . ASP A 1 374 ? -1.360 28.573 -20.457 1.00 84.50 374 ASP A C 1
ATOM 2742 O O . ASP A 1 374 ? -1.461 27.378 -20.167 1.00 84.50 374 ASP A O 1
ATOM 2746 N N . TRP A 1 375 ? -1.654 29.531 -19.569 1.00 85.25 375 TRP A N 1
ATOM 2747 C CA . TRP A 1 375 ? -2.130 29.253 -18.208 1.00 85.25 375 TRP A CA 1
ATOM 2748 C C . TRP A 1 375 ? -3.582 28.746 -18.135 1.00 85.25 375 TRP A C 1
ATOM 2750 O O . TRP A 1 375 ? -3.951 28.133 -17.136 1.00 85.25 375 TRP A O 1
ATOM 2760 N N . SER A 1 376 ? -4.405 28.962 -19.168 1.00 90.75 376 SER A N 1
ATOM 2761 C CA . SER A 1 376 ? -5.761 28.401 -19.234 1.00 90.75 376 SER A CA 1
ATOM 2762 C C . SER A 1 376 ? -5.696 26.897 -19.484 1.00 90.75 376 SER A C 1
ATOM 2764 O O . SER A 1 376 ? -6.361 26.136 -18.784 1.00 90.75 376 SER A O 1
ATOM 2766 N N . LEU A 1 377 ? -4.825 26.453 -20.400 1.00 88.19 377 LEU A N 1
ATOM 2767 C CA . LEU A 1 377 ? -4.536 25.029 -20.596 1.00 88.19 377 LEU A CA 1
ATOM 2768 C C . LEU A 1 377 ? -3.998 24.383 -19.308 1.00 88.19 377 LEU A C 1
ATOM 2770 O O . LEU A 1 377 ? -4.443 23.302 -18.934 1.00 88.19 377 LEU A O 1
ATOM 2774 N N . ALA A 1 378 ? -3.094 25.057 -18.594 1.00 85.50 378 ALA A N 1
ATOM 2775 C CA . ALA A 1 378 ? -2.578 24.569 -17.315 1.00 85.50 378 ALA A CA 1
ATOM 2776 C C . ALA A 1 378 ? -3.694 24.356 -16.270 1.00 85.50 378 ALA A C 1
ATOM 2778 O O . ALA A 1 378 ? -3.843 23.255 -15.745 1.00 85.50 378 ALA A O 1
ATOM 2779 N N . ALA A 1 379 ? -4.547 25.362 -16.048 1.00 87.56 379 ALA A N 1
ATOM 2780 C CA . ALA A 1 379 ? -5.680 25.261 -15.124 1.00 87.56 379 ALA A CA 1
ATOM 2781 C C . ALA A 1 379 ? -6.756 24.246 -15.578 1.00 87.56 379 ALA A C 1
ATOM 2783 O O . ALA A 1 379 ? -7.508 23.719 -14.757 1.00 87.56 379 ALA A O 1
ATOM 2784 N N . GLN A 1 380 ? -6.849 23.943 -16.878 1.00 91.88 380 GLN A N 1
ATOM 2785 C CA . GLN A 1 380 ? -7.687 22.850 -17.387 1.00 91.88 380 GLN A CA 1
ATOM 2786 C C . GLN A 1 380 ? -7.097 21.474 -17.052 1.00 91.88 380 GLN A C 1
ATOM 2788 O O . GLN A 1 380 ? -7.850 20.585 -16.661 1.00 91.88 380 GLN A O 1
ATOM 2793 N N . LEU A 1 381 ? -5.774 21.309 -17.146 1.00 89.69 381 LEU A N 1
ATOM 2794 C CA . LEU A 1 381 ? -5.077 20.068 -16.792 1.00 89.69 381 LEU A CA 1
ATOM 2795 C C . LEU A 1 381 ? -5.060 19.820 -15.276 1.00 89.69 381 LEU A C 1
ATOM 2797 O O . LEU A 1 381 ? -5.208 18.681 -14.851 1.00 89.69 381 LEU A O 1
ATOM 2801 N N . GLU A 1 382 ? -4.962 20.856 -14.438 1.00 87.62 382 GLU A N 1
ATOM 2802 C CA . GLU A 1 382 ? -5.052 20.694 -12.975 1.00 87.62 382 GLU A CA 1
ATOM 2803 C C . GLU A 1 382 ? -6.404 20.117 -12.521 1.00 87.62 382 GLU A C 1
ATOM 2805 O O . GLU A 1 382 ? -6.464 19.368 -11.548 1.00 87.62 382 GLU A O 1
ATOM 2810 N N . ARG A 1 383 ? -7.490 20.357 -13.271 1.00 91.38 383 ARG A N 1
ATOM 2811 C CA . ARG A 1 383 ? -8.798 19.720 -13.019 1.00 91.38 383 ARG A CA 1
ATOM 2812 C C . ARG A 1 383 ? -8.798 18.204 -13.259 1.00 91.38 383 ARG A C 1
ATOM 2814 O O . ARG A 1 383 ? -9.744 17.544 -12.836 1.00 91.38 383 ARG A O 1
ATOM 2821 N N . LEU A 1 384 ? -7.774 17.664 -13.925 1.00 91.81 384 LEU A N 1
ATOM 2822 C CA . LEU A 1 384 ? -7.583 16.230 -14.156 1.00 91.81 384 LEU A CA 1
ATOM 2823 C C . LEU A 1 384 ? -6.751 15.551 -13.055 1.00 91.81 384 LEU A C 1
ATOM 2825 O O . LEU A 1 384 ? -6.556 14.339 -13.123 1.00 91.81 384 LEU A O 1
ATOM 2829 N N . LEU A 1 385 ? -6.323 16.272 -12.014 1.00 90.94 385 LEU A N 1
ATOM 2830 C CA . LEU A 1 385 ? -5.699 15.686 -10.822 1.00 90.94 385 LEU A CA 1
ATOM 2831 C C . LEU A 1 385 ? -6.729 14.950 -9.925 1.00 90.94 385 LEU A C 1
ATOM 2833 O O . LEU A 1 385 ? -7.937 15.207 -10.031 1.00 90.94 385 LEU A O 1
ATOM 2837 N N . PRO A 1 386 ? -6.282 14.048 -9.026 1.00 93.00 386 PRO A N 1
ATOM 2838 C CA . PRO A 1 386 ? -4.945 13.442 -8.962 1.00 93.00 386 PRO A CA 1
ATOM 2839 C C . PRO A 1 386 ? -4.707 12.442 -10.110 1.00 93.00 386 PRO A C 1
ATOM 2841 O O . PRO A 1 386 ? -5.629 11.751 -10.535 1.00 93.00 386 PRO A O 1
ATOM 2844 N N . TYR A 1 387 ? -3.468 12.348 -10.604 1.00 89.81 387 TYR A N 1
ATOM 2845 C CA . TYR A 1 387 ? -3.074 11.343 -11.604 1.00 89.81 387 TYR A CA 1
ATOM 2846 C C . TYR A 1 387 ? -2.633 10.024 -10.952 1.00 89.81 387 TYR A C 1
ATOM 2848 O O . TYR A 1 387 ? -2.020 10.037 -9.886 1.00 89.81 387 TYR A O 1
ATOM 2856 N N . GLY A 1 388 ? -2.877 8.906 -11.636 1.00 88.00 388 GLY A N 1
ATOM 2857 C CA . GLY A 1 388 ? -2.486 7.553 -11.229 1.00 88.00 388 GLY A CA 1
ATOM 2858 C C . GLY A 1 388 ? -2.976 6.494 -12.230 1.00 88.00 388 GLY A C 1
ATOM 2859 O O . GLY A 1 388 ? -3.280 6.841 -13.375 1.00 88.00 388 GLY A O 1
ATOM 2860 N N . PRO A 1 389 ? -3.069 5.213 -11.833 1.00 84.31 389 PRO A N 1
ATOM 2861 C CA . PRO A 1 389 ? -3.754 4.174 -12.610 1.00 84.31 389 PRO A CA 1
ATOM 2862 C C . PRO A 1 389 ? -5.179 4.615 -12.983 1.00 84.31 389 PRO A C 1
ATOM 2864 O O . PRO A 1 389 ? -5.799 5.371 -12.243 1.00 84.31 389 PRO A O 1
ATOM 2867 N N . GLY A 1 390 ? -5.690 4.243 -14.159 1.00 86.31 390 GLY A N 1
ATOM 2868 C CA . GLY A 1 390 ? -7.013 4.682 -14.648 1.00 86.31 390 GLY A CA 1
ATOM 2869 C C . GLY A 1 390 ? -7.164 6.181 -14.995 1.00 86.31 390 GLY A C 1
ATOM 2870 O O . GLY A 1 390 ? -8.096 6.544 -15.705 1.00 86.31 390 GLY A O 1
ATOM 2871 N N . ASN A 1 391 ? -6.251 7.058 -14.560 1.00 91.00 391 ASN A N 1
ATOM 2872 C CA . ASN A 1 391 ? -6.237 8.494 -14.872 1.00 91.00 391 ASN A CA 1
ATOM 2873 C C . ASN A 1 391 ? -4.783 8.987 -15.005 1.00 91.00 391 ASN A C 1
ATOM 2875 O O . ASN A 1 391 ? -4.228 9.612 -14.098 1.00 91.00 391 ASN A O 1
ATOM 2879 N N . ALA A 1 392 ? -4.140 8.649 -16.123 1.00 87.19 392 ALA A N 1
ATOM 2880 C CA . ALA A 1 392 ? -2.731 8.955 -16.369 1.00 87.19 392 ALA A CA 1
ATOM 2881 C C . ALA A 1 392 ? -2.461 10.465 -16.568 1.00 87.19 392 ALA A C 1
ATOM 2883 O O . ALA A 1 392 ? -3.345 11.228 -16.943 1.00 87.19 392 ALA A O 1
ATOM 2884 N N . GLU A 1 393 ? -1.210 10.891 -16.346 1.00 87.12 393 GLU A N 1
ATOM 2885 C CA . GLU A 1 393 ? -0.733 12.252 -16.657 1.00 87.12 393 GLU A CA 1
ATOM 2886 C C . GLU A 1 393 ? -0.670 12.465 -18.190 1.00 87.12 393 GLU A C 1
ATOM 2888 O O . GLU A 1 393 ? 0.152 11.793 -18.829 1.00 87.12 393 GLU A O 1
ATOM 2893 N N . PRO A 1 394 ? -1.460 13.395 -18.777 1.00 88.56 394 PRO A N 1
ATOM 2894 C CA . PRO A 1 394 ? -1.571 13.551 -20.227 1.00 88.56 394 PRO A CA 1
ATOM 2895 C C . PRO A 1 394 ? -0.259 13.891 -20.943 1.00 88.56 394 PRO A C 1
ATOM 2897 O O . PRO A 1 394 ? 0.551 14.712 -20.494 1.00 88.56 394 PRO A O 1
ATOM 2900 N N . VAL A 1 395 ? -0.077 13.294 -22.117 1.00 87.38 395 VAL A N 1
ATOM 2901 C CA . VAL A 1 395 ? 1.068 13.466 -23.010 1.00 87.38 395 VAL A CA 1
ATOM 2902 C C . VAL A 1 395 ? 0.673 14.372 -24.176 1.00 87.38 395 VAL A C 1
ATOM 2904 O O . VAL A 1 395 ? -0.194 14.036 -24.980 1.00 87.38 395 VAL A O 1
ATOM 2907 N N . LEU A 1 396 ? 1.330 15.531 -24.293 1.00 87.62 396 LEU A N 1
ATOM 2908 C CA . LEU A 1 396 ? 0.963 16.570 -25.256 1.00 87.62 396 LEU A CA 1
ATOM 2909 C C . LEU A 1 396 ? 2.021 16.733 -26.357 1.00 87.62 396 LEU A C 1
ATOM 2911 O O . LEU A 1 396 ? 3.198 16.999 -26.095 1.00 87.62 396 LEU A O 1
ATOM 2915 N N . ALA A 1 397 ? 1.604 16.671 -27.619 1.00 87.00 397 ALA A N 1
ATOM 2916 C CA . ALA A 1 397 ? 2.448 17.108 -28.729 1.00 87.00 397 ALA A CA 1
ATOM 2917 C C . ALA A 1 397 ? 2.224 18.606 -28.981 1.00 87.00 397 ALA A C 1
ATOM 2919 O O . ALA A 1 397 ? 1.096 19.037 -29.215 1.00 87.00 397 ALA A O 1
ATOM 2920 N N . VAL A 1 398 ? 3.293 19.409 -28.949 1.00 86.75 398 VAL A N 1
ATOM 2921 C CA . VAL A 1 398 ? 3.223 20.864 -29.152 1.00 86.75 398 VAL A CA 1
ATOM 2922 C C . VAL A 1 398 ? 3.975 21.264 -30.420 1.00 86.75 398 VAL A C 1
ATOM 2924 O O . VAL A 1 398 ? 5.209 21.291 -30.463 1.00 86.75 398 VAL A O 1
ATOM 2927 N N . THR A 1 399 ? 3.225 21.599 -31.468 1.00 86.56 399 THR A N 1
ATOM 2928 C CA . THR A 1 399 ? 3.776 22.008 -32.767 1.00 86.56 399 THR A CA 1
ATOM 2929 C C . THR A 1 399 ? 4.205 23.479 -32.759 1.00 86.56 399 THR A C 1
ATOM 2931 O O . THR A 1 399 ? 3.776 24.279 -31.925 1.00 86.56 399 THR A O 1
ATOM 2934 N N . GLY A 1 400 ? 5.111 23.861 -33.665 1.00 81.94 400 GLY A N 1
ATOM 2935 C CA . GLY A 1 400 ? 5.611 25.240 -33.743 1.00 81.94 400 GLY A CA 1
ATOM 2936 C C . GLY A 1 400 ? 6.515 25.663 -32.574 1.00 81.94 400 GLY A C 1
ATOM 2937 O O . GLY A 1 400 ? 6.661 26.854 -32.316 1.00 81.94 400 GLY A O 1
ATOM 2938 N N . MET A 1 401 ? 7.130 24.720 -31.855 1.00 82.25 401 MET A N 1
ATOM 2939 C CA . MET A 1 401 ? 8.168 24.987 -30.847 1.00 82.25 401 MET A CA 1
ATOM 2940 C C . MET A 1 401 ? 9.564 24.763 -31.434 1.00 82.25 401 MET A C 1
ATOM 2942 O O . MET A 1 401 ? 9.764 23.865 -32.242 1.00 82.25 401 MET A O 1
ATOM 2946 N N . ARG A 1 402 ? 10.559 25.551 -31.010 1.00 81.75 402 ARG A N 1
ATOM 2947 C CA . ARG A 1 402 ? 11.970 25.371 -31.397 1.00 81.75 402 ARG A CA 1
ATOM 2948 C C . ARG A 1 402 ? 12.865 25.332 -30.167 1.00 81.75 402 ARG A C 1
ATOM 2950 O O . ARG A 1 402 ? 12.749 26.199 -29.300 1.00 81.75 402 ARG A O 1
ATOM 2957 N N . VAL A 1 403 ? 13.802 24.386 -30.111 1.00 83.81 403 VAL A N 1
ATOM 2958 C CA . VAL A 1 403 ? 14.878 24.404 -29.106 1.00 83.81 403 VAL A CA 1
ATOM 2959 C C . VAL A 1 403 ? 15.730 25.664 -29.310 1.00 83.81 403 VAL A C 1
ATOM 2961 O O . VAL A 1 403 ? 16.128 25.995 -30.426 1.00 83.81 403 VAL A O 1
ATOM 2964 N N . ALA A 1 404 ? 15.958 26.397 -28.223 1.00 84.31 404 ALA A N 1
ATOM 2965 C CA . ALA A 1 404 ? 16.782 27.603 -28.166 1.00 84.31 404 ALA A CA 1
ATOM 2966 C C . ALA A 1 404 ? 18.110 27.365 -27.430 1.00 84.31 404 ALA A C 1
ATOM 2968 O O . ALA A 1 404 ? 19.087 28.051 -27.708 1.00 84.31 404 ALA A O 1
ATOM 2969 N N . GLN A 1 405 ? 18.140 26.404 -26.504 1.00 83.56 405 GLN A N 1
ATOM 2970 C CA . GLN A 1 405 ? 19.321 25.980 -25.753 1.00 83.56 405 GLN A CA 1
ATOM 2971 C C . GLN A 1 405 ? 19.121 24.532 -25.291 1.00 83.56 405 GLN A C 1
ATOM 2973 O O . GLN A 1 405 ? 18.000 24.166 -24.938 1.00 83.56 405 GLN A O 1
ATOM 2978 N N . ALA A 1 406 ? 20.189 23.742 -25.227 1.00 86.75 406 ALA A N 1
ATOM 2979 C CA . ALA A 1 406 ? 20.233 22.459 -24.528 1.00 86.75 406 ALA A CA 1
ATOM 2980 C C . ALA A 1 406 ? 21.554 22.355 -23.752 1.00 86.75 406 ALA A C 1
ATOM 2982 O O . ALA A 1 406 ? 22.566 22.892 -24.199 1.00 86.75 406 ALA A O 1
ATOM 2983 N N . ARG A 1 407 ? 21.533 21.704 -22.586 1.00 83.88 407 ARG A N 1
ATOM 2984 C CA . ARG A 1 407 ? 22.708 21.404 -21.755 1.00 83.88 407 ARG A CA 1
ATOM 2985 C C . ARG A 1 407 ? 22.487 20.106 -20.982 1.00 83.88 407 ARG A C 1
ATOM 2987 O O . ARG A 1 407 ? 21.341 19.776 -20.671 1.00 83.88 407 ARG A O 1
ATOM 2994 N N . ARG A 1 408 ? 23.563 19.411 -20.626 1.00 83.06 408 ARG A N 1
ATOM 2995 C CA . ARG A 1 408 ? 23.513 18.317 -19.647 1.00 83.06 408 ARG A CA 1
ATOM 2996 C C . ARG A 1 408 ? 23.402 18.876 -18.221 1.00 83.06 408 ARG A C 1
ATOM 2998 O O . ARG A 1 408 ? 23.734 20.042 -17.987 1.00 83.06 408 ARG A O 1
ATOM 3005 N N . VAL A 1 409 ? 22.834 18.092 -17.304 1.00 78.44 409 VAL A N 1
ATOM 3006 C CA . VAL A 1 409 ? 22.613 18.437 -15.888 1.00 78.44 409 VAL A CA 1
ATOM 3007 C C . VAL A 1 409 ? 22.674 17.192 -14.994 1.00 78.44 409 VAL A C 1
ATOM 3009 O O . VAL A 1 409 ? 22.381 16.087 -15.444 1.00 78.44 409 VAL A O 1
ATOM 3012 N N . GLY A 1 410 ? 22.983 17.396 -13.710 1.00 71.44 410 GLY A N 1
ATOM 3013 C CA . GLY A 1 410 ? 23.180 16.327 -12.722 1.00 71.44 410 GLY A CA 1
ATOM 3014 C C . GLY A 1 410 ? 24.641 15.872 -12.645 1.00 71.44 410 GLY A C 1
ATOM 3015 O O . GLY A 1 410 ? 25.389 16.047 -13.602 1.00 71.44 410 GLY A O 1
ATOM 3016 N N . ALA A 1 411 ? 25.047 15.304 -11.506 1.00 61.62 411 ALA A N 1
ATOM 3017 C CA . ALA A 1 411 ? 26.442 14.921 -11.247 1.00 61.62 411 ALA A CA 1
ATOM 3018 C C . ALA A 1 411 ? 26.974 13.838 -12.208 1.00 61.62 411 ALA A C 1
ATOM 3020 O O . ALA A 1 411 ? 28.151 13.836 -12.539 1.00 61.62 411 ALA A O 1
ATOM 3021 N N . SER A 1 412 ? 26.096 12.961 -12.702 1.00 65.69 412 SER A N 1
ATOM 3022 C CA . SER A 1 412 ? 26.398 11.939 -13.714 1.00 65.69 412 SER A CA 1
ATOM 3023 C C . SER A 1 412 ? 26.161 12.402 -15.159 1.00 65.69 412 SER A C 1
ATOM 3025 O O . SER A 1 412 ? 26.183 11.582 -16.071 1.00 65.69 412 SER A O 1
ATOM 3027 N N . GLU A 1 413 ? 25.832 13.683 -15.379 1.00 70.94 413 GLU A N 1
ATOM 3028 C CA . GLU A 1 413 ? 25.410 14.264 -16.666 1.00 70.94 413 GLU A CA 1
ATOM 3029 C C . GLU A 1 413 ? 24.216 13.585 -17.389 1.00 70.94 413 GLU A C 1
ATOM 3031 O O . GLU A 1 413 ? 23.803 14.034 -18.462 1.00 70.94 413 GLU A O 1
ATOM 3036 N N . ALA A 1 414 ? 23.607 12.546 -16.806 1.00 69.12 414 ALA A N 1
ATOM 3037 C CA . ALA A 1 414 ? 22.631 11.651 -17.440 1.00 69.12 414 ALA A CA 1
ATOM 3038 C C . ALA A 1 414 ? 21.268 12.290 -17.796 1.00 69.12 414 ALA A C 1
ATOM 3040 O O . ALA A 1 414 ? 20.336 11.604 -18.226 1.00 69.12 414 ALA A O 1
ATOM 3041 N N . HIS A 1 415 ? 21.106 13.599 -17.603 1.00 71.56 415 HIS A N 1
ATOM 3042 C CA . HIS A 1 415 ? 19.876 14.335 -17.877 1.00 71.56 415 HIS A CA 1
ATOM 3043 C C . HIS A 1 415 ? 20.152 15.546 -18.771 1.00 71.56 415 HIS A C 1
ATOM 3045 O O . HIS A 1 415 ? 21.149 16.245 -18.608 1.00 71.56 415 HIS A O 1
ATOM 3051 N N . ILE A 1 416 ? 19.235 15.847 -19.695 1.00 76.38 416 ILE A N 1
ATOM 3052 C CA . ILE A 1 416 ? 19.333 17.014 -20.582 1.00 76.38 416 ILE A CA 1
ATOM 3053 C C . ILE A 1 416 ? 18.260 18.032 -20.199 1.00 76.38 416 ILE A C 1
ATOM 3055 O O . ILE A 1 416 ? 17.065 17.759 -20.294 1.00 76.38 416 ILE A O 1
ATOM 3059 N N . ALA A 1 417 ? 18.688 19.236 -19.822 1.00 78.69 417 ALA A N 1
ATOM 3060 C CA . ALA A 1 417 ? 17.817 20.391 -19.661 1.00 78.69 417 ALA A CA 1
ATOM 3061 C C . ALA A 1 417 ? 17.870 21.256 -20.926 1.00 78.69 417 ALA A C 1
ATOM 3063 O O . ALA A 1 417 ? 18.941 21.671 -21.370 1.00 78.69 417 ALA A O 1
ATOM 3064 N N . PHE A 1 418 ? 16.711 21.579 -21.492 1.00 80.62 418 PHE A N 1
ATOM 3065 C CA . PHE A 1 418 ? 16.605 22.408 -22.690 1.00 80.62 418 PHE A CA 1
ATOM 3066 C C . PHE A 1 418 ? 15.585 23.533 -22.501 1.00 80.62 418 PHE A C 1
ATOM 3068 O O . PHE A 1 418 ? 14.606 23.410 -21.768 1.00 80.62 418 PHE A O 1
ATOM 3075 N N . ARG A 1 419 ? 15.821 24.655 -23.183 1.00 80.38 419 ARG A N 1
ATOM 3076 C CA . ARG A 1 419 ? 14.899 25.790 -23.269 1.00 80.38 419 ARG A CA 1
ATOM 3077 C C . ARG A 1 419 ? 14.313 25.810 -24.671 1.00 80.38 419 ARG A C 1
ATOM 3079 O O . ARG A 1 419 ? 15.063 25.833 -25.646 1.00 80.38 419 ARG A O 1
ATOM 3086 N N . MET A 1 420 ? 12.990 25.837 -24.780 1.00 79.50 420 MET A N 1
ATOM 3087 C CA . MET A 1 420 ? 12.292 26.038 -26.051 1.00 79.50 420 MET A CA 1
ATOM 3088 C C . MET A 1 420 ? 11.766 27.472 -26.158 1.00 79.50 420 MET A C 1
ATOM 3090 O O . MET A 1 420 ? 11.579 28.156 -25.153 1.00 79.50 420 MET A O 1
ATOM 3094 N N . ARG A 1 421 ? 11.502 27.914 -27.385 1.00 81.94 421 ARG A N 1
ATOM 3095 C CA . ARG A 1 421 ? 10.729 29.120 -27.702 1.00 81.94 421 ARG A CA 1
ATOM 3096 C C . ARG A 1 421 ? 9.634 28.775 -28.703 1.00 81.94 421 ARG A C 1
ATOM 3098 O O . ARG A 1 421 ? 9.842 27.894 -29.541 1.00 81.94 421 ARG A O 1
ATOM 3105 N N . ARG A 1 422 ? 8.516 29.506 -28.664 1.00 82.00 422 ARG A N 1
ATOM 3106 C CA . ARG A 1 422 ? 7.558 29.515 -29.777 1.00 82.00 422 ARG A CA 1
ATOM 3107 C C . ARG A 1 422 ? 8.310 29.931 -31.047 1.00 82.00 422 ARG A C 1
ATOM 3109 O O . ARG A 1 422 ? 9.139 30.846 -31.012 1.00 82.00 422 ARG A O 1
ATOM 3116 N N . GLY A 1 423 ? 8.076 29.232 -32.148 1.00 63.47 423 GLY A N 1
ATOM 3117 C CA . GLY A 1 423 ? 8.472 29.704 -33.464 1.00 63.47 423 GLY A CA 1
ATOM 3118 C C . GLY A 1 423 ? 7.643 30.934 -33.810 1.00 63.47 423 GLY A C 1
ATOM 3119 O O . GLY A 1 423 ? 6.434 30.935 -33.612 1.00 63.47 423 GLY A O 1
ATOM 3120 N N . LEU A 1 424 ? 8.292 31.976 -34.326 1.00 46.34 424 LEU A N 1
ATOM 3121 C CA . LEU A 1 424 ? 7.579 32.927 -35.168 1.00 46.34 424 LEU A CA 1
ATOM 3122 C C . LEU A 1 424 ? 7.428 32.256 -36.530 1.00 46.34 424 LEU A C 1
ATOM 3124 O O . LEU A 1 424 ? 8.439 31.934 -37.166 1.00 46.34 424 LEU A O 1
ATOM 3128 N N . ASP A 1 425 ? 6.189 32.039 -36.956 1.00 39.84 425 ASP A N 1
ATOM 3129 C CA . ASP A 1 425 ? 5.907 31.717 -38.346 1.00 39.84 425 ASP A CA 1
ATOM 3130 C C . ASP A 1 425 ? 6.229 32.962 -39.169 1.00 39.84 425 ASP A C 1
ATOM 3132 O O . ASP A 1 425 ? 5.611 34.019 -39.040 1.00 39.84 425 ASP A O 1
ATOM 3136 N N . GLY A 1 426 ? 7.318 32.867 -39.930 1.00 32.22 426 GLY A N 1
ATOM 3137 C CA . GLY A 1 426 ? 7.854 33.992 -40.675 1.00 32.22 426 GLY A CA 1
ATOM 3138 C C . GLY A 1 426 ? 6.943 34.317 -41.845 1.00 32.22 426 GLY A C 1
ATOM 3139 O O . GLY A 1 426 ? 7.061 33.678 -42.889 1.00 32.22 426 GLY A O 1
ATOM 3140 N N . VAL A 1 427 ? 6.080 35.322 -41.675 1.00 25.95 427 VAL A N 1
ATOM 3141 C CA . VAL A 1 427 ? 5.280 35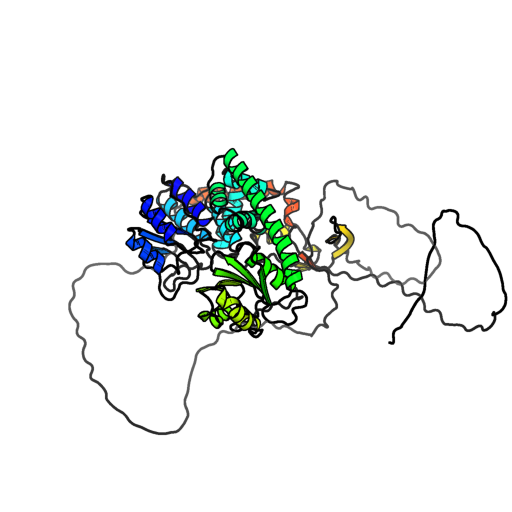.909 -42.755 1.00 25.95 427 VAL A CA 1
ATOM 3142 C C . VAL A 1 427 ? 6.231 36.415 -43.840 1.00 25.95 427 VAL A C 1
ATOM 3144 O O . VAL A 1 427 ? 6.785 37.512 -43.759 1.00 25.95 427 VAL A O 1
ATOM 3147 N N . ARG A 1 428 ? 6.443 35.593 -44.872 1.00 27.69 428 ARG A N 1
ATOM 3148 C CA . ARG A 1 428 ? 7.052 36.030 -46.125 1.00 27.69 428 ARG A CA 1
ATOM 3149 C C . ARG A 1 428 ? 6.023 36.878 -46.858 1.00 27.69 428 ARG A C 1
ATOM 3151 O O . ARG A 1 428 ? 5.209 36.350 -47.607 1.00 27.69 428 ARG A O 1
ATOM 3158 N N . SER A 1 429 ? 6.083 38.189 -46.645 1.00 24.28 429 SER A N 1
ATOM 3159 C CA . SER A 1 429 ? 5.463 39.128 -47.578 1.00 24.28 429 SER A CA 1
ATOM 3160 C C . SER A 1 429 ? 6.052 38.883 -48.982 1.00 24.28 429 SER A C 1
ATOM 3162 O O . SER A 1 429 ? 7.276 38.722 -49.085 1.00 24.28 429 SER A O 1
ATOM 3164 N N . PRO A 1 430 ? 5.232 38.794 -50.046 1.00 29.59 430 PRO A N 1
ATOM 3165 C CA . PRO A 1 430 ? 5.696 38.500 -51.399 1.00 29.59 430 PR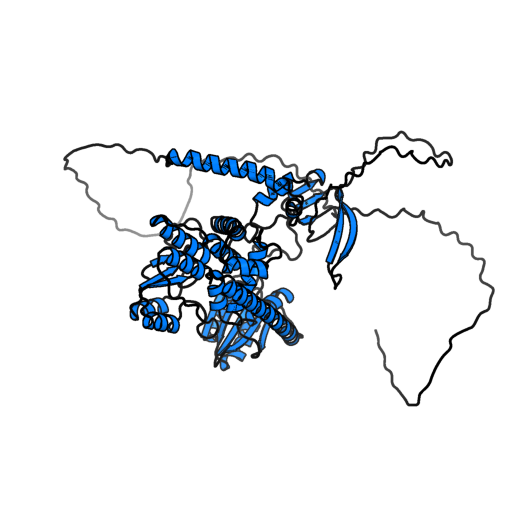O A CA 1
ATOM 3166 C C . PRO A 1 430 ? 6.385 39.727 -52.016 1.00 29.59 430 PRO A C 1
ATOM 3168 O O . PRO A 1 430 ? 5.811 40.462 -52.817 1.00 29.59 430 PRO A O 1
ATOM 3171 N N . GLY A 1 431 ? 7.638 39.962 -51.626 1.00 27.27 431 GLY A N 1
ATOM 3172 C CA . GLY A 1 431 ? 8.478 40.991 -52.235 1.00 27.27 431 GLY A CA 1
ATOM 3173 C C . GLY A 1 431 ? 8.708 40.702 -53.720 1.00 27.27 431 GLY A C 1
ATOM 3174 O O . GLY A 1 431 ? 9.162 39.611 -54.071 1.00 27.27 431 GLY A O 1
ATOM 3175 N N . ARG A 1 432 ? 8.410 41.686 -54.580 1.00 28.81 432 ARG A N 1
ATOM 3176 C CA . ARG A 1 432 ? 8.746 41.650 -56.013 1.00 28.81 432 ARG A CA 1
ATOM 3177 C C . ARG A 1 432 ? 10.243 41.380 -56.207 1.00 28.81 432 ARG A C 1
ATOM 3179 O O . ARG A 1 432 ? 11.069 41.812 -55.404 1.00 28.81 432 ARG A O 1
ATOM 3186 N N . ALA A 1 433 ? 10.582 40.688 -57.292 1.00 34.75 433 ALA A N 1
ATOM 3187 C CA . ALA A 1 433 ? 11.969 40.431 -57.657 1.00 34.75 433 ALA A CA 1
ATOM 3188 C C . ALA A 1 433 ? 12.726 41.739 -57.953 1.00 34.75 433 ALA A C 1
ATOM 3190 O O . ALA A 1 433 ? 12.191 42.644 -58.592 1.00 34.75 433 ALA A O 1
ATOM 3191 N N . ALA A 1 434 ? 13.987 41.793 -57.528 1.00 27.61 434 ALA A N 1
ATOM 3192 C CA . ALA A 1 434 ? 14.962 42.805 -57.917 1.00 27.61 434 ALA A CA 1
ATOM 3193 C C . ALA A 1 434 ? 16.275 42.100 -58.295 1.00 27.61 434 ALA A C 1
ATOM 3195 O O . ALA A 1 434 ? 16.647 41.099 -57.675 1.00 27.61 434 ALA A O 1
ATOM 3196 N N . ALA A 1 435 ? 16.939 42.590 -59.341 1.00 28.34 435 ALA A N 1
ATOM 3197 C CA . ALA A 1 435 ? 18.131 41.978 -59.930 1.00 28.34 435 ALA A CA 1
ATOM 3198 C C . ALA A 1 435 ? 19.393 42.155 -59.045 1.00 28.34 435 ALA A C 1
ATOM 3200 O O . ALA A 1 435 ? 19.430 43.050 -58.197 1.00 28.34 435 ALA A O 1
ATOM 3201 N N . PRO A 1 436 ? 20.440 41.318 -59.205 1.00 36.91 436 PRO A N 1
ATOM 3202 C CA . PRO A 1 436 ? 21.625 41.365 -58.345 1.00 36.91 436 PRO A CA 1
ATOM 3203 C C . PRO A 1 436 ? 22.529 42.572 -58.661 1.00 36.91 436 PRO A C 1
ATOM 3205 O O . PRO A 1 436 ? 23.249 42.567 -59.655 1.00 36.91 436 PRO A O 1
ATOM 3208 N N . GLY A 1 437 ? 22.529 43.587 -57.786 1.00 27.31 437 GLY A N 1
ATOM 3209 C CA . GLY A 1 437 ? 23.248 44.853 -57.992 1.00 27.31 437 GLY A CA 1
ATOM 3210 C C . GLY A 1 437 ? 24.057 45.350 -56.785 1.00 27.31 437 GLY A C 1
ATOM 3211 O O . GLY A 1 437 ? 23.579 46.178 -56.020 1.00 27.31 437 GLY A O 1
ATOM 3212 N N . ASN A 1 438 ? 25.315 44.905 -56.696 1.00 27.97 438 ASN A N 1
ATOM 3213 C CA . ASN A 1 438 ? 26.419 45.486 -55.906 1.00 27.97 438 ASN A CA 1
ATOM 3214 C C . ASN A 1 438 ? 26.250 45.617 -54.360 1.00 27.97 438 ASN A C 1
ATOM 3216 O O . ASN A 1 438 ? 25.283 45.154 -53.758 1.00 27.97 438 ASN A O 1
ATOM 3220 N N . ARG A 1 439 ? 27.297 46.116 -53.682 1.00 39.88 439 ARG A N 1
ATOM 3221 C CA . ARG A 1 439 ? 27.512 46.019 -52.222 1.00 39.88 439 ARG A CA 1
ATOM 3222 C C . ARG A 1 439 ? 27.103 47.296 -51.472 1.00 39.88 439 ARG A C 1
ATOM 3224 O O . ARG A 1 439 ? 27.574 48.375 -51.806 1.00 39.88 439 ARG A O 1
ATOM 3231 N N . GLY A 1 440 ? 26.352 47.156 -50.374 1.00 24.05 440 GLY A N 1
ATOM 3232 C CA . GLY A 1 440 ? 26.055 48.255 -49.442 1.00 24.05 440 GLY A CA 1
ATOM 3233 C C . GLY A 1 440 ? 25.684 47.765 -48.037 1.00 24.05 440 GLY A C 1
ATOM 3234 O O . GLY A 1 440 ? 24.665 47.103 -47.847 1.00 24.05 440 GLY A O 1
ATOM 3235 N N . CYS A 1 441 ? 26.501 48.082 -47.027 1.00 32.22 441 CYS A N 1
ATOM 3236 C CA . CYS A 1 441 ? 26.336 47.600 -45.646 1.00 32.22 441 CYS A CA 1
ATOM 3237 C C . CYS A 1 441 ? 25.292 48.393 -44.833 1.00 32.22 441 CYS A C 1
ATOM 3239 O O . CYS A 1 441 ? 25.606 48.996 -43.803 1.00 32.22 441 CYS A O 1
ATOM 3241 N N . HIS A 1 442 ? 24.024 48.367 -45.247 1.00 24.25 442 HIS A N 1
ATOM 3242 C CA . HIS A 1 442 ? 22.947 49.008 -44.489 1.00 24.25 442 HIS A CA 1
ATOM 3243 C C . HIS A 1 442 ? 22.489 48.159 -43.294 1.00 24.25 442 HIS A C 1
ATOM 3245 O O . HIS A 1 442 ? 21.665 47.254 -43.416 1.00 24.25 442 HIS A O 1
ATOM 3251 N N . ARG A 1 443 ? 22.991 48.501 -42.098 1.00 26.91 443 ARG A N 1
ATOM 3252 C CA . ARG A 1 443 ? 22.395 48.082 -40.817 1.00 26.91 443 ARG A CA 1
ATOM 3253 C C . ARG A 1 443 ? 20.928 48.549 -40.760 1.00 26.91 443 ARG A C 1
ATOM 3255 O O . ARG A 1 443 ? 20.708 49.762 -40.776 1.00 26.91 443 ARG A O 1
ATOM 3262 N N . PRO A 1 444 ? 19.932 47.659 -40.586 1.00 25.92 444 PRO A N 1
ATOM 3263 C CA . PRO A 1 444 ? 18.583 48.087 -40.231 1.00 25.92 444 PRO A CA 1
ATOM 3264 C C . PRO A 1 444 ? 18.627 48.832 -38.891 1.00 25.92 444 PRO A C 1
ATOM 3266 O O . PRO A 1 444 ? 19.162 48.315 -37.905 1.00 25.92 444 PRO A O 1
ATOM 3269 N N . ARG A 1 445 ? 18.103 50.064 -38.845 1.00 21.64 445 ARG A N 1
ATOM 3270 C CA . ARG A 1 445 ? 18.091 50.874 -37.616 1.00 21.64 445 ARG A CA 1
ATOM 3271 C C . ARG A 1 445 ? 17.308 50.141 -36.520 1.00 21.64 445 ARG A C 1
ATOM 3273 O O . ARG A 1 445 ? 16.162 49.747 -36.721 1.00 21.64 445 ARG A O 1
ATOM 3280 N N . ARG A 1 446 ? 17.910 50.001 -35.332 1.00 33.59 446 ARG A N 1
ATOM 3281 C CA . ARG A 1 446 ? 17.191 49.582 -34.118 1.00 33.59 446 ARG A CA 1
ATOM 3282 C C . ARG A 1 446 ? 16.078 50.595 -33.841 1.00 33.59 446 ARG A C 1
ATOM 3284 O O . ARG A 1 446 ? 16.396 51.726 -33.497 1.00 33.59 446 ARG A O 1
ATOM 3291 N N . ASN A 1 447 ? 14.812 50.185 -33.907 1.00 25.69 447 ASN A N 1
ATOM 3292 C CA . ASN A 1 447 ? 13.724 50.916 -33.249 1.00 25.69 447 ASN A CA 1
ATOM 3293 C C . ASN A 1 447 ? 12.557 50.004 -32.838 1.00 25.69 447 ASN A C 1
ATOM 3295 O O . ASN A 1 447 ? 11.410 50.171 -33.228 1.00 25.69 447 ASN A O 1
ATOM 3299 N N . ALA A 1 448 ? 12.877 49.043 -31.972 1.00 23.08 448 ALA A N 1
ATOM 3300 C CA . ALA A 1 448 ? 11.917 48.458 -31.046 1.00 23.08 448 ALA A CA 1
ATOM 3301 C C . ALA A 1 448 ? 12.538 48.537 -29.645 1.00 23.08 448 ALA A C 1
ATOM 3303 O O . ALA A 1 448 ? 13.403 47.730 -29.298 1.00 23.08 448 ALA A O 1
ATOM 3304 N N . ARG A 1 449 ? 12.147 49.542 -28.846 1.00 22.16 449 ARG A N 1
ATOM 3305 C CA . ARG A 1 449 ? 12.542 49.624 -27.431 1.00 22.16 449 ARG A CA 1
ATOM 3306 C C . ARG A 1 449 ? 11.780 48.555 -26.648 1.00 22.16 449 ARG A C 1
ATOM 3308 O O . ARG A 1 449 ? 10.753 48.835 -26.038 1.00 22.16 449 ARG A O 1
ATOM 3315 N N . ALA A 1 450 ? 12.300 47.332 -26.652 1.00 23.75 450 ALA A N 1
ATOM 3316 C CA . ALA A 1 450 ? 11.877 46.302 -25.717 1.00 23.75 450 ALA A CA 1
ATOM 3317 C C . ALA A 1 450 ? 12.229 46.756 -24.289 1.00 23.75 450 ALA A C 1
ATOM 3319 O O . ALA A 1 450 ? 13.340 46.518 -23.813 1.00 23.75 450 ALA A O 1
ATOM 3320 N N . ARG A 1 451 ? 11.291 47.435 -23.611 1.00 23.55 451 ARG A N 1
ATOM 3321 C CA . ARG A 1 451 ? 11.354 47.632 -22.158 1.00 23.55 451 ARG A CA 1
ATOM 3322 C C . ARG A 1 451 ? 11.434 46.243 -21.527 1.00 23.55 451 ARG A C 1
ATOM 3324 O O . ARG A 1 451 ? 10.467 45.486 -21.581 1.00 23.55 451 ARG A O 1
ATOM 3331 N N . GLN A 1 452 ? 12.582 45.904 -20.947 1.00 25.98 452 GLN A N 1
ATOM 3332 C CA . GLN A 1 452 ? 12.685 44.736 -20.084 1.00 25.98 452 GLN A CA 1
ATOM 3333 C C . GLN A 1 452 ? 11.865 45.022 -18.825 1.00 25.98 452 GLN A C 1
ATOM 3335 O O . GLN A 1 452 ? 12.320 45.737 -17.941 1.00 25.98 452 GLN A O 1
ATOM 3340 N N . LEU A 1 453 ? 10.644 44.489 -18.769 1.00 22.89 453 LEU A N 1
ATOM 3341 C CA . LEU A 1 453 ? 9.870 44.401 -17.535 1.00 22.89 453 LEU A CA 1
ATOM 3342 C C . LEU A 1 453 ? 10.464 43.264 -16.686 1.00 22.89 453 LEU A C 1
ATOM 3344 O O . LEU A 1 453 ? 10.363 42.100 -17.097 1.00 22.89 453 LEU A O 1
ATOM 3348 N N . PRO A 1 454 ? 11.095 43.546 -15.530 1.00 23.05 454 PRO A N 1
ATOM 3349 C CA . PRO A 1 454 ? 11.614 42.501 -14.660 1.00 23.05 454 PRO A CA 1
ATOM 3350 C C . PRO A 1 454 ? 10.427 41.800 -13.991 1.00 23.05 454 PRO A C 1
ATOM 3352 O O . PRO A 1 454 ? 9.743 42.393 -13.164 1.00 23.05 454 PRO A O 1
ATOM 3355 N N . GLY A 1 455 ? 10.150 40.547 -14.361 1.00 26.27 455 GLY A N 1
ATOM 3356 C CA . GLY A 1 455 ? 9.089 39.766 -13.709 1.00 26.27 455 GLY A CA 1
ATOM 3357 C C . GLY A 1 455 ? 8.469 38.640 -14.535 1.00 26.27 455 GLY A C 1
ATOM 3358 O O . GLY A 1 455 ? 8.021 37.653 -13.956 1.00 26.27 455 GLY A O 1
ATOM 3359 N N . HIS A 1 456 ? 8.472 38.722 -15.871 1.00 26.72 456 HIS A N 1
ATOM 3360 C CA . HIS A 1 456 ? 7.818 37.713 -16.718 1.00 26.72 456 HIS A CA 1
ATOM 3361 C C . HIS A 1 456 ? 8.572 36.370 -16.739 1.00 26.72 456 HIS A C 1
ATOM 3363 O O . HIS A 1 456 ? 9.424 36.109 -17.589 1.00 26.72 456 HIS A O 1
ATOM 3369 N N . ARG A 1 457 ? 8.231 35.499 -15.783 1.00 34.09 457 ARG A N 1
ATOM 3370 C CA . ARG A 1 457 ? 8.684 34.105 -15.696 1.00 34.09 457 ARG A CA 1
ATOM 3371 C C . ARG A 1 457 ? 7.944 33.253 -16.733 1.00 34.09 457 ARG A C 1
ATOM 3373 O O . ARG A 1 457 ? 6.734 33.372 -16.898 1.00 34.09 457 ARG A O 1
ATOM 3380 N N . ALA A 1 458 ? 8.686 32.411 -17.448 1.00 36.69 458 ALA A N 1
ATOM 3381 C CA . ALA A 1 458 ? 8.170 31.635 -18.573 1.00 36.69 458 ALA A CA 1
ATOM 3382 C C . ALA A 1 458 ? 7.662 30.234 -18.160 1.00 36.69 458 ALA A C 1
ATOM 3384 O O . ALA A 1 458 ? 8.183 29.662 -17.198 1.00 36.69 458 ALA A O 1
ATOM 3385 N N . PRO A 1 459 ? 6.710 29.648 -18.915 1.00 37.50 459 PRO A N 1
ATOM 3386 C CA . PRO A 1 459 ? 6.298 28.250 -18.766 1.00 37.50 459 PRO A CA 1
ATOM 3387 C C . PRO A 1 459 ? 7.482 27.265 -18.849 1.00 37.50 459 PRO A C 1
ATOM 3389 O O . PRO A 1 459 ? 8.394 27.451 -19.656 1.00 37.50 459 PRO A O 1
ATOM 3392 N N . SER A 1 460 ? 7.455 26.189 -18.051 1.00 37.16 460 SER A N 1
ATOM 3393 C CA . SER A 1 460 ? 8.489 25.133 -18.043 1.00 37.16 460 SER A CA 1
ATOM 3394 C C . SER A 1 460 ? 7.864 23.735 -18.005 1.00 37.16 460 SER A C 1
ATOM 3396 O O . SER A 1 460 ? 6.877 23.542 -17.306 1.00 37.16 460 SER A O 1
ATOM 3398 N N . ALA A 1 461 ? 8.423 22.787 -18.763 1.00 43.25 461 ALA A N 1
ATOM 3399 C CA . ALA A 1 461 ? 7.832 21.477 -19.071 1.00 43.25 461 ALA A CA 1
ATOM 3400 C C . ALA A 1 461 ? 8.900 20.358 -19.062 1.00 43.25 461 ALA A C 1
ATOM 3402 O O . ALA A 1 461 ? 10.095 20.654 -19.132 1.00 43.25 461 ALA A O 1
ATOM 3403 N N . LYS A 1 462 ? 8.494 19.078 -19.002 1.00 39.59 462 LYS A N 1
ATOM 3404 C CA . LYS A 1 462 ? 9.397 17.904 -18.911 1.00 39.59 462 LYS A CA 1
ATOM 3405 C C . LYS A 1 462 ? 9.127 16.886 -20.032 1.00 39.59 462 LYS A C 1
ATOM 3407 O O . LYS A 1 462 ? 8.201 16.091 -19.926 1.00 39.59 462 LYS A O 1
ATOM 3412 N N . SER A 1 463 ? 9.930 16.845 -21.099 1.00 39.91 463 SER A N 1
ATOM 3413 C CA . SER A 1 463 ? 9.753 15.839 -22.169 1.00 39.91 463 SER A CA 1
ATOM 3414 C C . SER A 1 463 ? 10.179 14.429 -21.737 1.00 39.91 463 SER A C 1
ATOM 3416 O O . SER A 1 463 ? 11.259 14.276 -21.169 1.00 39.91 463 SER A O 1
ATOM 3418 N N . ARG A 1 464 ? 9.420 13.392 -22.122 1.00 33.09 464 ARG A N 1
ATOM 3419 C CA . ARG A 1 464 ? 9.867 11.981 -22.043 1.00 33.09 464 ARG A CA 1
ATOM 3420 C C . ARG A 1 464 ? 10.709 11.538 -23.249 1.00 33.09 464 ARG A C 1
ATOM 3422 O O . ARG A 1 464 ? 11.640 10.762 -23.079 1.00 33.09 464 ARG A O 1
ATOM 3429 N N . ARG A 1 465 ? 10.391 12.008 -24.461 1.00 36.84 465 ARG A N 1
ATOM 3430 C CA . ARG A 1 465 ? 11.142 11.738 -25.704 1.00 36.84 465 ARG A CA 1
ATOM 3431 C C . ARG A 1 465 ? 11.093 12.966 -26.622 1.00 36.84 465 ARG A C 1
ATOM 3433 O O . ARG A 1 465 ? 10.110 13.702 -26.612 1.00 36.84 465 ARG A O 1
ATOM 3440 N N . LEU A 1 466 ? 12.123 13.144 -27.448 1.00 41.62 466 LEU A N 1
ATOM 3441 C CA . LEU A 1 466 ? 12.143 14.078 -28.578 1.00 41.62 466 LEU A CA 1
ATOM 3442 C C . LEU A 1 466 ? 12.364 13.268 -29.863 1.00 41.62 466 LEU A C 1
ATOM 3444 O O . LEU A 1 466 ? 13.291 12.463 -29.927 1.00 41.62 466 LEU A O 1
ATOM 3448 N N . ARG A 1 467 ? 11.526 13.474 -30.883 1.00 39.25 467 ARG A N 1
ATOM 3449 C CA . ARG A 1 467 ? 11.695 12.916 -32.234 1.00 39.25 467 ARG A CA 1
ATOM 3450 C C . ARG A 1 467 ? 11.275 13.972 -33.266 1.00 39.25 467 ARG A C 1
ATOM 3452 O O . ARG A 1 467 ? 10.221 14.577 -33.074 1.00 39.25 467 ARG A O 1
ATOM 3459 N N . PRO A 1 468 ? 12.044 14.203 -34.345 1.00 34.72 468 PRO A N 1
ATOM 3460 C CA . PRO A 1 468 ? 11.542 14.954 -35.490 1.00 34.72 468 PRO A CA 1
ATOM 3461 C C . PRO A 1 468 ? 10.455 14.134 -36.198 1.00 34.72 468 PRO A C 1
ATOM 3463 O O . PRO A 1 468 ? 10.571 12.911 -36.310 1.00 34.72 468 PRO A O 1
ATOM 3466 N N . LEU A 1 469 ? 9.414 14.799 -36.699 1.00 37.62 469 LEU A N 1
ATOM 3467 C CA . LEU A 1 469 ? 8.371 14.136 -37.479 1.00 37.62 469 LEU A CA 1
ATOM 3468 C C . LEU A 1 469 ? 8.923 13.763 -38.863 1.00 37.62 469 LEU A C 1
ATOM 3470 O O . LEU A 1 469 ? 9.021 14.608 -39.753 1.00 37.62 469 LEU A O 1
ATOM 3474 N N . ARG A 1 470 ? 9.267 12.484 -39.060 1.00 33.00 470 ARG A N 1
ATOM 3475 C CA . ARG A 1 470 ? 9.305 11.904 -40.409 1.00 33.00 470 ARG A CA 1
ATOM 3476 C C . ARG A 1 470 ? 7.854 11.749 -40.855 1.00 33.00 470 ARG A C 1
ATOM 3478 O O . ARG A 1 470 ? 7.093 11.051 -40.191 1.00 33.00 470 ARG A O 1
ATOM 3485 N N . GLY A 1 471 ? 7.468 12.444 -41.921 1.00 30.88 471 GLY A N 1
ATOM 3486 C CA . GLY A 1 471 ? 6.097 12.400 -42.419 1.00 30.88 471 GLY A CA 1
ATOM 3487 C C . GLY A 1 471 ? 5.735 10.996 -42.889 1.00 30.88 471 GLY A C 1
ATOM 3488 O O . GLY A 1 471 ? 6.404 10.454 -43.766 1.00 30.88 471 GLY A O 1
ATOM 3489 N N . GLN A 1 472 ? 4.668 10.430 -42.329 1.00 28.41 472 GLN A N 1
ATOM 3490 C CA . GLN A 1 472 ? 3.908 9.404 -43.034 1.00 28.41 472 GLN A CA 1
ATOM 3491 C C . GLN A 1 472 ? 3.258 10.074 -44.260 1.00 28.41 472 GLN A C 1
ATOM 3493 O O . GLN A 1 472 ? 2.798 11.215 -44.136 1.00 28.41 472 GLN A O 1
ATOM 3498 N N . PRO A 1 473 ? 3.232 9.428 -45.439 1.00 28.28 473 PRO A N 1
ATOM 3499 C CA . PRO A 1 473 ? 2.469 9.943 -46.568 1.00 28.28 473 PRO A CA 1
ATOM 3500 C C . PRO A 1 473 ? 0.987 9.991 -46.181 1.00 28.28 473 PRO A C 1
ATOM 3502 O O . PRO A 1 473 ? 0.464 9.053 -45.579 1.00 28.28 473 PRO A O 1
ATOM 3505 N N . ALA A 1 474 ? 0.313 11.095 -46.499 1.00 28.47 474 ALA A N 1
ATOM 3506 C CA . ALA A 1 474 ? -1.098 11.256 -46.179 1.00 28.47 474 ALA A CA 1
ATOM 3507 C C . ALA A 1 474 ? -1.944 10.348 -47.085 1.00 28.47 474 ALA A C 1
ATOM 3509 O O . ALA A 1 474 ? -2.201 10.684 -48.240 1.00 28.47 474 ALA A O 1
ATOM 3510 N N . ALA A 1 475 ? -2.386 9.205 -46.555 1.00 29.34 475 ALA A N 1
ATOM 3511 C CA . ALA A 1 475 ? -3.459 8.434 -47.167 1.00 29.34 475 ALA A CA 1
ATOM 3512 C C . ALA A 1 475 ? -4.729 9.304 -47.189 1.00 29.34 475 ALA A C 1
ATOM 3514 O O . ALA A 1 475 ? -5.191 9.767 -46.144 1.00 29.34 475 ALA A O 1
ATOM 3515 N N . GLY A 1 476 ? -5.256 9.574 -48.384 1.00 33.88 476 GLY A N 1
ATOM 3516 C CA . GLY A 1 476 ? -6.393 10.472 -48.581 1.00 33.88 476 GLY A CA 1
ATOM 3517 C C . GLY A 1 476 ? -7.704 9.864 -48.090 1.00 33.88 476 GLY A C 1
ATOM 3518 O O . GLY A 1 476 ? -8.418 9.241 -48.867 1.00 33.88 476 GLY A O 1
ATOM 3519 N N . ALA A 1 477 ? -8.032 10.063 -46.813 1.00 28.22 477 ALA A N 1
ATOM 3520 C CA . ALA A 1 477 ? -9.297 9.639 -46.220 1.00 28.22 477 ALA A CA 1
ATOM 3521 C C . ALA A 1 477 ? -10.308 10.800 -46.189 1.00 28.22 477 ALA A C 1
ATOM 3523 O O . ALA A 1 477 ? -10.316 11.621 -45.268 1.00 28.22 477 ALA A O 1
ATOM 3524 N N . THR A 1 478 ? -11.183 10.870 -47.193 1.00 28.66 478 THR A N 1
ATOM 3525 C CA . THR A 1 478 ? -12.335 11.785 -47.234 1.00 28.66 478 THR A CA 1
ATOM 3526 C C . THR A 1 478 ? -13.426 11.332 -46.259 1.00 28.66 478 THR A C 1
ATOM 3528 O O . THR A 1 478 ? -14.374 10.640 -46.621 1.00 28.66 478 THR A O 1
ATOM 3531 N N . ALA A 1 479 ? -13.299 11.728 -44.993 1.00 28.22 479 ALA A N 1
ATOM 3532 C CA . ALA A 1 479 ? -14.273 11.400 -43.955 1.00 28.22 479 ALA A CA 1
ATOM 3533 C C . ALA A 1 479 ? -15.608 12.151 -44.152 1.00 28.22 479 ALA A C 1
ATOM 3535 O O . ALA A 1 479 ? -15.740 13.315 -43.772 1.00 28.22 479 ALA A O 1
ATOM 3536 N N . GLN A 1 480 ? -16.617 11.472 -44.704 1.00 25.78 480 GLN A N 1
ATOM 3537 C CA . GLN A 1 480 ? -18.016 11.895 -44.577 1.00 25.78 480 GLN A CA 1
ATOM 3538 C C . GLN A 1 480 ? -18.557 11.551 -43.172 1.00 25.78 480 GLN A C 1
ATOM 3540 O O . GLN A 1 480 ? -18.167 10.530 -42.599 1.00 25.78 480 GLN A O 1
ATOM 3545 N N . PRO A 1 481 ? -19.453 12.370 -42.589 1.00 27.02 481 PRO A N 1
ATOM 3546 C CA . PRO A 1 481 ? -19.979 12.135 -41.247 1.00 27.02 481 PRO A CA 1
ATOM 3547 C C . PRO A 1 481 ? -21.012 10.998 -41.231 1.00 27.02 481 PRO A C 1
ATOM 3549 O O . PRO A 1 481 ? -22.093 11.104 -41.811 1.00 27.02 481 PRO A O 1
ATOM 3552 N N . ALA A 1 482 ? -20.708 9.916 -40.513 1.00 27.53 482 ALA A N 1
ATOM 3553 C CA . ALA A 1 482 ? -21.631 8.799 -40.329 1.00 27.53 482 ALA A CA 1
ATOM 3554 C C . ALA A 1 482 ? -22.802 9.184 -39.402 1.00 27.53 482 ALA A C 1
ATOM 3556 O O . ALA A 1 482 ? -22.658 9.247 -38.180 1.00 27.53 482 ALA A O 1
ATOM 3557 N N . HIS A 1 483 ? -23.986 9.415 -39.975 1.00 28.08 483 HIS A N 1
ATOM 3558 C CA . HIS A 1 483 ? -25.218 9.581 -39.201 1.00 28.08 483 HIS A CA 1
ATOM 3559 C C . HIS A 1 483 ? -25.640 8.259 -38.546 1.00 28.08 483 HIS A C 1
ATOM 3561 O O . HIS A 1 483 ? -25.890 7.265 -39.229 1.00 28.08 483 HIS A O 1
ATOM 3567 N N . ALA A 1 484 ? -25.800 8.264 -37.222 1.00 29.33 484 ALA A N 1
ATOM 3568 C CA . ALA A 1 484 ? -26.295 7.110 -36.480 1.00 29.33 484 ALA A CA 1
ATOM 3569 C C . ALA A 1 484 ? -27.748 6.770 -36.868 1.00 29.33 484 ALA A C 1
ATOM 3571 O O . ALA A 1 484 ? -28.674 7.534 -36.583 1.00 29.33 484 ALA A O 1
ATOM 3572 N N . ARG A 1 485 ? -27.964 5.594 -37.471 1.00 26.80 485 ARG A N 1
ATOM 3573 C CA . ARG A 1 485 ? -29.295 4.996 -37.650 1.00 26.80 485 ARG A CA 1
ATOM 3574 C C . ARG A 1 485 ? -29.520 3.905 -36.604 1.00 26.80 485 ARG A C 1
ATOM 3576 O O . ARG A 1 485 ? -28.703 3.003 -36.457 1.00 26.80 485 ARG A O 1
ATOM 3583 N N . ARG A 1 486 ? -30.645 3.986 -35.886 1.00 27.17 486 ARG A N 1
ATOM 3584 C CA . ARG A 1 486 ? -31.129 2.907 -35.008 1.00 27.17 486 ARG A CA 1
ATOM 3585 C C . ARG A 1 486 ? -31.595 1.715 -35.860 1.00 27.17 486 ARG A C 1
ATOM 3587 O O . ARG A 1 486 ? -32.229 1.964 -36.889 1.00 27.17 486 ARG A O 1
ATOM 3594 N N . PRO A 1 487 ? -31.395 0.458 -35.428 1.00 29.55 487 PRO A N 1
ATOM 3595 C CA . PRO A 1 487 ? -32.117 -0.668 -36.011 1.00 29.55 487 PRO A CA 1
ATOM 3596 C C . PRO A 1 487 ? -33.618 -0.566 -35.683 1.00 29.55 487 PRO A C 1
ATOM 3598 O O . PRO A 1 487 ? -34.001 -0.145 -34.589 1.00 29.55 487 PRO A O 1
ATOM 3601 N N . ARG A 1 488 ? -34.470 -0.956 -36.637 1.00 26.02 488 ARG A N 1
ATOM 3602 C CA . ARG A 1 488 ? -35.888 -1.287 -36.408 1.00 26.02 488 ARG A CA 1
ATOM 3603 C C . ARG A 1 488 ? -36.027 -2.809 -36.305 1.00 26.02 488 ARG A C 1
ATOM 3605 O O . ARG A 1 488 ? -35.204 -3.530 -36.857 1.00 26.02 488 ARG A O 1
ATOM 3612 N N . ALA A 1 489 ? -37.070 -3.271 -35.621 1.00 31.97 489 ALA A N 1
ATOM 3613 C CA . ALA A 1 489 ? -37.431 -4.685 -35.550 1.00 31.97 489 ALA A CA 1
ATOM 3614 C C . ALA A 1 489 ? -38.447 -5.079 -36.642 1.00 31.97 489 ALA A C 1
ATOM 3616 O O . ALA A 1 489 ? -39.171 -4.222 -37.152 1.00 31.97 489 ALA A O 1
ATOM 3617 N N . GLY A 1 490 ? -38.506 -6.384 -36.925 1.00 24.20 490 GLY A N 1
ATOM 3618 C CA . GLY A 1 490 ? -39.397 -7.053 -37.883 1.00 24.20 490 GLY A CA 1
ATOM 3619 C C . GLY A 1 490 ? -38.615 -7.810 -38.971 1.00 24.20 490 GLY A C 1
ATOM 3620 O O . GLY A 1 490 ? -37.486 -7.433 -39.265 1.00 24.20 490 GLY A O 1
ATOM 3621 N N . SER A 1 491 ? -39.133 -8.865 -39.609 1.00 25.25 491 SER A N 1
ATOM 3622 C CA . SER A 1 491 ? -40.312 -9.712 -39.316 1.00 25.25 491 SER A CA 1
ATOM 3623 C C . SER A 1 491 ? -40.441 -10.781 -40.419 1.00 25.25 491 SER A C 1
ATOM 3625 O O . SER A 1 491 ? -40.474 -10.407 -41.587 1.00 25.25 491 SER A O 1
ATOM 3627 N N . GLY A 1 492 ? -40.583 -12.066 -40.061 1.00 24.44 492 GLY A N 1
ATOM 3628 C CA . GLY A 1 492 ? -40.716 -13.197 -41.006 1.00 24.44 492 GLY A CA 1
ATOM 3629 C C . GLY A 1 492 ? -39.380 -13.736 -41.567 1.00 24.44 492 GLY A C 1
ATOM 3630 O O . GLY A 1 492 ? -38.368 -13.046 -41.499 1.00 24.44 492 GLY A O 1
ATOM 3631 N N . GLY A 1 493 ? -39.308 -14.968 -42.096 1.00 22.27 493 GLY A N 1
ATOM 3632 C CA . GLY A 1 493 ? -40.312 -16.043 -42.014 1.00 22.27 493 GLY A CA 1
ATOM 3633 C C . GLY A 1 493 ? -40.178 -17.177 -43.055 1.00 22.27 493 GLY A C 1
ATOM 3634 O O . GLY A 1 493 ? -40.364 -16.917 -44.235 1.00 22.27 493 GLY A O 1
ATOM 3635 N N . LEU A 1 494 ? -40.028 -18.420 -42.559 1.00 24.81 494 LEU A N 1
ATOM 3636 C CA . LEU A 1 494 ? -40.332 -19.728 -43.197 1.00 24.81 494 LEU A CA 1
ATOM 3637 C C . LEU A 1 494 ? -39.446 -20.285 -44.343 1.00 24.81 494 LEU A C 1
ATOM 3639 O O . LEU A 1 494 ? -38.657 -19.567 -44.948 1.00 24.81 494 LEU A O 1
ATOM 3643 N N . ALA A 1 495 ? -39.659 -21.596 -44.583 1.00 24.47 495 ALA A N 1
ATOM 3644 C CA . ALA A 1 495 ? -39.010 -22.559 -45.494 1.00 24.47 495 ALA A CA 1
ATOM 3645 C C . ALA A 1 495 ? -37.590 -23.035 -45.094 1.00 24.47 495 ALA A C 1
ATOM 3647 O O . ALA A 1 495 ? -36.746 -22.210 -44.764 1.00 24.47 495 ALA A O 1
ATOM 3648 N N . ASP A 1 496 ? -37.158 -24.301 -45.183 1.00 25.11 496 ASP A N 1
ATOM 3649 C CA . ASP A 1 496 ? -37.695 -25.684 -45.325 1.00 25.11 496 ASP A CA 1
ATOM 3650 C C . ASP A 1 496 ? -36.454 -26.552 -45.719 1.00 25.11 496 ASP A C 1
ATOM 3652 O O . ASP A 1 496 ? -35.475 -25.988 -46.208 1.00 25.11 496 ASP A O 1
ATOM 3656 N N . ALA A 1 497 ? -36.326 -27.881 -45.566 1.00 24.91 497 ALA A N 1
ATOM 3657 C CA . ALA A 1 497 ? -37.151 -28.953 -44.984 1.00 24.91 497 ALA A CA 1
ATOM 3658 C C . ALA A 1 497 ? -36.264 -30.191 -44.627 1.00 24.91 497 ALA A C 1
ATOM 3660 O O . ALA A 1 497 ? -35.102 -30.233 -45.025 1.00 24.91 497 ALA A O 1
ATOM 3661 N N . ALA A 1 498 ? -36.859 -31.222 -43.986 1.00 25.03 498 ALA A N 1
ATOM 3662 C CA . ALA A 1 498 ? -36.348 -32.607 -43.777 1.00 25.03 498 ALA A CA 1
ATOM 3663 C C . ALA A 1 498 ? -35.093 -32.784 -42.869 1.00 25.03 498 ALA A C 1
ATOM 3665 O O . ALA A 1 498 ? -34.224 -31.925 -42.842 1.00 25.03 498 ALA A O 1
ATOM 3666 N N . HIS A 1 499 ? -34.869 -33.858 -42.085 1.00 25.42 499 HIS A N 1
ATOM 3667 C CA . HIS A 1 499 ? -35.561 -35.121 -41.701 1.00 25.42 499 HIS A CA 1
ATOM 3668 C C . HIS A 1 499 ? -34.799 -35.710 -40.457 1.00 25.42 499 HIS A C 1
ATOM 3670 O O . HIS A 1 499 ? -33.732 -35.192 -40.146 1.00 25.42 499 HIS A O 1
ATOM 3676 N N . LEU A 1 500 ? -35.177 -36.751 -39.682 1.00 26.30 500 LEU A N 1
ATOM 3677 C CA . LEU A 1 500 ? -36.329 -37.679 -39.573 1.00 26.30 500 LEU A CA 1
ATOM 3678 C C . LEU A 1 500 ? -36.352 -38.305 -38.140 1.00 26.30 500 LEU A C 1
ATOM 3680 O O . LEU A 1 500 ? -35.302 -38.380 -37.509 1.00 26.30 500 LEU A O 1
ATOM 3684 N N . GLY A 1 501 ? -37.496 -38.839 -37.673 1.00 24.20 501 GLY A N 1
ATOM 3685 C CA . GLY A 1 501 ? -37.648 -39.587 -36.395 1.00 24.20 501 GLY A CA 1
ATOM 3686 C C . GLY A 1 501 ? -37.682 -38.710 -35.122 1.00 24.20 501 GLY A C 1
ATOM 3687 O O . GLY A 1 501 ? -37.060 -37.658 -35.083 1.00 24.20 501 GLY A O 1
ATOM 3688 N N . GLY A 1 502 ? -38.405 -39.017 -34.036 1.00 23.06 502 GLY A N 1
ATOM 3689 C CA . GLY A 1 502 ? -39.191 -40.206 -33.647 1.00 23.06 502 GLY A CA 1
ATOM 3690 C C . GLY A 1 502 ? -38.729 -40.697 -32.258 1.00 23.06 502 GLY A C 1
ATOM 3691 O O . GLY A 1 502 ? -37.541 -40.937 -32.098 1.00 23.06 502 GLY A O 1
ATOM 3692 N N . CYS A 1 503 ? -39.535 -40.835 -31.196 1.00 24.94 503 CYS A N 1
ATOM 3693 C CA . CYS A 1 503 ? -40.987 -40.681 -30.996 1.00 24.94 503 CYS A CA 1
ATOM 3694 C C . CYS A 1 503 ? -41.286 -40.010 -29.626 1.00 24.94 503 CYS A C 1
ATOM 3696 O O . CYS A 1 503 ? -40.400 -39.897 -28.784 1.00 24.94 503 CYS A O 1
ATOM 3698 N N . GLY A 1 504 ? -42.535 -39.592 -29.381 1.00 24.62 504 GLY A N 1
ATOM 3699 C CA . GLY A 1 504 ? -43.050 -39.250 -28.035 1.00 24.62 504 GLY A CA 1
ATOM 3700 C C . GLY A 1 504 ? -44.108 -40.273 -27.578 1.00 24.62 504 GLY A C 1
ATOM 3701 O O . GLY A 1 504 ? -44.060 -41.404 -28.057 1.00 24.62 504 GLY A O 1
ATOM 3702 N N . PRO A 1 505 ? -45.148 -39.887 -26.807 1.00 40.47 505 PRO A N 1
ATOM 3703 C CA . PRO A 1 505 ? -45.264 -38.716 -25.925 1.00 40.47 505 PRO A CA 1
ATOM 3704 C C . PRO A 1 505 ? -45.947 -39.027 -24.561 1.00 40.47 505 PRO A C 1
ATOM 3706 O O . PRO A 1 505 ? -46.594 -40.054 -24.389 1.00 40.47 505 PRO A O 1
ATOM 3709 N N . ALA A 1 506 ? -45.934 -38.072 -23.624 1.00 24.44 506 ALA A N 1
ATOM 3710 C CA . ALA A 1 506 ? -46.911 -38.002 -22.526 1.00 24.44 506 ALA A CA 1
ATOM 3711 C C . ALA A 1 506 ? -47.240 -36.531 -22.194 1.00 24.44 506 ALA A C 1
ATOM 3713 O O . ALA A 1 506 ? -46.381 -35.656 -22.313 1.00 24.44 506 ALA A O 1
ATOM 3714 N N . ARG A 1 507 ? -48.494 -36.237 -21.826 1.00 24.52 507 ARG A N 1
ATOM 3715 C CA . ARG A 1 507 ? -49.008 -34.878 -21.539 1.00 24.52 507 ARG A CA 1
ATOM 3716 C C . ARG A 1 507 ? -50.005 -34.909 -20.348 1.00 24.52 507 ARG A C 1
ATOM 3718 O O . ARG A 1 507 ? -50.238 -35.992 -19.820 1.00 24.52 507 ARG A O 1
ATOM 3725 N N . PRO A 1 508 ? -50.497 -33.756 -19.841 1.00 46.25 508 PRO A N 1
ATOM 3726 C CA . PRO A 1 508 ? -50.852 -33.595 -18.426 1.00 46.25 508 PRO A CA 1
ATOM 3727 C C . PRO A 1 508 ? -52.350 -33.829 -18.156 1.00 46.25 508 PRO A C 1
ATOM 3729 O O . PRO A 1 508 ? -53.084 -34.290 -19.029 1.00 46.25 508 PRO A O 1
ATOM 3732 N N . PRO A 1 509 ? -52.840 -33.375 -16.992 1.00 29.09 509 PRO A N 1
ATOM 3733 C CA . PRO A 1 509 ? -53.865 -32.329 -17.073 1.00 29.09 509 PRO A CA 1
ATOM 3734 C C . PRO A 1 509 ? -53.552 -31.081 -16.228 1.00 29.09 509 PRO A C 1
ATOM 3736 O O . PRO A 1 509 ? -52.677 -31.076 -15.367 1.00 29.09 509 PRO A O 1
ATOM 3739 N N . ALA A 1 510 ? -54.308 -30.013 -16.481 1.00 24.94 510 ALA A N 1
ATOM 3740 C CA . ALA A 1 510 ? -54.343 -28.786 -15.686 1.00 24.94 510 ALA A CA 1
ATOM 3741 C C . ALA A 1 510 ? -55.786 -28.498 -15.243 1.00 24.94 510 ALA A C 1
ATOM 3743 O O . ALA A 1 510 ? -56.710 -28.919 -15.938 1.00 24.94 510 ALA A O 1
ATOM 3744 N N . ARG A 1 511 ? -55.957 -27.789 -14.116 1.00 24.98 511 ARG A N 1
ATOM 3745 C CA . ARG A 1 511 ? -57.188 -27.178 -13.548 1.00 24.98 511 ARG A CA 1
ATOM 3746 C C . ARG A 1 511 ? -56.818 -26.614 -12.156 1.00 24.98 511 ARG A C 1
ATOM 3748 O O . ARG A 1 511 ? -55.855 -27.093 -11.572 1.00 24.98 511 ARG A O 1
ATOM 3755 N N . GLU A 1 512 ? -57.474 -25.619 -11.561 1.00 23.28 512 GLU A N 1
ATOM 3756 C CA . GLU A 1 512 ? -58.532 -24.696 -12.009 1.00 23.28 512 GLU A CA 1
ATOM 3757 C C . GLU A 1 512 ? -58.431 -23.393 -11.176 1.00 23.28 512 GLU A C 1
ATOM 3759 O O . GLU A 1 512 ? -57.679 -23.347 -10.203 1.00 23.28 512 GLU A O 1
ATOM 3764 N N . ALA A 1 513 ? -59.173 -22.334 -11.520 1.00 26.20 513 ALA A N 1
ATOM 3765 C CA . ALA A 1 513 ? -59.171 -21.070 -10.771 1.00 26.20 513 ALA A CA 1
ATOM 3766 C C . ALA A 1 513 ? -60.524 -20.796 -10.093 1.00 26.20 513 ALA A C 1
ATOM 3768 O O . ALA A 1 513 ? -61.574 -21.018 -10.697 1.00 26.20 513 ALA A O 1
ATOM 3769 N N . ARG A 1 514 ? -60.508 -20.234 -8.874 1.00 22.77 514 ARG A N 1
ATOM 3770 C CA . ARG A 1 514 ? -61.687 -19.642 -8.216 1.00 22.77 514 ARG A CA 1
ATOM 3771 C C . ARG A 1 514 ? -61.326 -18.394 -7.401 1.00 22.77 514 ARG A C 1
ATOM 3773 O O . ARG A 1 514 ? -60.390 -18.412 -6.610 1.00 22.77 514 ARG A O 1
ATOM 3780 N N . ALA A 1 515 ? -62.119 -17.338 -7.579 1.00 22.55 515 ALA A N 1
ATOM 3781 C CA . ALA A 1 515 ? -62.357 -16.291 -6.576 1.00 22.55 515 ALA A CA 1
ATOM 3782 C C . ALA A 1 515 ? -63.443 -16.809 -5.580 1.00 22.55 515 ALA A C 1
ATOM 3784 O O . ALA A 1 515 ? -63.925 -17.925 -5.754 1.00 22.55 515 ALA A O 1
ATOM 3785 N N . ILE A 1 516 ? -63.901 -16.139 -4.517 1.00 23.58 516 ILE A N 1
ATOM 3786 C CA . ILE A 1 516 ? -64.209 -14.718 -4.268 1.00 23.58 516 ILE A CA 1
ATOM 3787 C C . ILE A 1 516 ? -64.090 -14.460 -2.749 1.00 23.58 516 ILE A C 1
ATOM 3789 O O . ILE A 1 516 ? -64.365 -15.360 -1.961 1.00 23.58 516 ILE A O 1
ATOM 3793 N N . GLY A 1 517 ? -63.764 -13.234 -2.324 1.00 23.50 517 GLY A N 1
ATOM 3794 C CA . GLY A 1 517 ? -63.903 -12.813 -0.922 1.00 23.50 517 GLY A CA 1
ATOM 3795 C C . GLY A 1 517 ? -63.365 -11.402 -0.681 1.00 23.50 517 GLY A C 1
ATOM 3796 O O . GLY A 1 517 ? -62.158 -11.193 -0.746 1.00 23.50 517 GLY A O 1
ATOM 3797 N N . SER A 1 518 ? -64.243 -10.425 -0.438 1.00 22.64 518 SER A N 1
ATOM 3798 C CA . SER A 1 518 ? -63.878 -9.002 -0.373 1.00 22.64 518 SER A CA 1
ATOM 3799 C C . SER A 1 518 ? -64.349 -8.304 0.901 1.00 22.64 518 SER A C 1
ATOM 3801 O O . SER A 1 518 ? -65.542 -8.313 1.199 1.00 22.64 518 SER A O 1
ATOM 3803 N N . THR A 1 519 ? -63.449 -7.558 1.539 1.00 24.83 519 THR A N 1
ATOM 3804 C CA . THR A 1 519 ? -63.769 -6.445 2.445 1.00 24.83 519 THR A CA 1
ATOM 3805 C C . THR A 1 519 ? -62.857 -5.255 2.126 1.00 24.83 519 THR A C 1
ATOM 3807 O O . THR A 1 519 ? -61.660 -5.419 1.896 1.00 24.83 519 THR A O 1
ATOM 3810 N N . ALA A 1 520 ? -63.430 -4.051 2.053 1.00 22.88 520 ALA A N 1
ATOM 3811 C CA . ALA A 1 520 ? -62.697 -2.785 1.905 1.00 22.88 520 ALA A CA 1
ATOM 3812 C C . ALA A 1 520 ? -62.396 -2.203 3.306 1.00 22.88 520 ALA A C 1
ATOM 3814 O O . ALA A 1 520 ? -63.066 -2.569 4.266 1.00 22.88 520 ALA A O 1
ATOM 3815 N N . LEU A 1 521 ? -61.388 -1.355 3.535 1.00 25.80 521 LEU A N 1
ATOM 3816 C CA . LEU A 1 521 ? -61.201 0.046 3.099 1.00 25.80 521 LEU A CA 1
ATOM 3817 C C . LEU A 1 521 ? -59.790 0.515 3.580 1.00 25.80 521 LEU A C 1
ATOM 3819 O O . LEU A 1 521 ? -59.190 -0.182 4.395 1.00 25.80 521 LEU A O 1
ATOM 3823 N N . PRO A 1 522 ? -59.296 1.734 3.270 1.00 28.14 522 PRO A N 1
ATOM 3824 C CA . PRO A 1 522 ? -59.337 2.458 1.997 1.00 28.14 522 PRO A CA 1
ATOM 3825 C C . PRO A 1 522 ? -57.960 3.051 1.577 1.00 28.14 522 PRO A C 1
ATOM 3827 O O . PRO A 1 522 ? -57.109 3.354 2.401 1.00 28.14 522 PRO A O 1
ATOM 3830 N N . GLY A 1 523 ? -57.811 3.359 0.282 1.00 23.84 523 GLY A N 1
ATOM 3831 C CA . GLY A 1 523 ? -57.047 4.524 -0.206 1.00 23.84 523 GLY A CA 1
ATOM 3832 C C . GLY A 1 523 ? -55.511 4.562 -0.078 1.00 23.84 523 GLY A C 1
ATOM 3833 O O . GLY A 1 523 ? -54.977 5.013 0.923 1.00 23.84 523 GLY A O 1
ATOM 3834 N N . HIS A 1 524 ? -54.805 4.330 -1.193 1.00 26.80 524 HIS A N 1
ATOM 3835 C CA . HIS A 1 524 ? -54.099 5.402 -1.929 1.00 26.80 524 HIS A CA 1
ATOM 3836 C C . HIS A 1 524 ? -53.579 4.893 -3.292 1.00 26.80 524 HIS A C 1
ATOM 3838 O O . HIS A 1 524 ? -53.198 3.734 -3.434 1.00 26.80 524 HIS A O 1
ATOM 3844 N N . ARG A 1 525 ? -53.563 5.757 -4.321 1.00 27.83 525 ARG A N 1
ATOM 3845 C CA . ARG A 1 525 ? -52.933 5.463 -5.628 1.00 27.83 525 ARG A CA 1
ATOM 3846 C C . ARG A 1 525 ? -51.409 5.690 -5.567 1.00 27.83 525 ARG A C 1
ATOM 3848 O O . ARG A 1 525 ? -50.976 6.573 -4.826 1.00 27.83 525 ARG A O 1
ATOM 3855 N N . PRO A 1 526 ? -50.600 4.956 -6.357 1.00 26.98 526 PRO A N 1
ATOM 3856 C CA . PRO A 1 526 ? -49.146 5.106 -6.363 1.00 26.98 526 PRO A CA 1
ATOM 3857 C C . PRO A 1 526 ? -48.700 6.436 -6.988 1.00 26.98 526 PRO A C 1
ATOM 3859 O O . PRO A 1 526 ? -49.310 6.924 -7.940 1.00 26.98 526 PRO A O 1
ATOM 3862 N N . ALA A 1 527 ? -47.593 6.985 -6.484 1.00 27.00 527 ALA A N 1
ATOM 3863 C CA . ALA A 1 527 ? -46.928 8.165 -7.032 1.00 27.00 527 ALA A CA 1
ATOM 3864 C C . ALA A 1 527 ? -45.563 7.796 -7.638 1.00 27.00 527 ALA A C 1
ATOM 3866 O O . ALA A 1 527 ? -44.815 6.997 -7.074 1.00 27.00 527 ALA A O 1
ATOM 3867 N N . SER A 1 528 ? -45.236 8.396 -8.784 1.00 30.25 528 SER A N 1
ATOM 3868 C CA . SER A 1 528 ? -43.978 8.181 -9.514 1.00 30.25 528 SER A CA 1
ATOM 3869 C C . SER A 1 528 ? -42.735 8.591 -8.697 1.00 30.25 528 SER A C 1
ATOM 3871 O O . SER A 1 528 ? -42.825 9.508 -7.876 1.00 30.25 528 SER A O 1
ATOM 3873 N N . PRO A 1 529 ? -41.554 7.981 -8.933 1.00 30.62 529 PRO A N 1
ATOM 3874 C CA . PRO A 1 529 ? -40.357 8.217 -8.121 1.00 30.62 529 PRO A CA 1
ATOM 3875 C C . PRO A 1 529 ? -39.833 9.659 -8.240 1.00 30.62 529 PRO A C 1
ATOM 3877 O O . PRO A 1 529 ? -39.224 10.050 -9.236 1.00 30.62 529 PRO A O 1
ATOM 3880 N N . GLY A 1 530 ? -40.055 10.455 -7.192 1.00 26.44 530 GLY A N 1
ATOM 3881 C CA . GLY A 1 530 ? -39.564 11.828 -7.079 1.00 26.44 530 GLY A CA 1
ATOM 3882 C C . GLY A 1 530 ? -38.106 11.906 -6.616 1.00 26.44 530 GLY A C 1
ATOM 3883 O O . GLY A 1 530 ? -37.689 11.205 -5.696 1.00 26.44 530 GLY A O 1
ATOM 3884 N N . THR A 1 531 ? -37.324 12.807 -7.214 1.00 31.67 531 THR A N 1
ATOM 3885 C CA . THR A 1 531 ? -35.943 13.078 -6.781 1.00 31.67 531 THR A CA 1
ATOM 3886 C C . THR A 1 531 ? -35.906 13.754 -5.397 1.00 31.67 531 THR A C 1
ATOM 3888 O O . THR A 1 531 ? -36.687 14.677 -5.142 1.00 31.67 531 THR A O 1
ATOM 3891 N N . PRO A 1 532 ? -34.994 13.358 -4.485 1.00 31.44 532 PRO A N 1
ATOM 3892 C CA . PRO A 1 532 ? -34.981 13.881 -3.120 1.00 31.44 532 PRO A CA 1
ATOM 3893 C C . PRO A 1 532 ? -34.581 15.366 -3.064 1.00 31.44 532 PRO A C 1
ATOM 3895 O O . PRO A 1 532 ? -33.473 15.762 -3.442 1.00 31.44 532 PRO A O 1
ATOM 3898 N N . ARG A 1 533 ? -35.478 16.213 -2.540 1.00 29.20 533 ARG A N 1
ATOM 3899 C CA . ARG A 1 533 ? -35.213 17.639 -2.289 1.00 29.20 533 ARG A CA 1
ATOM 3900 C C . ARG A 1 533 ? -34.482 17.839 -0.957 1.00 29.20 533 ARG A C 1
ATOM 3902 O O . ARG A 1 533 ? -35.020 17.558 0.106 1.00 29.20 533 ARG A O 1
ATOM 3909 N N . TRP A 1 534 ? -33.287 18.426 -1.013 1.00 31.41 534 TRP A N 1
ATOM 3910 C CA . TRP A 1 534 ? -32.532 18.845 0.175 1.00 31.41 534 TRP A CA 1
ATOM 3911 C C . TRP A 1 534 ? -33.194 20.032 0.912 1.00 31.41 534 TRP A C 1
ATOM 3913 O O . TRP A 1 534 ? -33.610 20.984 0.238 1.00 31.41 534 TRP A O 1
ATOM 3923 N N . PRO A 1 535 ? -33.206 20.055 2.264 1.00 31.16 535 PRO A N 1
ATOM 3924 C CA . PRO A 1 535 ? -33.745 21.164 3.055 1.00 31.16 535 PRO A CA 1
ATOM 3925 C C . PRO A 1 535 ? -33.105 22.527 2.747 1.00 31.16 535 PRO A C 1
ATOM 3927 O O . PRO A 1 535 ? -31.895 22.645 2.527 1.00 31.16 535 PRO A O 1
ATOM 3930 N N . ALA A 1 536 ? -33.920 23.586 2.773 1.00 31.88 536 ALA A N 1
ATOM 3931 C CA . ALA A 1 536 ? -33.516 24.927 2.344 1.00 31.88 536 ALA A CA 1
ATOM 3932 C C . ALA A 1 536 ? -32.385 25.550 3.190 1.00 31.88 536 ALA A C 1
ATOM 3934 O O . ALA A 1 536 ? -31.568 26.304 2.655 1.00 31.88 536 ALA A O 1
ATOM 3935 N N . SER A 1 537 ? -32.289 25.199 4.478 1.00 32.03 537 SER A N 1
ATOM 3936 C CA . SER A 1 537 ? -31.295 25.730 5.425 1.00 32.03 537 SER A CA 1
ATOM 3937 C C . SER A 1 537 ? -29.844 25.521 4.967 1.00 32.03 537 SER A C 1
ATOM 3939 O O . SER A 1 537 ? -29.029 26.444 5.046 1.00 32.03 537 SER A O 1
ATOM 3941 N N . ARG A 1 538 ? -29.512 24.365 4.372 1.00 38.84 538 ARG A N 1
ATOM 3942 C CA . ARG A 1 538 ? -28.142 24.068 3.903 1.00 38.84 538 ARG A CA 1
ATOM 3943 C C . ARG A 1 538 ? -27.727 24.843 2.639 1.00 38.84 538 ARG A C 1
ATOM 3945 O O . ARG A 1 538 ? -26.535 24.919 2.332 1.00 38.84 538 ARG A O 1
ATOM 3952 N N . ARG A 1 539 ? -28.656 25.498 1.922 1.00 34.28 539 ARG A N 1
ATOM 3953 C CA . ARG A 1 539 ? -28.330 26.264 0.696 1.00 34.28 539 ARG A CA 1
ATOM 3954 C C . ARG A 1 539 ? -27.542 27.555 0.961 1.00 34.28 539 ARG A C 1
ATOM 3956 O O . ARG A 1 539 ? -26.808 27.988 0.071 1.00 34.28 539 ARG A O 1
ATOM 3963 N N . ARG A 1 540 ? -27.644 28.158 2.156 1.00 32.59 540 ARG A N 1
ATOM 3964 C CA . ARG A 1 540 ? -26.854 29.357 2.513 1.00 32.59 540 ARG A CA 1
ATOM 3965 C C . ARG A 1 540 ? -25.380 29.009 2.774 1.00 32.59 540 ARG A C 1
ATOM 3967 O O . ARG A 1 540 ? -24.506 29.657 2.201 1.00 32.59 540 ARG A O 1
ATOM 3974 N N . GLY A 1 541 ? -25.105 27.926 3.509 1.00 32.56 541 GLY A N 1
ATOM 3975 C CA . GLY A 1 541 ? -23.741 27.446 3.786 1.00 32.56 541 GLY A CA 1
ATOM 3976 C C . GLY A 1 541 ? -22.933 27.133 2.520 1.00 32.56 541 GLY A C 1
ATOM 3977 O O . GLY A 1 541 ? -21.862 27.702 2.310 1.00 32.56 541 GLY A O 1
ATOM 3978 N N . HIS A 1 542 ? -23.473 26.322 1.601 1.00 33.44 542 HIS A N 1
ATOM 3979 C CA . HIS A 1 542 ? -22.767 25.998 0.350 1.00 33.44 542 HIS A CA 1
ATOM 3980 C C . HIS A 1 542 ? -22.537 27.212 -0.570 1.00 33.44 542 HIS A C 1
ATOM 3982 O O . HIS A 1 542 ? -21.550 27.231 -1.310 1.00 33.44 542 HIS A O 1
ATOM 3988 N N . ARG A 1 543 ? -23.395 28.247 -0.529 1.00 31.28 543 ARG A N 1
ATOM 3989 C CA . ARG A 1 543 ? -23.135 29.510 -1.246 1.00 31.28 543 ARG A CA 1
ATOM 3990 C C . ARG A 1 543 ? -22.010 30.316 -0.591 1.00 31.28 543 ARG A C 1
ATOM 3992 O O . ARG A 1 543 ? -21.151 30.806 -1.318 1.00 31.28 543 ARG A O 1
ATOM 3999 N N . ALA A 1 544 ? -21.957 30.393 0.741 1.00 31.66 544 ALA A N 1
ATOM 4000 C CA . ALA A 1 544 ? -20.860 31.047 1.459 1.00 31.66 544 ALA A CA 1
ATOM 4001 C C . ALA A 1 544 ? -19.505 30.358 1.200 1.00 31.66 544 ALA A C 1
ATOM 4003 O O . ALA A 1 544 ? -18.519 31.032 0.903 1.00 31.66 544 ALA A O 1
ATOM 4004 N N . ILE A 1 545 ? -19.473 29.020 1.210 1.00 35.25 545 ILE A N 1
ATOM 4005 C CA . ILE A 1 545 ? -18.278 28.221 0.894 1.00 35.25 545 ILE A CA 1
ATOM 4006 C C . ILE A 1 545 ? -17.831 28.454 -0.560 1.00 35.25 545 ILE A C 1
ATOM 4008 O O . ILE A 1 545 ? -16.671 28.783 -0.795 1.00 35.25 545 ILE A O 1
ATOM 4012 N N . ARG A 1 546 ? -18.740 28.400 -1.549 1.00 32.03 546 ARG A N 1
ATOM 4013 C CA . ARG A 1 546 ? -18.394 28.704 -2.956 1.00 32.03 546 ARG A CA 1
ATOM 4014 C C . ARG A 1 546 ? -17.941 30.157 -3.173 1.00 32.03 546 ARG A C 1
ATOM 4016 O O . ARG A 1 546 ? -17.076 30.395 -4.015 1.00 32.03 546 ARG A O 1
ATOM 4023 N N . ALA A 1 547 ? -18.479 31.117 -2.419 1.00 29.84 547 ALA A N 1
ATOM 4024 C CA . ALA A 1 547 ? -18.047 32.515 -2.468 1.00 29.84 547 ALA A CA 1
ATOM 4025 C C . ALA A 1 547 ? -16.652 32.720 -1.849 1.00 29.84 547 ALA A C 1
ATOM 4027 O O . ALA A 1 547 ? -15.839 33.449 -2.422 1.00 29.84 547 ALA A O 1
ATOM 4028 N N . ARG A 1 548 ? -16.342 32.037 -0.734 1.00 31.91 548 ARG A N 1
ATOM 4029 C CA . ARG A 1 548 ? -14.980 31.988 -0.177 1.00 31.91 548 ARG A CA 1
ATOM 4030 C C . ARG A 1 548 ? -14.006 31.313 -1.148 1.00 31.91 548 ARG A C 1
ATOM 4032 O O . ARG A 1 548 ? -12.956 31.891 -1.385 1.00 31.91 548 ARG A O 1
ATOM 4039 N N . HIS A 1 549 ? -14.373 30.196 -1.788 1.00 35.31 549 HIS A N 1
ATOM 4040 C CA . HIS A 1 549 ? -13.524 29.536 -2.795 1.00 35.31 549 HIS A CA 1
ATOM 4041 C C . HIS A 1 549 ? -13.190 30.422 -3.998 1.00 35.31 549 HIS A C 1
ATOM 4043 O O . HIS A 1 549 ? -12.030 30.460 -4.396 1.00 35.31 549 HIS A O 1
ATOM 4049 N N . ARG A 1 550 ? -14.153 31.163 -4.575 1.00 31.58 550 ARG A N 1
ATOM 4050 C CA . ARG A 1 550 ? -13.821 32.117 -5.654 1.00 31.58 550 ARG A CA 1
ATOM 4051 C C . ARG A 1 550 ? -12.799 33.145 -5.170 1.00 31.58 550 ARG A C 1
ATOM 4053 O O . ARG A 1 550 ? -11.718 33.240 -5.744 1.00 31.58 550 ARG A O 1
ATOM 4060 N N . ARG A 1 551 ? -13.078 33.803 -4.039 1.00 29.69 551 ARG A N 1
ATOM 4061 C CA . ARG A 1 551 ? -12.199 34.836 -3.467 1.00 29.69 551 ARG A CA 1
ATOM 4062 C C . ARG A 1 551 ? -10.852 34.307 -2.954 1.00 29.69 551 ARG A C 1
ATOM 4064 O O . ARG A 1 551 ? -9.923 35.104 -2.856 1.00 29.69 551 ARG A O 1
ATOM 4071 N N . SER A 1 552 ? -10.715 33.014 -2.644 1.00 30.86 552 SER A N 1
ATOM 4072 C CA . SER A 1 552 ? -9.419 32.394 -2.340 1.00 30.86 552 SER A CA 1
ATOM 4073 C C . SER A 1 552 ? -8.667 31.997 -3.610 1.00 30.86 552 SER A C 1
ATOM 4075 O O . SER A 1 552 ? -7.493 32.335 -3.712 1.00 30.86 552 SER A O 1
ATOM 4077 N N . SER A 1 553 ? -9.319 31.419 -4.628 1.00 31.17 553 SER A N 1
ATOM 4078 C CA . SER A 1 553 ? -8.676 31.148 -5.930 1.00 31.17 553 SER A CA 1
ATOM 4079 C C . SER A 1 553 ? -8.178 32.429 -6.619 1.00 31.17 553 SER A C 1
ATOM 4081 O O . SER A 1 553 ? -7.043 32.488 -7.081 1.00 31.17 553 SER A O 1
ATOM 4083 N N . GLU A 1 554 ? -8.961 33.512 -6.569 1.00 30.19 554 GLU A N 1
ATOM 4084 C CA . GLU A 1 554 ? -8.619 34.841 -7.108 1.00 30.19 554 GLU A CA 1
ATOM 4085 C C . GLU A 1 554 ? -7.482 35.548 -6.332 1.00 30.19 554 GLU A C 1
ATOM 4087 O O . GLU A 1 554 ? -6.931 36.554 -6.800 1.00 30.19 554 GLU A O 1
ATOM 4092 N N . ARG A 1 555 ? -7.120 35.034 -5.144 1.00 29.28 555 ARG A N 1
ATOM 4093 C CA . ARG A 1 555 ? -5.984 35.496 -4.328 1.00 29.28 555 ARG A CA 1
ATOM 4094 C C . ARG A 1 555 ? -4.767 34.575 -4.453 1.00 29.28 555 ARG A C 1
ATOM 4096 O O . ARG A 1 555 ? -3.671 35.092 -4.642 1.00 29.28 555 ARG A O 1
ATOM 4103 N N . ALA A 1 556 ? -4.949 33.254 -4.447 1.00 31.05 556 ALA A N 1
ATOM 4104 C CA . ALA A 1 556 ? -3.879 32.269 -4.635 1.00 31.05 556 ALA A CA 1
ATOM 4105 C C . ALA A 1 556 ? -3.153 32.458 -5.980 1.00 31.05 556 ALA A C 1
ATOM 4107 O O . ALA A 1 556 ? -1.925 32.490 -6.024 1.00 31.05 556 ALA A O 1
ATOM 4108 N N . CYS A 1 557 ? -3.888 32.742 -7.065 1.00 30.19 557 CYS A N 1
ATOM 4109 C CA . CYS A 1 557 ? -3.302 33.029 -8.381 1.00 30.19 557 CYS A CA 1
ATOM 4110 C C . CYS A 1 557 ? -2.369 34.261 -8.434 1.00 30.19 557 CYS A C 1
ATOM 4112 O O . CYS A 1 557 ? -1.784 34.521 -9.487 1.00 30.19 557 CYS A O 1
ATOM 4114 N N . ARG A 1 558 ? -2.222 35.031 -7.344 1.00 32.56 558 ARG A N 1
ATOM 4115 C CA . ARG A 1 558 ? -1.327 36.199 -7.258 1.00 32.56 558 ARG A CA 1
ATOM 4116 C C . ARG A 1 558 ? 0.069 35.873 -6.716 1.00 32.56 558 ARG A C 1
ATOM 4118 O O . ARG A 1 558 ? 0.938 36.739 -6.791 1.00 32.56 558 ARG A O 1
ATOM 4125 N N . SER A 1 559 ? 0.313 34.662 -6.206 1.00 35.84 559 SER A N 1
ATOM 4126 C CA . SER A 1 559 ? 1.660 34.245 -5.793 1.00 35.84 559 SER A CA 1
ATOM 4127 C C . SER A 1 559 ? 2.531 33.935 -7.022 1.00 35.84 559 SER A C 1
ATOM 4129 O O . SER A 1 559 ? 2.112 33.263 -7.967 1.00 35.84 559 SER A O 1
ATOM 4131 N N . GLY A 1 560 ? 3.781 34.407 -7.018 1.00 30.62 560 GLY A N 1
ATOM 4132 C CA . GLY A 1 560 ? 4.758 34.127 -8.080 1.00 30.62 560 GLY A CA 1
ATOM 4133 C C . GLY A 1 560 ? 5.387 32.727 -8.002 1.00 30.62 560 GLY A C 1
ATOM 4134 O O . GLY A 1 560 ? 6.433 32.497 -8.625 1.00 30.62 560 GLY A O 1
ATOM 4135 N N . GLU A 1 561 ? 4.808 31.833 -7.195 1.00 32.66 561 GLU A N 1
ATOM 4136 C CA . GLU A 1 561 ? 5.358 30.525 -6.820 1.00 32.66 561 GLU A CA 1
ATOM 4137 C C . GLU A 1 561 ? 4.395 29.388 -7.169 1.00 32.66 561 GLU A C 1
ATOM 4139 O O . GLU A 1 561 ? 4.814 28.442 -7.835 1.00 32.66 561 GLU A O 1
ATOM 4144 N N . ASP A 1 562 ? 3.095 29.538 -6.899 1.00 36.69 562 ASP A N 1
ATOM 4145 C CA . ASP A 1 562 ? 2.066 28.607 -7.387 1.00 36.69 562 ASP A CA 1
ATOM 4146 C C . ASP A 1 562 ? 1.996 28.609 -8.915 1.00 36.69 562 ASP A C 1
ATOM 4148 O O . ASP A 1 562 ? 1.897 27.560 -9.552 1.00 36.69 562 ASP A O 1
ATOM 4152 N N . GLN A 1 563 ? 2.232 29.772 -9.530 1.00 36.16 563 GLN A N 1
ATOM 4153 C CA . GLN A 1 563 ? 2.407 29.886 -10.979 1.00 36.16 563 GLN A CA 1
ATOM 4154 C C . GLN A 1 563 ? 3.587 29.050 -11.526 1.00 36.16 563 GLN A C 1
ATOM 4156 O O . GLN A 1 563 ? 3.637 28.757 -12.719 1.00 36.16 563 GLN A O 1
ATOM 4161 N N . ARG A 1 564 ? 4.538 28.616 -10.681 1.00 34.19 564 ARG A N 1
ATOM 4162 C CA . ARG A 1 564 ? 5.619 27.691 -11.071 1.00 34.19 564 ARG A CA 1
ATOM 4163 C C . ARG A 1 564 ? 5.209 26.211 -10.993 1.00 34.19 564 ARG A C 1
ATOM 4165 O O . ARG A 1 564 ? 5.969 25.377 -11.492 1.00 34.19 564 ARG A O 1
ATOM 4172 N N . ARG A 1 565 ? 4.071 25.870 -10.365 1.00 43.28 565 ARG A N 1
ATOM 4173 C CA . ARG A 1 565 ? 3.539 24.494 -10.235 1.00 43.28 565 ARG A CA 1
ATOM 4174 C C . ARG A 1 565 ? 2.844 24.041 -11.516 1.00 43.28 565 ARG A C 1
ATOM 4176 O O . ARG A 1 565 ? 3.225 23.002 -12.049 1.00 43.28 565 ARG A O 1
ATOM 4183 N N . LEU A 1 566 ? 1.939 24.887 -12.025 1.00 39.97 566 LEU A N 1
ATOM 4184 C CA . LEU A 1 566 ? 0.999 24.740 -13.160 1.00 39.97 566 LEU A CA 1
ATOM 4185 C C . LEU A 1 566 ? 1.458 23.925 -14.389 1.00 39.97 566 LEU A C 1
ATOM 4187 O O . LEU A 1 566 ? 0.634 23.472 -15.176 1.00 39.97 566 LEU A O 1
ATOM 4191 N N . LEU A 1 567 ? 2.764 23.773 -14.618 1.00 37.00 567 LEU A N 1
ATOM 4192 C CA . LEU A 1 567 ? 3.328 23.140 -15.816 1.00 37.00 567 LEU A CA 1
ATOM 4193 C C . LEU A 1 567 ? 4.381 22.055 -15.523 1.00 37.00 567 LEU A C 1
ATOM 4195 O O . LEU A 1 567 ? 4.877 21.417 -16.453 1.00 37.00 567 LEU A O 1
ATOM 4199 N N . ARG A 1 568 ? 4.668 21.756 -14.244 1.00 34.34 568 ARG A N 1
ATOM 4200 C CA . ARG A 1 568 ? 5.640 20.731 -13.791 1.00 34.34 568 ARG A CA 1
ATOM 4201 C C . ARG A 1 568 ? 5.233 19.269 -14.073 1.00 34.34 568 ARG A C 1
ATOM 4203 O O . ARG A 1 568 ? 5.868 18.361 -13.532 1.00 34.34 568 ARG A O 1
ATOM 4210 N N . GLY A 1 569 ? 4.254 19.051 -14.948 1.00 33.72 569 GLY A N 1
ATOM 4211 C CA . GLY A 1 569 ? 3.823 17.746 -15.461 1.00 33.72 569 GLY A CA 1
ATOM 4212 C C . GLY A 1 569 ? 3.647 17.681 -16.984 1.00 33.72 569 GLY A C 1
ATOM 4213 O O . GLY A 1 569 ? 3.639 16.587 -17.538 1.00 33.72 569 GLY A O 1
ATOM 4214 N N . ILE A 1 570 ? 3.574 18.815 -17.708 1.00 41.12 570 ILE A N 1
ATOM 4215 C CA . ILE A 1 570 ? 3.352 18.754 -19.162 1.00 41.12 570 ILE A CA 1
ATOM 4216 C C . ILE A 1 570 ? 4.548 18.090 -19.848 1.00 41.12 570 ILE A C 1
ATOM 4218 O O . ILE A 1 570 ? 5.674 18.605 -19.845 1.00 41.12 570 ILE A O 1
ATOM 4222 N N . ARG A 1 571 ? 4.269 16.959 -20.497 1.00 47.22 571 ARG A N 1
ATOM 4223 C CA . ARG A 1 571 ? 5.203 16.239 -21.357 1.00 47.22 571 ARG A CA 1
ATOM 4224 C C . ARG A 1 571 ? 5.044 16.752 -22.778 1.00 47.22 571 ARG A C 1
ATOM 4226 O O . ARG A 1 571 ? 4.081 16.394 -23.439 1.00 47.22 571 ARG A O 1
ATOM 4233 N N . VAL A 1 572 ? 5.981 17.590 -23.223 1.00 45.91 572 VAL A N 1
ATOM 4234 C CA . VAL A 1 572 ? 6.002 18.142 -24.588 1.00 45.91 572 VAL A CA 1
ATOM 4235 C C . VAL A 1 572 ? 6.839 17.266 -25.517 1.00 45.91 572 VAL A C 1
ATOM 4237 O O . VAL A 1 572 ? 8.027 17.060 -25.262 1.00 45.91 572 VAL A O 1
ATOM 4240 N N . VAL A 1 573 ? 6.249 16.840 -26.634 1.00 46.75 573 VAL A N 1
ATOM 4241 C CA . VAL A 1 573 ? 6.974 16.434 -27.854 1.00 46.75 573 VAL A CA 1
ATOM 4242 C C . VAL A 1 573 ? 6.899 17.590 -28.859 1.00 46.75 573 VAL A C 1
ATOM 4244 O O . VAL A 1 573 ? 5.824 18.157 -29.035 1.00 46.75 573 VAL A O 1
ATOM 4247 N N . GLY A 1 574 ? 8.008 17.973 -29.504 1.00 40.81 574 GLY A N 1
ATOM 4248 C CA . GLY A 1 574 ? 8.052 19.137 -30.406 1.00 40.81 574 GLY A CA 1
ATOM 4249 C C . GLY A 1 574 ? 8.816 18.899 -31.713 1.00 40.81 574 GLY A C 1
ATOM 4250 O O . GLY A 1 574 ? 9.820 18.186 -31.726 1.00 40.81 574 GLY A O 1
ATOM 4251 N N . ASP A 1 575 ? 8.349 19.524 -32.803 1.00 41.16 575 ASP A N 1
ATOM 4252 C CA . ASP A 1 575 ? 8.949 19.424 -34.146 1.00 41.16 575 ASP A CA 1
ATOM 4253 C C . ASP A 1 575 ? 10.275 20.200 -34.252 1.00 41.16 575 ASP A C 1
ATOM 4255 O O . ASP A 1 575 ? 10.307 21.420 -34.426 1.00 41.16 575 ASP A O 1
ATOM 4259 N N . CYS A 1 576 ? 11.391 19.474 -34.193 1.00 39.69 576 CYS A N 1
ATOM 4260 C CA . CYS A 1 576 ? 12.723 20.008 -34.457 1.00 39.69 576 CYS A CA 1
ATOM 4261 C C . CYS A 1 576 ? 13.139 19.788 -35.919 1.00 39.69 576 CYS A C 1
ATOM 4263 O O . CYS A 1 576 ? 13.926 18.888 -36.216 1.00 39.69 576 CYS A O 1
ATOM 4265 N N . ARG A 1 577 ? 12.692 20.665 -36.827 1.00 33.31 577 ARG A N 1
ATOM 4266 C CA . ARG A 1 577 ? 13.278 20.757 -38.176 1.00 33.31 577 ARG A CA 1
ATOM 4267 C C . ARG A 1 577 ? 14.721 21.284 -38.096 1.00 33.31 577 ARG A C 1
ATOM 4269 O O . ARG A 1 577 ? 14.907 22.432 -37.671 1.00 33.31 577 ARG A O 1
ATOM 4276 N N . PRO A 1 578 ? 15.747 20.514 -38.504 1.00 28.84 578 PRO A N 1
ATOM 4277 C CA . PRO A 1 578 ? 17.113 21.020 -38.565 1.00 28.84 578 PRO A CA 1
ATOM 4278 C C . PRO A 1 578 ? 17.241 22.093 -39.655 1.00 28.84 578 PRO A C 1
ATOM 4280 O O . PRO A 1 578 ? 16.534 22.071 -40.665 1.00 28.84 578 PRO A O 1
ATOM 4283 N N . ARG A 1 579 ? 18.189 23.024 -39.492 1.00 31.05 579 ARG A N 1
ATOM 4284 C CA . ARG A 1 579 ? 18.678 23.802 -40.638 1.00 31.05 579 ARG A CA 1
ATOM 4285 C C . ARG A 1 579 ? 19.435 22.844 -41.554 1.00 31.05 579 ARG A C 1
ATOM 4287 O O . ARG A 1 579 ? 20.402 22.234 -41.109 1.00 31.05 579 ARG A O 1
ATOM 4294 N N . ALA A 1 580 ? 19.046 22.769 -42.824 1.00 27.97 580 ALA A N 1
ATOM 4295 C CA . ALA A 1 580 ? 19.943 22.238 -43.841 1.00 27.97 580 ALA A CA 1
ATOM 4296 C C . ALA A 1 580 ? 21.232 23.089 -43.856 1.00 27.97 580 ALA A C 1
ATOM 4298 O O . ALA A 1 580 ? 21.133 24.321 -43.766 1.00 27.97 580 ALA A O 1
ATOM 4299 N N . PRO A 1 581 ? 22.429 22.482 -43.946 1.00 29.36 581 PRO A N 1
ATOM 4300 C CA . PRO A 1 581 ? 23.649 23.243 -44.175 1.00 29.36 581 PRO A CA 1
ATOM 4301 C C . PRO A 1 581 ? 23.558 23.959 -45.534 1.00 29.36 581 PRO A C 1
ATOM 4303 O O . PRO A 1 581 ? 22.891 23.456 -46.445 1.00 29.36 581 PRO A O 1
ATOM 4306 N N . PRO A 1 582 ? 24.210 25.122 -45.708 1.00 30.06 582 PRO A N 1
ATOM 4307 C CA . PRO A 1 582 ? 24.290 25.750 -47.020 1.00 30.06 582 PRO A CA 1
ATOM 4308 C C . PRO A 1 582 ? 24.966 24.778 -47.993 1.00 30.06 582 PRO A C 1
ATOM 4310 O O . PRO A 1 582 ? 26.058 24.279 -47.713 1.00 30.06 582 PRO A O 1
ATOM 4313 N N . ARG A 1 583 ? 24.318 24.501 -49.133 1.00 29.83 583 ARG A N 1
ATOM 4314 C CA . ARG A 1 583 ? 24.929 23.712 -50.209 1.00 29.83 583 ARG A CA 1
ATOM 4315 C C . ARG A 1 583 ? 26.211 24.424 -50.641 1.00 29.83 583 ARG A C 1
ATOM 4317 O O . ARG A 1 583 ? 26.137 25.525 -51.184 1.00 29.83 583 ARG A O 1
ATOM 4324 N N . ARG A 1 584 ? 27.375 23.806 -50.411 1.00 30.17 584 ARG A N 1
ATOM 4325 C CA . ARG A 1 584 ? 28.601 24.214 -51.107 1.00 30.17 584 ARG A CA 1
ATOM 4326 C C . ARG A 1 584 ? 28.356 24.015 -52.611 1.00 30.17 584 ARG A C 1
ATOM 4328 O O . ARG A 1 584 ? 27.797 22.974 -52.968 1.00 30.17 584 ARG A O 1
ATOM 4335 N N . PRO A 1 585 ? 28.718 24.970 -53.485 1.00 30.08 585 PRO A N 1
ATOM 4336 C CA . PRO A 1 585 ? 28.689 24.722 -54.921 1.00 30.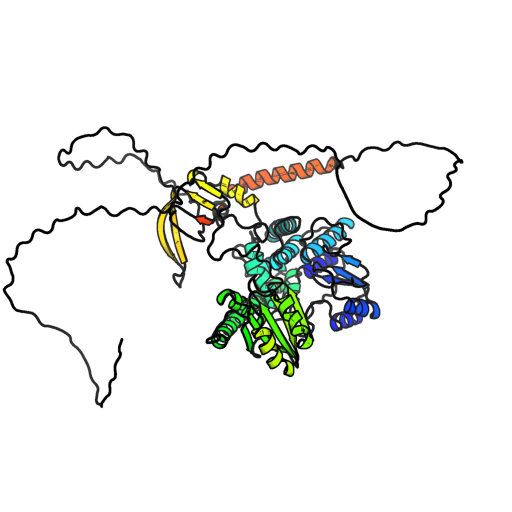08 585 PRO A CA 1
ATOM 4337 C C . PRO A 1 585 ? 29.643 23.566 -55.244 1.00 30.08 585 PRO A C 1
ATOM 4339 O O . PRO A 1 585 ? 30.699 23.437 -54.623 1.00 30.08 585 PRO A O 1
ATOM 4342 N N . ALA A 1 586 ? 29.258 22.708 -56.186 1.00 28.19 586 ALA A N 1
ATOM 4343 C CA . ALA A 1 586 ? 30.095 21.592 -56.599 1.00 28.19 586 ALA A CA 1
ATOM 4344 C C . ALA A 1 586 ? 31.282 22.117 -57.419 1.00 28.19 586 ALA A C 1
ATOM 4346 O O . ALA A 1 586 ? 31.103 22.589 -58.543 1.00 28.19 586 ALA A O 1
ATOM 4347 N N . CYS A 1 587 ? 32.493 22.025 -56.870 1.00 27.16 587 CYS A N 1
ATOM 4348 C CA . CYS A 1 587 ? 33.704 22.223 -57.656 1.00 27.16 587 CYS A CA 1
ATOM 4349 C C . CYS A 1 587 ? 33.808 21.083 -58.676 1.00 27.16 587 CYS A C 1
ATOM 4351 O O . CYS A 1 587 ? 33.918 19.919 -58.288 1.00 27.16 587 CYS A O 1
ATOM 4353 N N . ARG A 1 588 ? 33.786 21.409 -59.973 1.00 28.66 588 ARG A N 1
ATOM 4354 C CA . ARG A 1 588 ? 34.203 20.462 -61.015 1.00 28.66 588 ARG A CA 1
ATOM 4355 C C . ARG A 1 588 ? 35.686 20.124 -60.799 1.00 28.66 588 ARG A C 1
ATOM 4357 O O . ARG A 1 588 ? 36.457 21.054 -60.553 1.00 28.66 588 ARG A O 1
ATOM 4364 N N . PRO A 1 589 ? 36.110 18.855 -60.917 1.00 28.67 589 PRO A N 1
ATOM 4365 C CA . PRO A 1 589 ? 37.526 18.547 -61.022 1.00 28.67 589 PRO A CA 1
ATOM 4366 C C . PRO A 1 589 ? 38.041 19.064 -62.371 1.00 28.67 589 PRO A C 1
ATOM 4368 O O . PRO A 1 589 ? 37.525 18.691 -63.422 1.00 28.67 589 PRO A O 1
ATOM 4371 N N . VAL A 1 590 ? 39.052 19.929 -62.334 1.00 29.22 590 VAL A N 1
ATOM 4372 C CA . VAL A 1 590 ? 39.907 20.217 -63.490 1.00 29.22 590 VAL A CA 1
ATOM 4373 C C . VAL A 1 590 ? 41.208 19.467 -63.249 1.00 29.22 590 VAL A C 1
ATOM 4375 O O . VAL A 1 590 ? 41.852 19.665 -62.220 1.00 29.22 590 VAL A O 1
ATOM 4378 N N . CYS A 1 591 ? 41.571 18.577 -64.168 1.00 26.02 591 CYS A N 1
ATOM 4379 C CA . CYS A 1 591 ? 42.851 17.884 -64.126 1.00 26.02 591 CYS A CA 1
ATOM 4380 C C . CYS A 1 591 ? 43.945 18.793 -64.701 1.00 26.02 591 CYS A C 1
ATOM 4382 O O . CYS A 1 591 ? 43.857 19.181 -65.862 1.00 26.02 591 CYS A O 1
ATOM 4384 N N . ASP A 1 592 ? 44.988 19.073 -63.919 1.00 28.78 592 ASP A N 1
ATOM 4385 C CA . ASP A 1 592 ? 46.258 19.620 -64.413 1.00 28.78 592 ASP A CA 1
ATOM 4386 C C . ASP A 1 592 ? 47.418 18.742 -63.892 1.00 28.78 592 ASP A C 1
ATOM 4388 O O . ASP A 1 592 ? 47.717 18.755 -62.692 1.00 28.78 592 ASP A O 1
ATOM 4392 N N . PRO A 1 593 ? 48.044 17.910 -64.746 1.00 31.52 593 PRO A N 1
ATOM 4393 C CA . PRO A 1 593 ? 49.005 16.895 -64.325 1.00 31.52 593 PRO A CA 1
ATOM 4394 C C . PRO A 1 593 ? 50.456 17.418 -64.257 1.00 31.52 593 PRO A C 1
ATOM 4396 O O . PRO A 1 593 ? 51.362 16.795 -64.811 1.00 31.52 593 PRO A O 1
ATOM 4399 N N . ARG A 1 594 ? 50.722 18.551 -63.581 1.00 30.12 594 ARG A N 1
ATOM 4400 C CA . ARG A 1 594 ? 52.088 19.120 -63.448 1.00 30.12 594 ARG A CA 1
ATOM 4401 C C . ARG A 1 594 ? 52.409 19.727 -62.072 1.00 30.12 594 ARG A C 1
ATOM 4403 O O . ARG A 1 594 ? 52.342 20.941 -61.910 1.00 30.12 594 ARG A O 1
ATOM 4410 N N . ARG A 1 595 ? 52.874 18.889 -61.122 1.00 29.17 595 ARG A N 1
ATOM 4411 C CA . ARG A 1 595 ? 53.921 19.187 -60.094 1.00 29.17 595 ARG A CA 1
ATOM 4412 C C . ARG A 1 595 ? 54.121 18.032 -59.087 1.00 29.17 595 ARG A C 1
ATOM 4414 O O . ARG A 1 595 ? 53.744 18.126 -57.924 1.00 29.17 595 ARG A O 1
ATOM 4421 N N . GLN A 1 596 ? 54.805 16.969 -59.513 1.00 28.33 596 GLN A N 1
ATOM 4422 C CA . GLN A 1 596 ? 55.600 16.133 -58.601 1.00 28.33 596 GLN A CA 1
ATOM 4423 C C . GLN A 1 596 ? 57.084 16.444 -58.830 1.00 28.33 596 GLN A C 1
ATOM 4425 O O . GLN A 1 596 ? 57.599 16.114 -59.891 1.00 28.33 596 GLN A O 1
ATOM 4430 N N . ALA A 1 597 ? 57.743 17.106 -57.871 1.00 29.50 597 ALA A N 1
ATOM 4431 C CA . ALA A 1 597 ? 59.199 17.120 -57.645 1.00 29.50 597 ALA A CA 1
ATOM 4432 C C . ALA A 1 597 ? 59.554 18.154 -56.558 1.00 29.50 597 ALA A C 1
ATOM 4434 O O . ALA A 1 597 ? 58.938 19.217 -56.504 1.00 29.50 597 ALA A O 1
ATOM 4435 N N . ARG A 1 598 ? 60.633 17.883 -55.802 1.00 29.95 598 ARG A N 1
ATOM 4436 C CA . ARG A 1 598 ? 61.203 18.701 -54.703 1.00 29.95 598 ARG A CA 1
ATOM 4437 C C . ARG A 1 598 ? 60.304 18.793 -53.444 1.00 29.95 598 ARG A C 1
ATOM 4439 O O . ARG A 1 598 ? 59.116 19.051 -53.543 1.00 29.95 598 ARG A O 1
ATOM 4446 N N . GLY A 1 599 ? 60.813 18.631 -52.219 1.00 26.48 599 GLY A N 1
ATOM 4447 C CA . GLY A 1 599 ? 62.138 18.136 -51.826 1.00 26.48 599 GLY A CA 1
ATOM 4448 C C . GLY A 1 599 ? 62.578 18.590 -50.428 1.00 26.48 599 GLY A C 1
ATOM 4449 O O . GLY A 1 599 ? 62.750 19.779 -50.222 1.00 26.48 599 GLY A O 1
ATOM 4450 N N . HIS A 1 600 ? 62.854 17.621 -49.544 1.00 28.36 600 HIS A N 1
ATOM 4451 C CA . HIS A 1 600 ? 63.728 17.693 -48.355 1.00 28.36 600 HIS A CA 1
ATOM 4452 C C . HIS A 1 600 ? 63.526 18.755 -47.242 1.00 28.36 600 HIS A C 1
ATOM 4454 O O . HIS A 1 600 ? 63.664 19.945 -47.476 1.00 28.36 600 HIS A O 1
ATOM 4460 N N . ARG A 1 601 ? 63.553 18.240 -45.989 1.00 26.91 601 ARG A N 1
ATOM 4461 C CA . ARG A 1 601 ? 64.103 18.875 -44.757 1.00 26.91 601 ARG A CA 1
ATOM 4462 C C . ARG A 1 601 ? 63.309 20.096 -44.225 1.00 26.91 601 ARG A C 1
ATOM 4464 O O . ARG A 1 601 ? 62.635 20.783 -44.969 1.00 26.91 601 ARG A O 1
ATOM 4471 N N . SER A 1 602 ? 63.306 20.429 -42.931 1.00 26.98 602 SER A N 1
ATOM 4472 C CA . SER A 1 602 ? 63.717 19.728 -41.692 1.00 26.98 602 SER A CA 1
ATOM 4473 C C . SER A 1 602 ? 63.240 20.534 -40.475 1.00 26.98 602 SER A C 1
ATOM 4475 O O . SER A 1 602 ? 63.214 21.749 -40.586 1.00 26.98 602 SER A O 1
ATOM 4477 N N . HIS A 1 603 ? 63.008 19.915 -39.306 1.00 29.03 603 HIS A N 1
ATOM 4478 C CA . HIS A 1 603 ? 63.523 20.416 -38.012 1.00 29.03 603 HIS A CA 1
ATOM 4479 C C . HIS A 1 603 ? 63.363 19.383 -36.872 1.00 29.03 603 HIS A C 1
ATOM 4481 O O . HIS A 1 603 ? 62.483 18.528 -36.901 1.00 29.03 603 HIS A O 1
ATOM 4487 N N . ARG A 1 604 ? 64.258 19.455 -35.877 1.00 26.95 604 ARG A N 1
ATOM 4488 C CA . ARG A 1 604 ? 64.289 18.674 -34.617 1.00 26.95 604 ARG A CA 1
ATOM 4489 C C . ARG A 1 604 ? 64.128 19.625 -33.414 1.00 26.95 604 ARG A C 1
ATOM 4491 O O . ARG A 1 604 ? 64.362 20.818 -33.584 1.00 26.95 604 ARG A O 1
ATOM 4498 N N . ARG A 1 605 ? 63.960 19.034 -32.212 1.00 27.59 605 ARG A N 1
ATOM 4499 C CA . ARG A 1 605 ? 63.993 19.605 -30.832 1.00 27.59 605 ARG A CA 1
ATOM 4500 C C . ARG A 1 605 ? 62.618 20.032 -30.272 1.00 27.59 605 ARG A C 1
ATOM 4502 O O . ARG A 1 605 ? 61.821 20.580 -31.014 1.00 27.59 605 ARG A O 1
ATOM 4509 N N . ALA A 1 606 ? 62.304 19.806 -28.985 1.00 28.42 606 ALA A N 1
ATOM 4510 C CA . ALA A 1 606 ? 63.029 19.058 -27.934 1.00 28.42 606 ALA A CA 1
ATOM 4511 C C . ALA A 1 606 ? 62.099 18.489 -26.836 1.00 28.4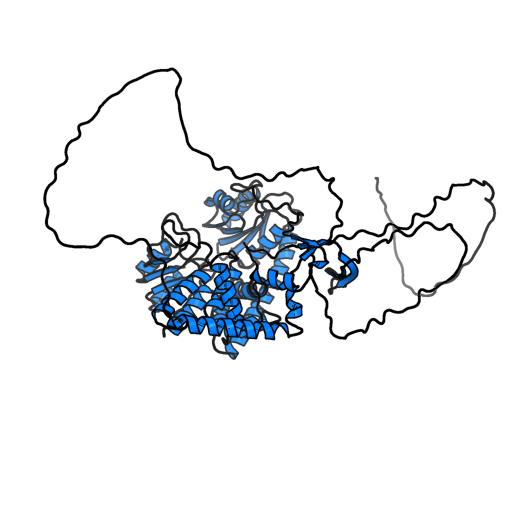2 606 ALA A C 1
ATOM 4513 O O . ALA A 1 606 ? 60.995 18.979 -26.635 1.00 28.42 606 ALA A O 1
ATOM 4514 N N . LEU A 1 607 ? 62.614 17.501 -26.089 1.00 32.34 607 LEU A N 1
ATOM 4515 C CA . LEU A 1 607 ? 62.102 16.999 -24.805 1.00 32.34 607 LEU A CA 1
ATOM 4516 C C . LEU A 1 607 ? 63.275 16.848 -23.811 1.00 32.34 607 LEU A C 1
ATOM 4518 O O . LEU A 1 607 ? 64.358 16.420 -24.215 1.00 32.34 607 LEU A O 1
ATOM 4522 N N . ARG A 1 608 ? 63.052 17.183 -22.531 1.00 28.45 608 ARG A N 1
ATOM 4523 C CA . ARG A 1 608 ? 63.884 16.918 -21.328 1.00 28.45 608 ARG A CA 1
ATOM 4524 C C . ARG A 1 608 ? 62.985 17.093 -20.084 1.00 28.45 608 ARG A C 1
ATOM 4526 O O . ARG A 1 608 ? 62.109 17.946 -20.145 1.00 28.45 608 ARG A O 1
ATOM 4533 N N . GLY A 1 609 ? 63.170 16.434 -18.934 1.00 25.39 609 GLY A N 1
ATOM 4534 C CA . GLY A 1 609 ? 63.873 15.171 -18.611 1.00 25.39 609 GLY A CA 1
ATOM 4535 C C . GLY A 1 609 ? 62.851 14.052 -18.301 1.00 25.39 609 GLY A C 1
ATOM 4536 O O . GLY A 1 609 ? 61.694 14.205 -18.666 1.00 25.39 609 GLY A O 1
ATOM 4537 N N . GLY A 1 610 ? 63.153 12.903 -17.685 1.00 27.12 610 GLY A N 1
ATOM 4538 C CA . GLY A 1 610 ? 64.276 12.507 -16.814 1.00 27.12 610 GLY A CA 1
ATOM 4539 C C . GLY A 1 610 ? 63.730 12.147 -15.410 1.00 27.12 610 GLY A C 1
ATOM 4540 O O . GLY A 1 610 ? 62.973 12.944 -14.876 1.00 27.12 610 GLY A O 1
ATOM 4541 N N . ALA A 1 611 ? 64.040 11.011 -14.764 1.00 27.12 611 ALA A N 1
ATOM 4542 C CA . ALA A 1 611 ? 65.052 9.996 -15.084 1.00 27.12 611 ALA A CA 1
ATOM 4543 C C . ALA A 1 611 ? 64.807 8.600 -14.430 1.00 27.12 611 ALA A C 1
ATOM 4545 O O . ALA A 1 611 ? 64.205 8.506 -13.370 1.00 27.12 611 ALA A O 1
ATOM 4546 N N . LEU A 1 612 ? 65.381 7.558 -15.059 1.00 28.73 612 LEU A N 1
ATOM 4547 C CA . LEU A 1 612 ? 66.018 6.343 -14.489 1.00 28.73 612 LEU A CA 1
ATOM 4548 C C . LEU A 1 612 ? 65.302 5.452 -13.435 1.00 28.73 612 LEU A C 1
ATOM 4550 O O . LEU A 1 612 ? 65.309 5.770 -12.250 1.00 28.73 612 LEU A O 1
ATOM 4554 N N . ARG A 1 613 ? 64.999 4.192 -13.813 1.00 26.89 613 ARG A N 1
ATOM 4555 C CA . ARG A 1 613 ? 65.842 2.995 -13.512 1.00 26.89 613 ARG A CA 1
ATOM 4556 C C . ARG A 1 613 ? 65.385 1.728 -14.281 1.00 26.89 613 ARG A C 1
ATOM 4558 O O . ARG A 1 613 ? 64.254 1.638 -14.745 1.00 26.89 613 ARG A O 1
ATOM 4565 N N . SER A 1 614 ? 66.310 0.783 -14.464 1.00 26.44 614 SER A N 1
ATOM 4566 C CA . SER A 1 614 ? 66.235 -0.521 -15.183 1.00 26.44 614 SER A CA 1
ATOM 4567 C C . SER A 1 614 ? 67.425 -1.391 -14.681 1.00 26.44 614 SER A C 1
ATOM 4569 O O . SER A 1 614 ? 68.189 -0.828 -13.884 1.00 26.44 614 SER A O 1
ATOM 4571 N N . PRO A 1 615 ? 67.691 -2.665 -15.087 1.00 40.69 615 PRO A N 1
ATOM 4572 C CA . PRO A 1 615 ? 67.066 -3.597 -16.068 1.00 40.69 615 PRO A CA 1
ATOM 4573 C C . PRO A 1 615 ? 66.322 -4.772 -15.364 1.00 40.69 615 PRO A C 1
ATOM 4575 O O . PRO A 1 615 ? 66.177 -4.707 -14.150 1.00 40.69 615 PRO A O 1
ATOM 4578 N N . GLY A 1 616 ? 65.798 -5.863 -15.957 1.00 25.53 616 GLY A N 1
ATOM 4579 C CA . GLY A 1 616 ? 65.749 -6.511 -17.300 1.00 25.53 616 GLY A CA 1
ATOM 4580 C C . GLY A 1 616 ? 65.679 -8.050 -17.072 1.00 25.53 616 GLY A C 1
ATOM 4581 O O . GLY A 1 616 ? 65.946 -8.463 -15.950 1.00 25.53 616 GLY A O 1
ATOM 4582 N N . GLY A 1 617 ? 65.342 -8.992 -17.967 1.00 24.77 617 GLY A N 1
ATOM 4583 C CA . GLY A 1 617 ? 64.718 -9.093 -19.311 1.00 24.77 617 GLY A CA 1
ATOM 4584 C C . GLY A 1 617 ? 64.063 -10.510 -19.395 1.00 24.77 617 GLY A C 1
ATOM 4585 O O . GLY A 1 617 ? 64.019 -11.175 -18.367 1.00 24.77 617 GLY A O 1
ATOM 4586 N N . GLY A 1 618 ? 63.537 -11.094 -20.483 1.00 24.05 618 GLY A N 1
ATOM 4587 C CA . GLY A 1 618 ? 63.357 -10.769 -21.912 1.00 24.05 618 GLY A CA 1
ATOM 4588 C C . GLY A 1 618 ? 62.662 -11.969 -22.632 1.00 24.05 618 GLY A C 1
ATOM 4589 O O . GLY A 1 618 ? 62.416 -12.968 -21.970 1.00 24.05 618 GLY A O 1
ATOM 4590 N N . CYS A 1 619 ? 62.401 -11.890 -23.955 1.00 24.06 619 CYS A N 1
ATOM 4591 C CA . CYS A 1 619 ? 61.789 -12.930 -24.845 1.00 24.06 619 CYS A CA 1
ATOM 4592 C C . CYS A 1 619 ? 60.327 -13.357 -24.506 1.00 24.06 619 CYS A C 1
ATOM 4594 O O . CYS A 1 619 ? 60.042 -13.749 -23.385 1.00 24.06 619 CYS A O 1
ATOM 4596 N N . SER A 1 620 ? 59.306 -13.060 -25.332 1.00 24.92 620 SER A N 1
ATOM 4597 C CA . SER A 1 620 ? 58.856 -13.705 -26.605 1.00 24.92 620 SER A CA 1
ATOM 4598 C C . SER A 1 620 ? 58.030 -14.994 -26.361 1.00 24.92 620 SER A C 1
ATOM 4600 O O . SER A 1 620 ? 58.271 -15.680 -25.379 1.00 24.92 620 SER A O 1
ATOM 4602 N N . ASP A 1 621 ? 56.962 -15.346 -27.095 1.00 26.19 621 ASP A N 1
ATOM 4603 C CA . ASP A 1 621 ? 56.424 -14.950 -28.419 1.00 26.19 621 ASP A CA 1
ATOM 4604 C C . ASP A 1 621 ? 54.885 -14.710 -28.354 1.00 26.19 621 ASP A C 1
ATOM 4606 O O . ASP A 1 621 ? 54.228 -15.169 -27.428 1.00 26.19 621 ASP A O 1
ATOM 4610 N N . ARG A 1 622 ? 54.233 -13.825 -29.133 1.00 27.66 622 ARG A N 1
ATOM 4611 C CA . ARG A 1 622 ? 53.908 -13.827 -30.586 1.00 27.66 622 ARG A CA 1
ATOM 4612 C C . ARG A 1 622 ? 53.041 -15.000 -31.087 1.00 27.66 622 ARG A C 1
ATOM 4614 O O . ARG A 1 622 ? 53.561 -16.073 -31.339 1.00 27.66 622 ARG A O 1
ATOM 4621 N N . LEU A 1 623 ? 51.764 -14.700 -31.365 1.00 27.69 623 LEU A N 1
ATOM 4622 C CA . LEU A 1 623 ? 50.874 -15.125 -32.478 1.00 27.69 623 LEU A CA 1
ATOM 4623 C C . LEU A 1 623 ? 49.487 -14.499 -32.153 1.00 27.69 623 LEU A C 1
ATOM 4625 O O . LEU A 1 623 ? 49.092 -14.554 -30.996 1.00 27.69 623 LEU A O 1
ATOM 4629 N N . ALA A 1 624 ? 48.670 -13.828 -32.974 1.00 26.81 624 ALA A N 1
ATOM 4630 C CA . ALA A 1 624 ? 48.523 -13.511 -34.405 1.00 26.81 624 ALA A CA 1
ATOM 4631 C C . ALA A 1 624 ? 47.081 -13.888 -34.824 1.00 26.81 624 ALA A C 1
ATOM 4633 O O . ALA A 1 624 ? 46.636 -15.001 -34.570 1.00 26.81 624 ALA A O 1
ATOM 4634 N N . ILE A 1 625 ? 46.358 -12.953 -35.449 1.00 29.62 625 ILE A N 1
ATOM 4635 C CA . ILE A 1 625 ? 44.970 -13.120 -35.931 1.00 29.62 625 ILE A CA 1
ATOM 4636 C C . ILE A 1 625 ? 45.019 -13.378 -37.448 1.00 29.62 625 ILE A C 1
ATOM 4638 O O . ILE A 1 625 ? 45.849 -12.767 -38.128 1.00 29.62 625 ILE A O 1
ATOM 4642 N N . PRO A 1 626 ? 44.162 -14.258 -37.988 1.00 43.03 626 PRO A N 1
ATOM 4643 C CA . PRO A 1 626 ? 43.203 -13.792 -39.002 1.00 43.03 626 PRO A CA 1
ATOM 4644 C C . PRO A 1 626 ? 41.786 -14.384 -38.798 1.00 43.03 626 PRO A C 1
ATOM 4646 O O . PRO A 1 626 ? 41.642 -15.474 -38.250 1.00 43.03 626 PRO A O 1
ATOM 4649 N N . GLY A 1 627 ? 40.715 -13.718 -39.237 1.00 35.03 627 GLY A N 1
ATOM 4650 C CA . GLY A 1 627 ? 40.642 -12.412 -39.911 1.00 35.03 627 GLY A CA 1
ATOM 4651 C C . GLY A 1 627 ? 39.200 -11.959 -40.135 1.00 35.03 627 GLY A C 1
ATOM 4652 O O . GLY A 1 627 ? 38.288 -12.765 -39.850 1.00 35.03 627 GLY A O 1
#

Sequence (627 aa):
ISAIAVWVIGLRALGVDPERYVPSRWSEGYGLSRTGLEVLAQRGVRLVITCDCGIANVTEVEIARALGLEVIVTDHHLPGPMLPRATAVVDPHRADCAYPDRDLTGAGLAYKLATALLSRRGLSVADLAGVAAIGTIADLAPMTGESRAIVRAGLEELAASSRAGLRALLARSTSDPAHPTARDLGFSIAPRINAAGRIAEAELALQLLVSNDPEEASRLADELDAVHVRRRELTGTALEEARALADGQAGDGPLMLRQDAWAPGLIGLVAGRLADQLARPVGVVCAVGDELRGSVRAPADFHVAAALEACAGLLTKRGGHAAAGGFSLLEANWPAFAAAFGTLPRPYPPWRAAHAERAGELVIDLVLPSSRLDWSLAAQLERLLPYGPGNAEPVLAVTGMRVAQARRVGASEAHIAFRMRRGLDGVRSPGRAAAPGNRGCHRPRRNARARQLPGHRAPSAKSRRLRPLRGQPAAGATAQPAHARRPRAGSGGLADAAHLGGCGPARPPAREARAIGSTALPGHRPASPGTPRWPASRRRGHRAIRARHRRSSERACRSGEDQRRLLRGIRVVGDCRPRAPPRRPACRPVCDPRRQARGHRSHRRALRGGALRSPGGGCSDRLAIPG

Radius of gyration: 35.9 Å; chains: 1; bounding box: 131×92×91 Å

pLDDT: mean 70.56, std 29.27, range [21.64, 98.38]

Foldseek 3Di:
DLLVLLVQVLVVLVVDRDDDDDDQCFPQNDADGLVRLVVCLVVVAAEAEAFQHHLAPQVSLVSSVVSNHAYEYQHQDAHDPDGHPHPYYHYLNPPPDPDDDSQQGSLSRSLVVSVVVQVVVVTDSALSLLSSLLRLLLVQTACDDVSVVSVVVNQVRQLVDPALLSQLLLVLQDPCSNRDASCSSNPTRSLLLLLCSQQHPNVLNSCSSNHRDNVSNNVSNVVSVVSSVVLVVLLVVVLVVVVVVCPPVDDAAEDEEEDQPDGPSNQQVSQAVVCVVSVHKYKYWHDRPQKIKIKIFHPLQAQVQVLVVVVVVQFPDWDDGGGMIMTIGGPVSVVVSNVSRRPADTSHPPGDPPDPPPPPDDDAPEEEEPVPPDLVVLVVQVVLDDAGHNRHQGAYEYEQKEWPDWAFDDPVSPDIDTDIDRHDPDPPDPDDDDDDDDDDPDDDDDDDPPPPDPDDDDFDADAPDEDADPDDPDDDDPDDDDDDDDDDDDDYDDDDDDDDDDDDDDDDDDDDDDDDDDDDDDDDDDDDDDDDDDDPVCVVVVVVVVVVVVVVVVVVVPDSVVVRVSHHRHHYYYHHDDDDDPDDPDDDDDDDPDDDDDDDDDDDDDDDDDDDDDDDDDDDDDDDDDD